Protein AF-A0AAD6B9J9-F1 (afdb_monomer_lite)

Radius of gyration: 33.28 Å; chains: 1; bounding box: 74×73×114 Å

InterPro domains:
  IPR002716 PIN domain [SM00670] (52-148)
  IPR028131 Tubulinyl-Tyr carboxypeptidase [PF14822] (164-403)
  IPR028131 Tubulinyl-Tyr carboxypeptidase [PTHR15750] (164-464)
  IPR029060 PIN-like domain superfamily [SSF88723] (50-164)
  IPR037503 rRNA-processing protein Fcf1, PIN domain [cd09864] (42-165)

pLDDT: mean 78.06, std 21.61, range [26.58, 98.81]

Structure (mmCIF, N/CA/C/O backbone):
data_AF-A0AAD6B9J9-F1
#
_entry.id   AF-A0AAD6B9J9-F1
#
loop_
_atom_site.group_PDB
_atom_site.id
_atom_site.type_symbol
_atom_site.label_atom_id
_atom_site.label_alt_id
_atom_site.label_comp_id
_atom_site.label_asym_id
_atom_site.label_entity_id
_atom_site.label_seq_id
_atom_site.pdbx_PDB_ins_code
_atom_site.Cartn_x
_atom_site.Cartn_y
_atom_site.Cartn_z
_atom_site.occupancy
_atom_site.B_iso_or_equiv
_atom_site.auth_seq_id
_atom_site.auth_comp_id
_atom_site.auth_asym_id
_atom_site.auth_atom_id
_atom_site.pdbx_PDB_model_num
ATOM 1 N N . MET A 1 1 ? 19.940 21.619 -61.064 1.00 49.41 1 MET A N 1
ATOM 2 C CA . MET A 1 1 ? 20.719 20.456 -61.545 1.00 49.41 1 MET A CA 1
ATOM 3 C C . MET A 1 1 ? 21.632 20.941 -62.655 1.00 49.41 1 MET A C 1
ATOM 5 O O . MET A 1 1 ? 21.138 21.582 -63.570 1.00 49.41 1 MET A O 1
ATOM 9 N N . ILE A 1 2 ? 22.941 20.726 -62.536 1.00 53.47 2 ILE A N 1
ATOM 10 C CA . ILE A 1 2 ? 23.920 21.154 -63.548 1.00 53.47 2 ILE A CA 1
ATOM 11 C C . ILE A 1 2 ? 23.851 20.187 -64.738 1.00 53.47 2 ILE A C 1
ATOM 13 O O . ILE A 1 2 ? 23.722 18.979 -64.549 1.00 53.47 2 ILE A O 1
ATOM 17 N N . ASN A 1 3 ? 23.887 20.726 -65.955 1.00 52.47 3 ASN A N 1
ATOM 18 C CA . ASN A 1 3 ? 23.774 19.969 -67.199 1.00 52.47 3 ASN A CA 1
ATOM 19 C C . ASN A 1 3 ? 25.051 19.137 -67.448 1.00 52.47 3 ASN A C 1
ATOM 21 O O . ASN A 1 3 ? 26.161 19.658 -67.376 1.00 52.47 3 ASN A O 1
ATOM 25 N N . LEU A 1 4 ? 24.900 17.851 -67.776 1.00 58.50 4 LEU A N 1
ATOM 26 C CA . LEU A 1 4 ? 25.988 16.863 -67.924 1.00 58.50 4 LEU A CA 1
ATOM 27 C C . LEU A 1 4 ? 26.930 17.112 -69.124 1.00 58.50 4 LEU A C 1
ATOM 29 O O . LEU A 1 4 ? 27.877 16.354 -69.329 1.00 58.50 4 LEU A O 1
ATOM 33 N N . LYS A 1 5 ? 26.687 18.166 -69.911 1.00 58.53 5 LYS A N 1
ATOM 34 C CA . LYS A 1 5 ? 27.516 18.590 -71.052 1.00 58.53 5 LYS A CA 1
ATOM 35 C C . LYS A 1 5 ? 28.401 19.814 -70.763 1.00 58.53 5 LYS A C 1
ATOM 37 O O . LYS A 1 5 ? 28.991 20.352 -71.692 1.00 58.53 5 LYS A O 1
ATOM 42 N N . ASP A 1 6 ? 28.506 20.269 -69.511 1.00 64.00 6 ASP A N 1
ATOM 43 C CA . ASP A 1 6 ? 29.404 21.381 -69.161 1.00 64.00 6 ASP A CA 1
ATOM 44 C C . ASP A 1 6 ? 30.882 20.964 -69.342 1.00 64.00 6 ASP A C 1
ATOM 46 O O . ASP A 1 6 ? 31.316 19.896 -68.889 1.00 64.00 6 ASP A O 1
ATOM 50 N N . ASN A 1 7 ? 31.655 21.808 -70.029 1.00 63.00 7 ASN A N 1
ATOM 51 C CA . ASN A 1 7 ? 33.072 21.597 -70.346 1.00 63.00 7 ASN A CA 1
ATOM 52 C C . ASN A 1 7 ? 34.003 21.764 -69.132 1.00 63.00 7 ASN A C 1
ATOM 54 O O . ASN A 1 7 ? 35.200 21.513 -69.241 1.00 63.00 7 ASN A O 1
ATOM 58 N N . ARG A 1 8 ? 33.472 22.156 -67.967 1.00 63.34 8 ARG A N 1
ATOM 59 C CA . ARG A 1 8 ? 34.221 22.278 -66.702 1.00 63.34 8 ARG A CA 1
ATOM 60 C C . ARG A 1 8 ? 34.296 20.982 -65.883 1.00 63.34 8 ARG A C 1
ATOM 62 O O . ARG A 1 8 ? 34.975 20.951 -64.859 1.00 63.34 8 ARG A O 1
ATOM 69 N N . ILE A 1 9 ? 33.613 19.917 -66.306 1.00 60.09 9 ILE A N 1
ATOM 70 C CA . ILE A 1 9 ? 33.575 18.623 -65.606 1.00 60.09 9 ILE A CA 1
ATOM 71 C C . ILE A 1 9 ? 34.687 17.711 -66.146 1.00 60.09 9 ILE A C 1
ATOM 73 O O . ILE A 1 9 ? 34.797 17.516 -67.355 1.00 60.09 9 ILE A O 1
ATOM 77 N N . LYS A 1 10 ? 35.506 17.138 -65.253 1.00 61.34 10 LYS A N 1
ATOM 78 C CA . LYS A 1 10 ? 36.595 16.210 -65.608 1.00 61.34 10 LYS A CA 1
ATOM 79 C C . LYS A 1 10 ? 36.011 14.884 -66.116 1.00 61.34 10 LYS A C 1
ATOM 81 O O . LYS A 1 10 ? 35.045 14.384 -65.550 1.00 61.34 10 LYS A O 1
ATOM 86 N N . ASP A 1 11 ? 36.630 14.256 -67.121 1.00 58.62 11 ASP A N 1
ATOM 87 C CA . ASP A 1 11 ? 36.100 13.034 -67.766 1.00 58.62 11 ASP A CA 1
ATOM 88 C C . ASP A 1 11 ? 35.858 11.847 -66.816 1.00 58.62 11 ASP A C 1
ATOM 90 O O . ASP A 1 11 ? 35.029 10.982 -67.094 1.00 58.62 11 ASP A O 1
ATOM 94 N N . LYS A 1 12 ? 36.517 11.823 -65.651 1.00 58.41 12 LYS A N 1
ATOM 95 C CA . LYS A 1 12 ? 36.297 10.806 -64.609 1.00 58.41 12 LYS A CA 1
ATOM 96 C C . LYS A 1 12 ? 34.903 10.880 -63.968 1.00 58.41 12 LYS A C 1
ATOM 98 O O . LYS A 1 12 ? 34.412 9.856 -63.503 1.00 58.41 12 LYS A O 1
ATOM 103 N N . ASP A 1 13 ? 34.250 12.041 -64.016 1.00 56.31 13 ASP A N 1
ATOM 104 C CA . ASP A 1 13 ? 32.926 12.280 -63.427 1.00 56.31 13 ASP A CA 1
ATOM 105 C C . ASP A 1 13 ? 31.778 12.102 -64.447 1.00 56.31 13 ASP A C 1
ATOM 107 O O . ASP A 1 13 ? 30.604 12.210 -64.095 1.00 56.31 13 ASP A O 1
ATOM 111 N N . ARG A 1 14 ? 32.098 11.797 -65.717 1.00 54.25 14 ARG A N 1
ATOM 112 C CA . ARG A 1 14 ? 31.127 11.529 -66.802 1.00 54.25 14 ARG A CA 1
ATOM 113 C C . ARG A 1 14 ? 30.773 10.044 -66.967 1.00 54.25 14 ARG A C 1
ATOM 115 O O . ARG A 1 14 ? 29.895 9.703 -67.760 1.00 54.25 14 ARG A O 1
ATOM 122 N N . ALA A 1 15 ? 31.433 9.143 -66.239 1.00 55.47 15 ALA A N 1
ATOM 123 C CA . ALA A 1 15 ? 31.199 7.706 -66.352 1.00 55.47 15 ALA A CA 1
ATOM 124 C C . ALA A 1 15 ? 29.939 7.268 -65.578 1.00 55.47 15 ALA A C 1
ATOM 126 O O . ALA A 1 15 ? 29.819 7.500 -64.375 1.00 55.47 15 ALA A O 1
ATOM 127 N N . LYS A 1 16 ? 29.005 6.586 -66.259 1.00 52.94 16 LYS A N 1
ATOM 128 C CA . LYS A 1 16 ? 27.840 5.951 -65.615 1.00 52.94 16 LYS A CA 1
ATOM 129 C C . LYS A 1 16 ? 28.297 4.936 -64.547 1.00 52.94 16 LYS A C 1
ATOM 131 O O . LYS A 1 16 ? 29.271 4.216 -64.788 1.00 52.94 16 LYS A O 1
ATOM 136 N N . PRO A 1 17 ? 27.590 4.809 -63.406 1.00 45.25 17 PRO A N 1
ATOM 137 C CA . PRO A 1 17 ? 27.887 3.778 -62.416 1.00 45.25 17 PRO A CA 1
ATOM 138 C C . PRO A 1 17 ? 27.800 2.390 -63.065 1.00 45.25 17 PRO A C 1
ATOM 140 O O . PRO A 1 17 ? 26.786 2.060 -63.676 1.00 45.25 17 PRO A O 1
ATOM 143 N N . LYS A 1 18 ? 28.855 1.572 -62.946 1.00 44.50 18 LYS A N 1
ATOM 144 C CA . LYS A 1 18 ? 28.837 0.177 -63.412 1.00 44.50 18 LYS A CA 1
ATOM 145 C C . LYS A 1 18 ? 27.734 -0.593 -62.678 1.00 44.50 18 LYS A C 1
ATOM 147 O O . LYS A 1 18 ? 27.773 -0.702 -61.451 1.00 44.50 18 LYS A O 1
ATOM 152 N N . GLU A 1 19 ? 26.786 -1.155 -63.426 1.00 42.56 19 GLU A N 1
ATOM 153 C CA . GLU A 1 19 ? 25.809 -2.108 -62.900 1.00 42.56 19 GLU A CA 1
ATOM 154 C C . GLU A 1 19 ? 26.537 -3.289 -62.244 1.00 42.56 19 GLU A C 1
ATOM 156 O O . GLU A 1 19 ? 27.384 -3.955 -62.845 1.00 42.56 19 GLU A O 1
ATOM 161 N N . LYS A 1 20 ? 26.224 -3.545 -60.971 1.00 41.53 20 LYS A N 1
ATOM 162 C CA . LYS A 1 20 ? 26.726 -4.716 -60.251 1.00 41.53 20 LYS A CA 1
ATOM 163 C C . LYS A 1 20 ? 26.044 -5.961 -60.826 1.00 41.53 20 LYS A C 1
ATOM 165 O O . LYS A 1 20 ? 24.839 -6.127 -60.656 1.00 41.53 20 LYS A O 1
ATOM 170 N N . LYS A 1 21 ? 26.819 -6.847 -61.465 1.00 41.38 21 LYS A N 1
ATOM 171 C CA . LYS A 1 21 ? 26.374 -8.195 -61.866 1.00 41.38 21 LYS A CA 1
ATOM 172 C C . LYS A 1 21 ? 25.689 -8.902 -60.683 1.00 41.38 21 LYS A C 1
ATOM 174 O O . LYS A 1 21 ? 26.248 -8.944 -59.583 1.00 41.38 21 LYS A O 1
ATOM 179 N N . LYS A 1 22 ? 24.489 -9.453 -60.913 1.00 43.28 22 LYS A N 1
ATOM 180 C CA . LYS A 1 22 ? 23.787 -10.339 -59.967 1.00 43.28 22 LYS A CA 1
ATOM 181 C C . LYS A 1 22 ? 24.686 -11.550 -59.676 1.00 43.28 22 LYS A C 1
ATOM 183 O O . LYS A 1 22 ? 25.171 -12.179 -60.608 1.00 43.28 22 LYS A O 1
ATOM 188 N N . LYS A 1 23 ? 24.950 -11.824 -58.394 1.00 46.47 23 LYS A N 1
ATOM 189 C CA . LYS A 1 23 ? 25.735 -12.987 -57.946 1.00 46.47 23 LYS A CA 1
ATOM 190 C C . LYS A 1 23 ? 24.861 -14.245 -57.981 1.00 46.47 23 LYS A C 1
ATOM 192 O O . LYS A 1 23 ? 23.713 -14.174 -57.546 1.00 46.47 23 LYS A O 1
ATOM 197 N N . ASP A 1 24 ? 25.421 -15.352 -58.468 1.00 45.62 24 ASP A N 1
ATOM 198 C CA . ASP A 1 24 ? 24.772 -16.664 -58.560 1.00 45.62 24 ASP A CA 1
ATOM 199 C C . ASP A 1 24 ? 24.186 -17.147 -57.216 1.00 45.62 24 ASP A C 1
ATOM 201 O O . ASP A 1 24 ? 24.834 -16.993 -56.174 1.00 45.62 24 ASP A O 1
ATOM 205 N N . PRO A 1 25 ? 22.988 -17.763 -57.214 1.00 52.38 25 PRO A N 1
ATOM 206 C CA . PRO A 1 25 ? 22.322 -18.243 -56.001 1.00 52.38 25 PRO A CA 1
ATOM 207 C C . PRO A 1 25 ? 22.925 -19.524 -55.388 1.00 52.38 25 PRO A C 1
ATOM 209 O O . PRO A 1 25 ? 22.542 -19.875 -54.276 1.00 52.38 25 PRO A O 1
ATOM 212 N N . SER A 1 26 ? 23.886 -20.183 -56.047 1.00 53.06 26 SER A N 1
ATOM 213 C CA . SER A 1 26 ? 24.477 -21.458 -55.585 1.00 53.06 26 SER A CA 1
ATOM 214 C C . SER A 1 26 ? 25.878 -21.335 -54.968 1.00 53.06 26 SER A C 1
ATOM 216 O O . SER A 1 26 ? 26.485 -22.342 -54.611 1.00 53.06 26 SER A O 1
ATOM 218 N N . ALA A 1 27 ? 26.418 -20.122 -54.816 1.00 44.88 27 ALA A N 1
ATOM 219 C CA . ALA A 1 27 ? 27.701 -19.921 -54.146 1.00 44.88 27 ALA A CA 1
ATOM 220 C C . ALA A 1 27 ? 27.504 -19.862 -52.621 1.00 44.88 27 ALA A C 1
ATOM 222 O O . ALA A 1 27 ? 26.888 -18.924 -52.103 1.00 44.88 27 ALA A O 1
ATOM 223 N N . LEU A 1 28 ? 28.047 -20.851 -51.899 1.00 49.97 28 LEU A N 1
ATOM 224 C CA . LEU A 1 28 ? 28.194 -20.824 -50.441 1.00 49.97 28 LEU A CA 1
ATOM 225 C C . LEU A 1 28 ? 28.842 -19.493 -50.032 1.00 49.97 28 LEU A C 1
ATOM 227 O O . LEU A 1 28 ? 30.012 -19.238 -50.304 1.00 49.97 28 LEU A O 1
ATOM 231 N N . LYS A 1 29 ? 28.065 -18.610 -49.394 1.00 47.12 29 LYS A N 1
ATOM 232 C CA . LYS A 1 29 ? 28.611 -17.413 -48.752 1.00 47.12 29 LYS A CA 1
ATOM 233 C C . LYS A 1 29 ? 29.423 -17.881 -47.555 1.00 47.12 29 LYS A C 1
ATOM 235 O O . LYS A 1 29 ? 28.842 -18.159 -46.506 1.00 47.12 29 LYS A O 1
ATOM 240 N N . GLU A 1 30 ? 30.742 -17.926 -47.693 1.00 40.81 30 GLU A N 1
ATOM 241 C CA . GLU A 1 30 ? 31.634 -17.929 -46.540 1.00 40.81 30 GLU A CA 1
ATOM 242 C C . GLU A 1 30 ? 31.329 -16.670 -45.720 1.00 40.81 30 GLU A C 1
ATOM 244 O O . GLU A 1 30 ? 31.703 -15.546 -46.061 1.00 40.81 30 GLU A O 1
ATOM 249 N N . ARG A 1 31 ? 30.536 -16.838 -44.658 1.00 43.38 31 ARG A N 1
ATOM 250 C CA . ARG A 1 31 ? 30.457 -15.849 -43.592 1.00 43.38 31 ARG A CA 1
ATOM 251 C C . ARG A 1 31 ? 31.787 -15.946 -42.872 1.00 43.38 31 ARG A C 1
ATOM 253 O O . ARG A 1 31 ? 31.987 -16.874 -42.094 1.00 43.38 31 ARG A O 1
ATOM 260 N N . GLU A 1 32 ? 32.665 -14.980 -43.109 1.00 42.88 32 GLU A N 1
ATOM 261 C CA . GLU A 1 32 ? 33.724 -14.663 -42.159 1.00 42.88 32 GLU A CA 1
ATOM 262 C C . GLU A 1 32 ? 33.043 -14.278 -40.842 1.00 42.88 32 GLU A C 1
ATOM 264 O O . GLU A 1 32 ? 32.625 -13.143 -40.609 1.00 42.88 32 GLU A O 1
ATOM 269 N N . VAL A 1 33 ? 32.817 -15.283 -40.001 1.00 43.06 33 VAL A N 1
ATOM 270 C CA . VAL A 1 33 ? 32.478 -15.072 -38.606 1.00 43.06 33 VAL A CA 1
ATOM 271 C C . VAL A 1 33 ? 33.752 -14.538 -37.981 1.00 43.06 33 VAL A C 1
ATOM 273 O O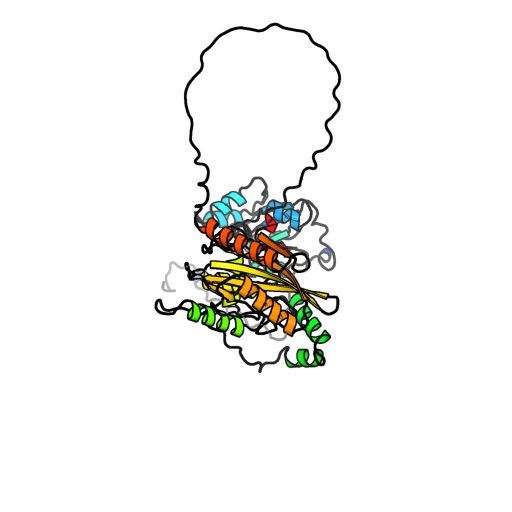 . VAL A 1 33 ? 34.798 -15.184 -38.066 1.00 43.06 33 VAL A O 1
ATOM 276 N N . THR A 1 34 ? 33.677 -13.353 -37.380 1.00 45.44 34 THR A N 1
ATOM 277 C CA . THR A 1 34 ? 34.760 -12.786 -36.581 1.00 45.44 34 THR A CA 1
ATOM 278 C C . THR A 1 34 ? 35.237 -13.869 -35.617 1.00 45.44 34 THR A C 1
ATOM 280 O O . THR A 1 34 ? 34.492 -14.271 -34.723 1.00 45.44 34 THR A O 1
ATOM 283 N N . LYS A 1 35 ? 36.441 -14.410 -35.838 1.00 41.06 35 LYS A N 1
ATOM 284 C CA . LYS A 1 35 ? 36.996 -15.455 -34.975 1.00 41.06 35 LYS A CA 1
ATOM 285 C C . LYS A 1 35 ? 37.244 -14.836 -33.603 1.00 41.06 35 LYS A C 1
ATOM 287 O O . LYS A 1 35 ? 38.175 -14.051 -33.429 1.00 41.06 35 LYS A O 1
ATOM 292 N N . TYR A 1 36 ? 36.382 -15.148 -32.641 1.00 51.94 36 TYR A N 1
ATOM 293 C CA . TYR A 1 36 ? 36.609 -14.791 -31.248 1.00 51.94 36 TYR A CA 1
ATOM 294 C C . TYR A 1 36 ? 37.737 -15.674 -30.694 1.00 51.94 36 TYR A C 1
ATOM 296 O O . TYR A 1 36 ? 37.773 -16.867 -31.007 1.00 51.94 36 TYR A O 1
ATOM 304 N N . PRO A 1 37 ? 38.665 -15.124 -29.892 1.00 53.50 37 PRO A N 1
ATOM 305 C CA . PRO A 1 37 ? 39.660 -15.924 -29.192 1.00 53.50 37 PRO A CA 1
ATOM 306 C C . PRO A 1 37 ? 38.972 -17.021 -28.374 1.00 53.50 37 PRO A C 1
ATOM 308 O O . PRO A 1 37 ? 38.050 -16.739 -27.607 1.00 53.50 37 PRO A O 1
ATOM 311 N N . SER A 1 38 ? 39.426 -18.264 -28.516 1.00 46.59 38 SER A N 1
ATOM 312 C CA . SER A 1 38 ? 38.861 -19.430 -27.823 1.00 46.59 38 SER A CA 1
ATOM 313 C C . SER A 1 38 ? 38.916 -19.323 -26.293 1.00 46.59 38 SER A C 1
ATOM 315 O O . SER A 1 38 ? 38.132 -19.981 -25.623 1.00 46.59 38 SER A O 1
ATOM 317 N N . CYS A 1 39 ? 39.759 -18.445 -25.734 1.00 47.16 39 CYS A N 1
ATOM 318 C CA . CYS A 1 39 ? 39.812 -18.163 -24.295 1.00 47.16 39 CYS A CA 1
ATOM 319 C C . CYS A 1 39 ? 38.553 -17.473 -23.731 1.00 47.16 39 CYS A C 1
ATOM 321 O O . CYS A 1 39 ? 38.365 -17.468 -22.520 1.00 47.16 39 CYS A O 1
ATOM 323 N N . LEU A 1 40 ? 37.685 -16.902 -24.579 1.00 50.53 40 LEU A N 1
ATOM 324 C CA . LEU A 1 40 ? 36.420 -16.266 -24.172 1.00 50.53 40 LEU A CA 1
ATOM 325 C C . LEU A 1 40 ? 35.214 -17.216 -24.268 1.00 50.53 40 LEU A C 1
ATOM 327 O O . LEU A 1 40 ? 34.093 -16.831 -23.933 1.00 50.53 40 LEU A O 1
ATOM 331 N N . PHE A 1 41 ? 35.420 -18.444 -24.752 1.00 43.72 41 PHE A N 1
ATOM 332 C CA . PHE A 1 41 ? 34.382 -19.458 -24.910 1.00 43.72 41 PHE A CA 1
ATOM 333 C C . PHE A 1 41 ? 34.561 -20.496 -23.790 1.00 43.72 41 PHE A C 1
ATOM 335 O O . PHE A 1 41 ? 35.544 -21.225 -23.770 1.00 43.72 41 PHE A O 1
ATOM 342 N N . PHE A 1 42 ? 33.625 -20.522 -22.835 1.00 37.31 42 PHE A N 1
ATOM 343 C CA . PHE A 1 42 ? 33.581 -21.406 -21.650 1.00 37.31 42 PHE A CA 1
ATOM 344 C C . PHE A 1 42 ? 34.519 -21.114 -20.463 1.00 37.31 42 PHE A C 1
ATOM 346 O O . PHE A 1 42 ? 34.485 -21.867 -19.491 1.00 37.31 42 PHE A O 1
ATOM 353 N N . GLN A 1 43 ? 35.289 -20.022 -20.459 1.00 44.88 43 GLN A N 1
ATOM 354 C CA . GLN A 1 43 ? 36.140 -19.659 -19.315 1.00 44.88 43 GLN A CA 1
ATOM 355 C C . GLN A 1 43 ? 35.879 -18.229 -18.823 1.00 44.88 43 GLN A C 1
ATOM 357 O O . GLN A 1 43 ? 35.616 -17.317 -19.605 1.00 44.88 43 GLN A O 1
ATOM 362 N N . TYR A 1 44 ? 35.923 -18.055 -17.497 1.00 49.34 44 TYR A N 1
ATOM 363 C CA . TYR A 1 44 ? 35.899 -16.756 -16.819 1.00 49.34 44 TYR A CA 1
ATOM 364 C C . TYR A 1 44 ? 37.000 -15.863 -17.411 1.00 49.34 44 TYR A C 1
ATOM 366 O O . TYR A 1 44 ? 38.136 -16.314 -17.552 1.00 49.34 44 TYR A O 1
ATOM 374 N N . ASN A 1 45 ? 36.682 -14.616 -17.776 1.00 57.62 45 ASN A N 1
ATOM 375 C CA . ASN A 1 45 ? 37.678 -13.685 -18.308 1.00 57.62 45 ASN A CA 1
ATOM 376 C C . ASN A 1 45 ? 38.705 -13.371 -17.206 1.00 57.62 45 ASN A C 1
ATOM 378 O O . ASN A 1 45 ? 38.455 -12.549 -16.328 1.00 57.62 45 ASN A O 1
ATOM 382 N N . THR A 1 46 ? 39.862 -14.034 -17.247 1.00 53.28 46 THR A N 1
ATOM 383 C CA . THR A 1 46 ? 40.935 -13.913 -16.246 1.00 53.28 46 THR A CA 1
ATOM 384 C C . THR A 1 46 ? 41.590 -12.530 -16.216 1.00 53.28 46 THR A C 1
ATOM 386 O O . THR A 1 46 ? 42.342 -12.238 -15.291 1.00 53.28 46 THR A O 1
ATOM 389 N N . GLN A 1 47 ? 41.290 -11.663 -17.192 1.00 57.94 47 GLN A N 1
ATOM 390 C CA . GLN A 1 47 ? 41.744 -10.269 -17.226 1.00 57.94 47 GLN A CA 1
ATOM 391 C C . GLN A 1 47 ? 40.862 -9.338 -16.379 1.00 57.94 47 GLN A C 1
ATOM 393 O O . GLN A 1 47 ? 41.230 -8.186 -16.158 1.00 57.94 47 GLN A O 1
ATOM 398 N N . LEU A 1 48 ? 39.703 -9.812 -15.907 1.00 65.81 48 LEU A N 1
ATOM 399 C CA . LEU A 1 48 ? 38.825 -9.073 -15.005 1.00 65.81 48 LEU A CA 1
ATOM 400 C C . LEU A 1 48 ? 39.128 -9.484 -13.561 1.00 65.81 48 LEU A C 1
ATOM 402 O O . LEU A 1 48 ? 38.656 -10.512 -13.076 1.00 65.81 48 LEU A O 1
ATOM 406 N N . GLY A 1 49 ? 39.916 -8.659 -12.875 1.00 64.12 49 GLY A N 1
ATOM 407 C CA . GLY A 1 49 ? 40.239 -8.816 -11.460 1.00 64.12 49 GLY A CA 1
ATOM 408 C C . GLY A 1 49 ? 40.170 -7.481 -10.714 1.00 64.12 49 GLY A C 1
ATOM 409 O O . GLY A 1 49 ? 40.238 -6.427 -11.348 1.00 64.12 49 GLY A O 1
ATOM 410 N N . PRO A 1 50 ? 40.027 -7.489 -9.378 1.00 74.88 50 PRO A N 1
ATOM 411 C CA . PRO A 1 50 ? 40.070 -6.267 -8.585 1.00 74.88 50 PRO A CA 1
ATOM 412 C C . PRO A 1 50 ? 41.429 -5.542 -8.714 1.00 74.88 50 PRO A C 1
ATOM 414 O O . PRO A 1 50 ? 42.466 -6.196 -8.596 1.00 74.88 50 PRO A O 1
ATOM 417 N N . PRO A 1 51 ? 41.459 -4.204 -8.872 1.00 82.31 51 PRO A N 1
ATOM 418 C CA . PRO A 1 51 ? 40.303 -3.314 -8.933 1.00 82.31 51 PRO A CA 1
ATOM 419 C C . PRO A 1 51 ? 39.546 -3.419 -10.267 1.00 82.31 51 PRO A C 1
ATOM 421 O O . PRO A 1 51 ? 40.129 -3.282 -11.337 1.00 82.31 51 PRO A O 1
ATOM 424 N N . TYR A 1 52 ? 38.226 -3.612 -10.204 1.00 85.25 52 TYR A N 1
ATOM 425 C CA . TYR A 1 52 ? 37.398 -3.702 -11.404 1.00 85.25 52 TYR A CA 1
ATOM 426 C C . TYR A 1 52 ? 37.266 -2.330 -12.061 1.00 85.25 52 TYR A C 1
ATOM 428 O O . TYR A 1 52 ? 36.759 -1.393 -11.443 1.00 85.25 52 TYR A O 1
ATOM 436 N N . HIS A 1 53 ? 37.665 -2.220 -13.325 1.00 88.56 53 HIS A N 1
ATOM 437 C CA . HIS A 1 53 ? 37.462 -1.009 -14.111 1.00 88.56 53 HIS A CA 1
ATOM 438 C C . HIS A 1 53 ? 36.089 -1.050 -14.794 1.00 88.56 53 HIS A C 1
ATOM 440 O O . HIS A 1 53 ? 35.797 -1.954 -15.584 1.00 88.56 53 HIS A O 1
ATOM 446 N N . VAL A 1 54 ? 35.233 -0.075 -14.484 1.00 89.88 54 VAL A N 1
ATOM 447 C CA . VAL A 1 54 ? 33.838 -0.037 -14.944 1.00 89.88 54 VAL A CA 1
ATOM 448 C C . VAL A 1 54 ? 33.620 1.173 -15.842 1.00 89.88 54 VAL A C 1
ATOM 450 O O . VAL A 1 54 ? 33.588 2.297 -15.353 1.00 89.88 54 VAL A O 1
ATOM 453 N N . ILE A 1 55 ? 33.436 0.977 -17.147 1.00 91.31 55 ILE A N 1
ATOM 454 C CA . ILE A 1 55 ? 33.157 2.090 -18.062 1.00 91.31 55 ILE A CA 1
ATOM 455 C C . ILE A 1 55 ? 31.699 2.523 -17.915 1.00 91.31 55 ILE A C 1
ATOM 457 O O . ILE A 1 55 ? 30.797 1.705 -18.073 1.00 91.31 55 ILE A O 1
ATOM 461 N N . VAL A 1 56 ? 31.470 3.809 -17.662 1.00 90.56 56 VAL A N 1
ATOM 462 C CA . VAL A 1 56 ? 30.140 4.381 -17.426 1.00 90.56 56 VAL A CA 1
ATOM 463 C C . VAL A 1 56 ? 29.687 5.215 -18.620 1.00 90.56 56 VAL A C 1
ATOM 465 O O . VAL A 1 56 ? 30.441 6.060 -19.107 1.00 90.56 56 VAL A O 1
ATOM 468 N N . ASP A 1 57 ? 28.452 5.001 -19.079 1.00 89.12 57 ASP A N 1
ATOM 469 C CA . ASP A 1 57 ? 27.822 5.823 -20.115 1.00 89.12 57 ASP A CA 1
ATOM 470 C C . ASP A 1 57 ? 27.018 7.008 -19.538 1.00 89.12 57 ASP A C 1
ATOM 472 O O . ASP A 1 57 ? 26.705 7.090 -18.344 1.00 89.12 57 ASP A O 1
ATOM 476 N N . THR A 1 58 ? 26.654 7.949 -20.412 1.00 86.25 58 THR A N 1
ATOM 477 C CA . THR A 1 58 ? 25.844 9.124 -20.056 1.00 86.25 58 THR A CA 1
ATOM 478 C C . THR A 1 58 ? 24.518 8.715 -19.408 1.00 86.25 58 THR A C 1
ATOM 480 O O . THR A 1 58 ? 24.056 9.333 -18.445 1.00 86.25 58 THR A O 1
ATOM 483 N N . ASN A 1 59 ? 23.891 7.653 -19.917 1.00 85.69 59 ASN A N 1
ATOM 484 C CA . ASN A 1 59 ? 22.583 7.196 -19.467 1.00 85.69 59 ASN A CA 1
ATOM 485 C C . ASN A 1 59 ? 22.623 6.664 -18.025 1.00 85.69 59 ASN A C 1
ATOM 487 O O . ASN A 1 59 ? 21.776 7.017 -17.204 1.00 85.69 59 ASN A O 1
ATOM 491 N N . PHE A 1 60 ? 23.641 5.884 -17.679 1.00 88.19 60 PHE A N 1
ATOM 492 C CA . PHE A 1 60 ? 23.852 5.321 -16.353 1.00 88.19 60 PHE A CA 1
ATOM 493 C C . PHE A 1 60 ? 24.086 6.410 -15.304 1.00 88.19 60 PHE A C 1
ATOM 495 O O . PHE A 1 60 ? 23.474 6.352 -14.237 1.00 88.19 60 PHE A O 1
ATOM 502 N N . ILE A 1 61 ? 24.876 7.445 -15.621 1.00 89.06 61 ILE A N 1
ATOM 503 C CA . ILE A 1 61 ? 25.059 8.615 -14.739 1.00 89.06 61 ILE A CA 1
ATOM 504 C C . ILE A 1 61 ? 23.722 9.337 -14.521 1.00 89.06 61 ILE A C 1
ATOM 506 O O . ILE A 1 61 ? 23.386 9.746 -13.412 1.00 89.06 61 ILE A O 1
ATOM 510 N N . ASN A 1 62 ? 22.908 9.475 -15.565 1.00 86.44 62 ASN A N 1
ATOM 511 C CA . ASN A 1 62 ? 21.611 10.135 -15.440 1.00 86.44 62 ASN A CA 1
ATOM 512 C C . ASN A 1 62 ? 20.618 9.329 -14.600 1.00 86.44 62 ASN A C 1
ATOM 514 O O . ASN A 1 62 ? 19.877 9.899 -13.794 1.00 86.44 62 ASN A O 1
ATOM 518 N N . PHE A 1 63 ? 20.595 8.009 -14.773 1.00 83.62 63 PHE A N 1
ATOM 519 C CA . PHE A 1 63 ? 19.746 7.128 -13.980 1.00 83.62 63 PHE A CA 1
ATOM 520 C C . PHE A 1 63 ? 20.207 7.027 -12.526 1.00 83.62 63 PHE A C 1
ATOM 522 O O . PHE A 1 63 ? 19.350 7.011 -11.645 1.00 83.62 63 PHE A O 1
ATOM 529 N N . SER A 1 64 ? 21.512 7.037 -12.244 1.00 84.88 64 SER A N 1
ATOM 530 C CA . SER A 1 64 ? 22.016 7.026 -10.865 1.00 84.88 64 SER A CA 1
ATOM 531 C C . SER A 1 64 ? 21.647 8.304 -10.113 1.00 84.88 64 SER A C 1
ATOM 533 O O . SER A 1 64 ? 21.228 8.222 -8.960 1.00 84.88 64 SER A O 1
ATOM 535 N N . ILE A 1 65 ? 21.673 9.470 -10.774 1.00 84.50 65 ILE A N 1
ATOM 536 C CA . ILE A 1 65 ? 21.196 10.738 -10.195 1.00 84.50 65 ILE A CA 1
ATOM 537 C C . ILE A 1 65 ? 19.703 10.657 -9.867 1.00 84.50 65 ILE A C 1
ATOM 539 O O . ILE A 1 65 ? 19.300 11.018 -8.761 1.00 84.50 65 ILE A O 1
ATOM 543 N N . LYS A 1 66 ? 18.879 10.160 -10.801 1.00 78.69 66 LYS A N 1
ATOM 544 C CA . LYS A 1 66 ? 17.430 9.981 -10.580 1.00 78.69 66 LYS A CA 1
ATOM 545 C C . LYS A 1 66 ? 17.148 9.021 -9.424 1.00 78.69 66 LYS A C 1
ATOM 547 O O . LYS A 1 66 ? 16.278 9.294 -8.602 1.00 78.69 66 LYS A O 1
ATOM 552 N N . ALA A 1 67 ? 17.908 7.933 -9.345 1.00 75.31 67 ALA A N 1
ATOM 553 C CA . ALA A 1 67 ? 17.817 6.927 -8.293 1.00 75.31 67 ALA A CA 1
ATOM 554 C C . ALA A 1 67 ? 18.498 7.350 -6.974 1.00 75.31 67 ALA A C 1
ATOM 556 O O . ALA A 1 67 ? 18.406 6.628 -5.982 1.00 75.31 67 ALA A O 1
ATOM 557 N N . LYS A 1 68 ? 19.163 8.516 -6.948 1.00 79.94 68 LYS A N 1
ATOM 558 C CA . LYS A 1 68 ? 20.001 9.031 -5.851 1.00 79.94 68 LYS A CA 1
ATOM 559 C C . LYS A 1 68 ? 21.027 8.006 -5.338 1.00 79.94 68 LYS A C 1
ATOM 561 O O . LYS A 1 68 ? 21.233 7.883 -4.134 1.00 79.94 68 LYS A O 1
ATOM 566 N N . LEU A 1 69 ? 21.652 7.270 -6.254 1.00 80.44 69 LEU A N 1
ATOM 567 C CA . LEU A 1 69 ? 22.703 6.299 -5.949 1.00 80.44 69 LEU A CA 1
ATOM 568 C C . LEU A 1 69 ? 24.078 6.976 -5.990 1.00 80.44 69 LEU A C 1
ATOM 570 O O . LEU A 1 69 ? 24.401 7.649 -6.970 1.00 80.44 69 LEU A O 1
ATOM 574 N N . ASP A 1 70 ? 24.910 6.763 -4.963 1.00 86.94 70 ASP A N 1
ATOM 575 C CA . ASP A 1 70 ? 26.348 7.037 -5.084 1.00 86.94 70 ASP A CA 1
ATOM 576 C C . ASP A 1 70 ? 26.962 5.941 -5.956 1.00 86.94 70 ASP A C 1
ATOM 578 O O . ASP A 1 70 ? 26.999 4.777 -5.555 1.00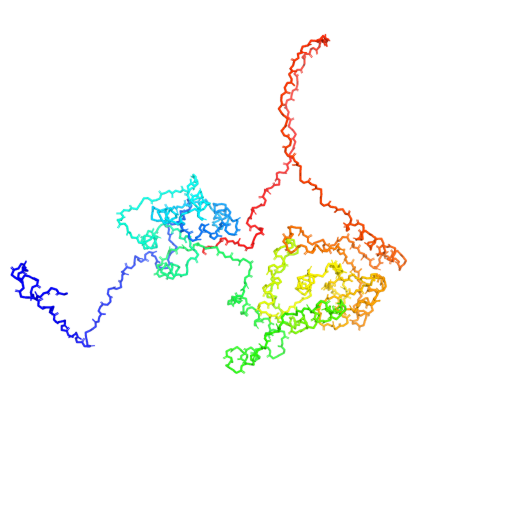 86.94 70 ASP A O 1
ATOM 582 N N . ILE A 1 71 ? 27.406 6.315 -7.157 1.00 88.00 71 ILE A N 1
ATOM 583 C CA . ILE A 1 71 ? 27.899 5.388 -8.177 1.00 88.00 71 ILE A CA 1
ATOM 584 C C . ILE A 1 71 ? 29.050 4.538 -7.634 1.00 88.00 71 ILE A C 1
ATOM 586 O O . ILE A 1 71 ? 29.018 3.322 -7.786 1.00 88.00 71 ILE A O 1
ATOM 590 N N . VAL A 1 72 ? 30.035 5.149 -6.967 1.00 87.75 72 VAL A N 1
ATOM 591 C CA . VAL A 1 72 ? 31.253 4.443 -6.535 1.00 87.75 72 VAL A CA 1
ATOM 592 C C . VAL A 1 72 ? 30.926 3.439 -5.436 1.00 87.75 72 VAL A C 1
ATOM 594 O O . VAL A 1 72 ? 31.282 2.268 -5.542 1.00 87.75 72 VAL A O 1
ATOM 597 N N . GLN A 1 73 ? 30.197 3.883 -4.408 1.00 82.88 73 GLN A N 1
ATOM 598 C CA . GLN A 1 73 ? 29.788 3.011 -3.306 1.00 82.88 73 GLN A CA 1
ATOM 599 C C . GLN A 1 73 ? 28.884 1.881 -3.804 1.00 82.88 73 GLN A C 1
ATOM 601 O O . GLN A 1 73 ? 29.129 0.721 -3.500 1.00 82.88 73 GLN A O 1
ATOM 606 N N . SER A 1 74 ? 27.893 2.202 -4.639 1.00 82.06 74 SER A N 1
ATOM 607 C CA . SER A 1 74 ? 26.940 1.212 -5.153 1.00 82.06 74 SER A CA 1
ATOM 608 C C . SER A 1 74 ? 27.607 0.178 -6.074 1.00 82.06 74 SER A C 1
ATOM 610 O O . SER A 1 74 ? 27.161 -0.965 -6.136 1.00 82.06 74 SER A O 1
ATOM 612 N N . MET A 1 75 ? 28.670 0.553 -6.798 1.00 84.81 75 MET A N 1
ATOM 613 C CA . MET A 1 75 ? 29.478 -0.382 -7.593 1.00 84.81 75 MET A CA 1
ATOM 614 C C . MET A 1 75 ? 30.267 -1.345 -6.705 1.00 84.81 75 MET A C 1
ATOM 616 O O . MET A 1 75 ? 30.270 -2.547 -6.967 1.00 84.81 75 MET A O 1
ATOM 620 N N . MET A 1 76 ? 30.902 -0.825 -5.650 1.00 84.50 76 MET A N 1
ATOM 621 C CA . MET A 1 76 ? 31.651 -1.639 -4.686 1.00 84.50 76 MET A CA 1
ATOM 622 C C . MET A 1 76 ? 30.733 -2.589 -3.912 1.00 84.50 76 MET A C 1
ATOM 624 O O . MET A 1 76 ? 31.085 -3.754 -3.745 1.00 84.50 76 MET A O 1
ATOM 628 N N . ASP A 1 77 ? 29.539 -2.129 -3.526 1.00 77.31 77 ASP A N 1
ATOM 629 C CA . ASP A 1 77 ? 28.510 -2.954 -2.881 1.00 77.31 77 ASP A CA 1
ATOM 630 C C . ASP A 1 77 ? 28.024 -4.083 -3.818 1.00 77.31 77 ASP A C 1
ATOM 632 O O . ASP A 1 77 ? 27.730 -5.184 -3.361 1.00 77.31 77 ASP A O 1
ATOM 636 N N . CYS A 1 78 ? 27.963 -3.837 -5.135 1.00 78.00 78 CYS A N 1
ATOM 637 C CA . CYS A 1 78 ? 27.522 -4.824 -6.128 1.00 78.00 78 CYS A CA 1
ATOM 638 C C . CYS A 1 78 ? 28.588 -5.882 -6.456 1.00 78.00 78 CYS A C 1
ATOM 640 O O . CYS A 1 78 ? 28.254 -7.050 -6.650 1.00 78.00 78 CYS A O 1
ATOM 642 N N . LEU A 1 79 ? 29.854 -5.479 -6.593 1.00 78.81 79 LEU A N 1
ATOM 643 C CA . LEU A 1 79 ? 30.955 -6.363 -6.999 1.00 78.81 79 LEU A CA 1
ATOM 644 C C . LEU A 1 79 ? 31.730 -6.953 -5.811 1.00 78.81 79 LEU A C 1
ATOM 646 O O . LEU A 1 79 ? 32.626 -7.769 -6.024 1.00 78.81 79 LEU A O 1
ATOM 650 N N . TYR A 1 80 ? 31.409 -6.531 -4.582 1.00 76.31 80 TYR A N 1
ATOM 651 C CA . TYR A 1 80 ? 32.099 -6.903 -3.339 1.00 76.31 80 TYR A CA 1
ATOM 652 C C . TYR A 1 80 ? 33.627 -6.718 -3.405 1.00 76.31 80 TYR A C 1
ATOM 654 O O . TYR A 1 80 ? 34.392 -7.438 -2.766 1.00 76.31 80 TYR A O 1
ATOM 662 N N . ALA A 1 81 ? 34.086 -5.749 -4.200 1.00 81.38 81 ALA A N 1
ATOM 663 C CA . ALA A 1 81 ? 35.496 -5.494 -4.470 1.00 81.38 81 ALA A CA 1
ATOM 664 C C . ALA A 1 81 ? 35.736 -4.024 -4.841 1.00 81.38 81 ALA A C 1
ATOM 666 O O . ALA A 1 81 ? 34.808 -3.286 -5.183 1.00 81.38 81 ALA A O 1
ATOM 667 N N . LYS A 1 82 ? 37.004 -3.593 -4.819 1.00 82.62 82 LYS A N 1
ATOM 668 C CA . LYS A 1 82 ? 37.392 -2.238 -5.237 1.00 82.62 82 LYS A CA 1
ATOM 669 C C . LYS A 1 82 ? 37.021 -2.020 -6.707 1.00 82.62 82 LYS A C 1
ATOM 671 O O . LYS A 1 82 ? 37.427 -2.801 -7.563 1.00 82.62 82 LYS A O 1
ATOM 676 N N . CYS A 1 83 ? 36.286 -0.948 -6.986 1.00 88.19 83 CYS A N 1
ATOM 677 C CA . CYS A 1 83 ? 35.842 -0.581 -8.330 1.00 88.19 83 CYS A CA 1
ATOM 678 C C . CYS A 1 83 ? 36.360 0.810 -8.696 1.00 88.19 83 CYS A C 1
ATOM 680 O O . CYS A 1 83 ? 36.322 1.720 -7.867 1.00 88.19 83 CYS A O 1
ATOM 682 N N . ILE A 1 84 ? 36.824 0.973 -9.933 1.00 89.25 84 ILE A N 1
ATOM 683 C CA . ILE A 1 84 ? 37.262 2.248 -10.500 1.00 89.25 84 ILE A CA 1
ATOM 684 C C . ILE A 1 84 ? 36.303 2.583 -11.646 1.00 89.25 84 ILE A C 1
ATOM 686 O O . ILE A 1 84 ? 36.342 1.918 -12.685 1.00 89.25 84 ILE A O 1
ATOM 690 N N . PRO A 1 85 ? 35.401 3.565 -11.478 1.00 91.69 85 PRO A N 1
ATOM 691 C CA . PRO A 1 85 ? 34.571 4.018 -12.580 1.00 91.69 85 PRO A CA 1
ATOM 692 C C . PRO A 1 85 ? 35.433 4.758 -13.605 1.00 91.69 85 PRO A C 1
ATOM 694 O O . PRO A 1 85 ? 36.222 5.635 -13.263 1.00 91.69 85 PRO A O 1
ATOM 697 N N . CYS A 1 86 ? 35.262 4.419 -14.874 1.00 90.88 86 CYS A N 1
ATOM 698 C CA . CYS A 1 86 ? 35.992 4.986 -15.992 1.00 90.88 86 CYS A CA 1
ATOM 699 C C . CYS A 1 86 ? 35.031 5.721 -16.931 1.00 90.88 86 CYS A C 1
ATOM 701 O O . CYS A 1 86 ? 33.944 5.225 -17.234 1.00 90.88 86 CYS A O 1
ATOM 703 N N . ILE A 1 87 ? 35.436 6.877 -17.451 1.00 90.81 87 ILE A N 1
ATOM 704 C CA . ILE A 1 87 ? 34.663 7.636 -18.441 1.00 90.81 87 ILE A CA 1
ATOM 705 C C . ILE A 1 87 ? 35.507 7.902 -19.683 1.00 90.81 87 ILE A C 1
ATOM 707 O O . ILE A 1 87 ? 36.669 8.290 -19.591 1.00 90.81 87 ILE A O 1
ATOM 711 N N . THR A 1 88 ? 34.940 7.673 -20.865 1.00 90.06 88 THR A N 1
ATOM 712 C CA . THR A 1 88 ? 35.643 7.912 -22.133 1.00 90.06 88 THR A CA 1
ATOM 713 C C . THR A 1 88 ? 35.510 9.367 -22.571 1.00 90.06 88 THR A C 1
ATOM 715 O O . THR A 1 88 ? 34.527 10.034 -22.241 1.00 90.06 88 THR A O 1
ATOM 718 N N . ASP A 1 89 ? 36.454 9.859 -23.377 1.00 87.19 89 ASP A N 1
ATOM 719 C CA . ASP A 1 89 ? 36.357 11.208 -23.960 1.00 87.19 89 ASP A CA 1
ATOM 720 C C . ASP A 1 89 ? 35.070 11.421 -24.763 1.00 87.19 89 ASP A C 1
ATOM 722 O O . ASP A 1 89 ? 34.529 12.525 -24.784 1.00 87.19 89 ASP A O 1
ATOM 726 N N . CYS A 1 90 ? 34.552 10.375 -25.409 1.00 87.06 90 CYS A N 1
ATOM 727 C CA . CYS A 1 90 ? 33.329 10.475 -26.201 1.00 87.06 90 CYS A CA 1
ATOM 728 C C . CYS A 1 90 ? 32.075 10.610 -25.342 1.00 87.06 90 CYS A C 1
ATOM 730 O O . CYS A 1 90 ? 31.226 11.437 -25.666 1.00 87.06 90 CYS A O 1
ATOM 732 N N . VAL A 1 91 ? 31.983 9.861 -24.239 1.00 86.19 91 VAL A N 1
ATOM 733 C CA . VAL A 1 91 ? 30.903 10.030 -23.252 1.00 86.19 91 VAL A CA 1
ATOM 734 C C . VAL A 1 91 ? 31.020 11.402 -22.586 1.00 86.19 91 VAL A C 1
ATOM 736 O O . VAL A 1 91 ? 30.029 12.107 -22.422 1.00 86.19 91 VAL A O 1
ATOM 739 N N . MET A 1 92 ? 32.242 11.842 -22.279 1.00 87.25 92 MET A N 1
ATOM 740 C CA . MET A 1 92 ? 32.480 13.166 -21.708 1.00 87.25 92 MET A CA 1
ATOM 741 C C . MET A 1 92 ? 32.011 14.291 -22.644 1.00 87.25 92 MET A C 1
ATOM 743 O O . MET A 1 92 ? 31.281 15.190 -22.225 1.00 87.25 92 MET A O 1
ATOM 747 N N . ALA A 1 93 ? 32.359 14.200 -23.930 1.00 85.88 93 ALA A N 1
ATOM 748 C CA . ALA A 1 93 ? 31.920 15.144 -24.952 1.00 85.88 93 ALA A CA 1
ATOM 749 C C . ALA A 1 93 ? 30.400 15.092 -25.193 1.00 85.88 93 ALA A C 1
ATOM 751 O O . ALA A 1 93 ? 29.795 16.112 -25.523 1.00 85.88 93 ALA A O 1
ATOM 752 N N . GLU A 1 94 ? 29.766 13.926 -25.041 1.00 86.19 94 GLU A N 1
ATOM 753 C CA . GLU A 1 94 ? 28.309 13.784 -25.113 1.00 86.19 94 GLU A CA 1
ATOM 754 C C . GLU A 1 94 ? 27.621 14.533 -23.963 1.00 86.19 94 GLU A C 1
ATOM 756 O O . GLU A 1 94 ? 26.730 15.346 -24.212 1.00 86.19 94 GLU A O 1
ATOM 761 N N . ILE A 1 95 ? 28.080 14.348 -22.722 1.00 85.44 95 ILE A N 1
ATOM 762 C CA . ILE A 1 95 ? 27.530 15.035 -21.541 1.00 85.44 95 ILE A CA 1
ATOM 763 C C . ILE A 1 95 ? 27.697 16.556 -21.655 1.00 85.44 95 ILE A C 1
ATOM 765 O O . ILE A 1 95 ? 26.778 17.303 -21.314 1.00 85.44 95 ILE A O 1
ATOM 769 N N . GLU A 1 96 ? 28.839 17.028 -22.162 1.00 86.25 96 GLU A N 1
ATOM 770 C CA . GLU A 1 96 ? 29.101 18.460 -22.360 1.00 86.25 96 GLU A CA 1
ATOM 771 C C . GLU A 1 96 ? 28.166 19.092 -23.406 1.00 86.25 96 GLU A C 1
ATOM 773 O O . GLU A 1 96 ? 27.708 20.221 -23.216 1.00 86.25 96 GLU A O 1
ATOM 778 N N . LYS A 1 97 ? 27.797 18.352 -24.462 1.00 84.69 97 LYS A N 1
ATOM 779 C CA . LYS A 1 97 ? 26.847 18.816 -25.494 1.00 84.69 97 LYS A CA 1
ATOM 780 C C . LYS A 1 97 ? 25.407 18.930 -24.996 1.00 84.69 97 LYS A C 1
ATOM 782 O O . LYS A 1 97 ? 24.650 19.741 -25.523 1.00 84.69 97 LYS A O 1
ATOM 787 N N . LEU A 1 98 ? 25.013 18.142 -23.995 1.00 78.94 98 LEU A N 1
ATOM 788 C CA . LEU A 1 98 ? 23.634 18.106 -23.494 1.00 78.94 98 LEU A CA 1
ATOM 789 C C . LEU A 1 98 ? 23.249 19.334 -22.631 1.00 78.94 98 LEU A C 1
ATOM 791 O O . LEU A 1 98 ? 22.079 19.507 -22.275 1.00 78.94 98 LEU A O 1
ATOM 795 N N . GLY A 1 99 ? 24.200 20.227 -22.334 1.00 77.12 99 GLY A N 1
ATOM 796 C CA . GLY A 1 99 ? 23.945 21.565 -21.788 1.00 77.12 99 GLY A CA 1
ATOM 797 C C . GLY A 1 99 ? 23.533 21.612 -20.308 1.00 77.12 99 GLY A C 1
ATOM 798 O O . GLY A 1 99 ? 23.779 20.695 -19.523 1.00 77.12 99 GLY A O 1
ATOM 799 N N . MET A 1 100 ? 22.895 22.718 -19.895 1.00 76.44 100 MET A N 1
ATOM 800 C CA . MET A 1 100 ? 22.654 23.049 -18.474 1.00 76.44 100 MET A CA 1
ATOM 801 C C . MET A 1 100 ? 21.832 22.004 -17.702 1.00 76.44 100 MET A C 1
ATOM 803 O O . MET A 1 100 ? 22.014 21.863 -16.491 1.00 76.44 100 MET A O 1
ATOM 807 N N . LYS A 1 101 ? 20.967 21.242 -18.386 1.00 72.94 101 LYS A N 1
ATOM 808 C CA . LYS A 1 101 ? 20.139 20.187 -17.774 1.00 72.94 101 LYS A CA 1
ATOM 809 C C . LYS A 1 101 ? 20.974 19.053 -17.161 1.00 72.94 101 LYS A C 1
ATOM 811 O O . LYS A 1 101 ? 20.514 18.406 -16.227 1.00 72.94 101 LYS A O 1
ATOM 816 N N . TYR A 1 102 ? 22.209 18.860 -17.626 1.00 81.88 102 TYR A N 1
ATOM 817 C CA . TYR A 1 102 ? 23.098 17.770 -17.212 1.00 81.88 102 TYR A CA 1
ATOM 818 C C . TYR A 1 102 ? 24.279 18.247 -16.359 1.00 81.88 102 TYR A C 1
ATOM 820 O O . TYR A 1 102 ? 25.244 17.516 -16.154 1.00 81.88 102 TYR A O 1
ATOM 828 N N . ARG A 1 103 ? 24.195 19.453 -15.777 1.00 83.25 103 ARG A N 1
ATOM 829 C CA . ARG A 1 103 ? 25.257 20.030 -14.929 1.00 83.25 103 ARG A CA 1
ATOM 830 C C . ARG A 1 103 ? 25.641 19.136 -13.743 1.00 83.25 103 ARG A C 1
ATOM 832 O O . ARG A 1 103 ? 26.809 19.083 -13.368 1.00 83.25 103 ARG A O 1
ATOM 839 N N . VAL A 1 104 ? 24.671 18.429 -13.156 1.00 84.94 104 VAL A N 1
ATOM 840 C CA . VAL A 1 104 ? 24.921 17.478 -12.058 1.00 84.94 104 VAL A CA 1
ATOM 841 C C . VAL A 1 104 ? 25.667 16.241 -12.565 1.00 84.94 104 VAL A C 1
ATOM 843 O O . VAL A 1 104 ? 26.638 15.834 -11.934 1.00 84.94 104 VAL A O 1
ATOM 846 N N . ALA A 1 105 ? 25.273 15.703 -13.723 1.00 85.94 105 ALA A N 1
ATOM 847 C CA . ALA A 1 105 ? 25.958 14.586 -14.374 1.00 85.94 105 ALA A CA 1
ATOM 848 C C . ALA A 1 105 ? 27.395 14.947 -14.760 1.00 85.94 105 ALA A C 1
ATOM 850 O O . ALA A 1 105 ? 28.308 14.182 -14.474 1.00 85.94 105 ALA A O 1
ATOM 851 N N . LEU A 1 106 ? 27.618 16.153 -15.291 1.00 88.00 106 LEU A N 1
ATOM 852 C CA . LEU A 1 106 ? 28.954 16.657 -15.612 1.00 88.00 106 LEU A CA 1
ATOM 853 C C . LEU A 1 106 ? 29.846 16.781 -14.368 1.00 88.00 106 LEU A C 1
ATOM 855 O O . LEU A 1 106 ? 31.035 16.490 -14.431 1.00 88.00 106 LEU A O 1
ATOM 859 N N . ARG A 1 107 ? 29.286 17.198 -13.225 1.00 86.81 107 ARG A N 1
ATOM 860 C CA . ARG A 1 107 ? 30.034 17.274 -11.961 1.00 86.81 107 ARG A CA 1
ATOM 861 C C . ARG A 1 107 ? 30.425 15.888 -11.446 1.00 86.81 107 ARG A C 1
ATOM 863 O O . ARG A 1 107 ? 31.529 15.743 -10.943 1.00 86.81 107 ARG A O 1
ATOM 870 N N . ILE A 1 108 ? 29.541 14.899 -11.582 1.00 87.50 108 ILE A N 1
ATOM 871 C CA . ILE A 1 108 ? 29.810 13.504 -11.197 1.00 87.50 108 ILE A CA 1
ATOM 872 C C . ILE A 1 108 ? 30.844 12.874 -12.136 1.00 87.50 108 ILE A C 1
ATOM 874 O O . ILE A 1 108 ? 31.770 12.224 -11.676 1.00 87.50 108 ILE A O 1
ATOM 878 N N . ALA A 1 109 ? 30.742 13.129 -13.440 1.00 86.81 109 ALA A N 1
ATOM 879 C CA . ALA A 1 109 ? 31.715 12.679 -14.433 1.00 86.81 109 ALA A CA 1
ATOM 880 C C . ALA A 1 109 ? 33.129 13.262 -14.217 1.00 86.81 109 ALA A C 1
ATOM 882 O O . ALA A 1 109 ? 34.109 12.644 -14.620 1.00 86.81 109 ALA A O 1
ATOM 883 N N . LYS A 1 110 ? 33.238 14.446 -13.591 1.00 87.56 110 LYS A N 1
ATOM 884 C CA . LYS A 1 110 ? 34.507 15.106 -13.215 1.00 87.56 110 LYS A CA 1
ATOM 885 C C . LYS A 1 110 ? 34.953 14.797 -11.778 1.00 87.56 110 LYS A C 1
ATOM 887 O O . LYS A 1 110 ? 35.881 15.440 -11.290 1.00 87.56 110 LYS A O 1
ATOM 892 N N . ASP A 1 111 ? 34.279 13.886 -11.080 1.00 87.88 111 ASP A N 1
ATOM 893 C CA . ASP A 1 111 ? 34.665 13.481 -9.727 1.00 87.88 111 ASP A CA 1
ATOM 894 C C . ASP A 1 111 ? 36.079 12.857 -9.763 1.00 87.88 111 ASP A C 1
ATOM 896 O O . ASP A 1 111 ? 36.337 12.021 -10.629 1.00 87.88 111 ASP A O 1
ATOM 900 N N . PRO A 1 112 ? 37.003 13.217 -8.849 1.00 88.44 112 PRO A N 1
ATOM 901 C CA . PRO A 1 112 ? 38.352 12.640 -8.800 1.00 88.44 112 PRO A CA 1
ATOM 902 C C . PRO A 1 112 ? 38.393 11.111 -8.667 1.00 88.44 112 PRO A C 1
ATOM 904 O O . PRO A 1 112 ? 39.424 10.499 -8.933 1.00 88.44 112 PRO A O 1
ATOM 907 N N . ARG A 1 113 ? 37.289 10.487 -8.236 1.00 88.25 113 ARG A N 1
ATOM 908 C CA . ARG A 1 113 ? 37.140 9.026 -8.165 1.00 88.25 113 ARG A CA 1
ATOM 909 C C . ARG A 1 113 ? 36.960 8.368 -9.541 1.00 88.25 113 ARG A C 1
ATOM 911 O O . ARG A 1 113 ? 37.033 7.145 -9.613 1.00 88.25 113 ARG A O 1
ATOM 918 N N . PHE A 1 114 ? 36.702 9.143 -10.598 1.00 90.75 114 PHE A N 1
ATOM 919 C CA . PHE A 1 114 ? 36.528 8.658 -11.967 1.00 90.75 114 PHE A CA 1
ATOM 920 C C . PHE A 1 114 ? 37.833 8.759 -12.757 1.00 90.75 114 PHE A C 1
ATOM 922 O O . PHE A 1 114 ? 38.479 9.804 -12.800 1.00 90.75 114 PHE A O 1
ATOM 929 N N . GLU A 1 115 ? 38.192 7.679 -13.445 1.00 90.75 115 GLU A N 1
ATOM 930 C CA . GLU A 1 115 ? 39.345 7.642 -14.338 1.00 90.75 115 GLU A CA 1
ATOM 931 C C . GLU A 1 115 ? 38.931 8.017 -15.765 1.00 90.75 115 GLU A C 1
ATOM 933 O O . GLU A 1 115 ? 38.003 7.445 -16.343 1.00 90.75 115 GLU A O 1
ATOM 938 N N . ARG A 1 116 ? 39.622 8.987 -16.364 1.00 89.56 116 ARG A N 1
ATOM 939 C CA . ARG A 1 116 ? 39.340 9.416 -17.734 1.00 89.56 116 ARG A CA 1
ATOM 940 C C . ARG A 1 116 ? 40.144 8.588 -18.732 1.00 89.56 116 ARG A C 1
ATOM 942 O O . ARG A 1 116 ? 41.369 8.590 -18.696 1.00 89.56 116 ARG A O 1
ATOM 949 N N . LEU A 1 117 ? 39.454 7.935 -19.663 1.00 87.94 117 LEU A N 1
ATOM 950 C CA . LEU A 1 117 ? 40.060 7.100 -20.698 1.00 87.94 117 LEU A CA 1
ATOM 951 C C . LEU A 1 117 ? 40.137 7.856 -22.036 1.00 87.94 117 LEU A C 1
ATOM 953 O O . LEU A 1 117 ? 39.089 8.101 -22.649 1.00 87.94 117 LEU A O 1
ATOM 957 N N . PRO A 1 118 ? 41.347 8.167 -22.542 1.00 85.31 118 PRO A N 1
ATOM 958 C CA . PRO A 1 118 ? 41.500 8.930 -23.771 1.00 85.31 118 PRO A CA 1
ATOM 959 C C . PRO A 1 118 ? 41.072 8.120 -24.997 1.00 85.31 118 PRO A C 1
ATOM 961 O O . PRO A 1 118 ? 41.386 6.928 -25.091 1.00 85.31 118 PRO A O 1
ATOM 964 N N . CYS A 1 119 ? 40.361 8.740 -25.941 1.00 82.44 119 CYS A N 1
ATOM 965 C CA . CYS A 1 119 ? 39.914 8.103 -27.188 1.00 82.44 119 CYS A CA 1
ATOM 966 C C . CYS A 1 119 ? 40.926 8.308 -28.329 1.00 82.44 119 CYS A C 1
ATOM 968 O O . CYS A 1 119 ? 41.397 9.414 -28.559 1.00 82.44 119 CYS A O 1
ATOM 970 N N . THR A 1 120 ? 41.237 7.253 -29.088 1.00 75.38 120 THR A N 1
ATOM 971 C CA . THR A 1 120 ? 42.197 7.301 -30.214 1.00 75.38 120 THR A CA 1
ATOM 972 C C . THR A 1 120 ? 41.539 7.543 -31.576 1.00 75.38 120 THR A C 1
ATOM 974 O O . THR A 1 120 ? 42.215 7.556 -32.601 1.00 75.38 120 THR A O 1
ATOM 977 N N . HIS A 1 121 ? 40.220 7.733 -31.615 1.00 73.44 121 HIS A N 1
ATOM 978 C CA . HIS A 1 121 ? 39.441 7.881 -32.844 1.00 73.44 121 HIS A CA 1
ATOM 979 C C . HIS A 1 121 ? 38.879 9.303 -32.990 1.00 73.44 121 HIS A C 1
ATOM 981 O O . HIS A 1 121 ? 38.486 9.947 -32.017 1.00 73.44 121 HIS A O 1
ATOM 987 N N . LYS A 1 122 ? 38.790 9.797 -34.231 1.00 58.66 122 LYS A N 1
ATOM 988 C CA . LYS A 1 122 ? 38.171 11.094 -34.537 1.00 58.66 122 LYS A CA 1
ATOM 989 C C . LYS A 1 122 ? 36.652 10.941 -34.674 1.00 58.66 122 LYS A C 1
ATOM 991 O O . LYS A 1 122 ? 36.169 10.561 -35.732 1.00 58.66 122 LYS A O 1
ATOM 996 N N . GLY A 1 123 ? 35.914 11.259 -33.609 1.00 62.28 123 GLY A N 1
ATOM 997 C CA . GLY A 1 123 ? 34.482 11.594 -33.680 1.00 62.28 123 GLY A CA 1
ATOM 998 C C . GLY A 1 123 ? 33.524 10.463 -34.073 1.00 62.28 123 GLY A C 1
ATOM 999 O O . GLY A 1 123 ? 32.714 10.647 -34.975 1.00 62.28 123 GLY A O 1
ATOM 1000 N N . THR A 1 124 ? 33.573 9.320 -33.386 1.00 65.38 124 THR A N 1
ATOM 1001 C CA . THR A 1 124 ? 32.540 8.274 -33.507 1.00 65.38 124 THR A CA 1
ATOM 1002 C C . THR A 1 124 ? 31.471 8.435 -32.425 1.00 65.38 124 THR A C 1
ATOM 1004 O O . THR A 1 124 ? 31.665 9.162 -31.446 1.00 65.38 124 THR A O 1
ATOM 1007 N N . TYR A 1 125 ? 30.325 7.776 -32.610 1.00 68.06 125 TYR A N 1
ATOM 1008 C CA . TYR A 1 125 ? 29.269 7.733 -31.603 1.00 68.06 125 TYR A CA 1
ATOM 1009 C C . TYR A 1 125 ? 29.792 7.030 -30.337 1.00 68.06 125 TYR A C 1
ATOM 1011 O O . TYR A 1 125 ? 30.525 6.042 -30.441 1.00 68.06 125 TYR A O 1
ATOM 1019 N N . ALA A 1 126 ? 29.474 7.561 -29.149 1.00 74.81 126 ALA A N 1
ATOM 1020 C CA . ALA A 1 126 ? 30.077 7.121 -27.885 1.00 74.81 126 ALA A CA 1
ATOM 1021 C C . ALA A 1 126 ? 29.879 5.615 -27.657 1.00 74.81 126 ALA A C 1
ATOM 1023 O O . ALA A 1 126 ? 30.823 4.896 -27.347 1.00 74.81 126 ALA A O 1
ATOM 1024 N N . ASP A 1 127 ? 28.687 5.122 -27.949 1.00 76.88 127 ASP A N 1
ATOM 1025 C CA . ASP A 1 127 ? 28.336 3.710 -28.001 1.00 76.88 127 ASP A CA 1
ATOM 1026 C C . ASP A 1 127 ? 29.293 2.816 -28.803 1.00 76.88 127 ASP A C 1
ATOM 1028 O O . ASP A 1 127 ? 29.653 1.731 -28.348 1.00 76.88 127 ASP A O 1
ATOM 1032 N N . ASP A 1 128 ? 29.709 3.242 -29.998 1.00 77.06 128 ASP A N 1
ATOM 1033 C CA . ASP A 1 128 ? 30.583 2.435 -30.856 1.00 77.06 128 ASP A CA 1
ATOM 1034 C C . ASP A 1 128 ? 32.000 2.364 -30.273 1.00 77.06 128 ASP A C 1
ATOM 1036 O O . ASP A 1 128 ? 32.675 1.339 -30.378 1.00 77.06 128 ASP A O 1
ATOM 1040 N N . CYS A 1 129 ? 32.425 3.426 -29.581 1.00 78.44 129 CYS A N 1
ATOM 1041 C CA . CYS A 1 129 ? 33.654 3.435 -28.790 1.00 78.44 129 CYS A CA 1
ATOM 1042 C C . CYS A 1 129 ? 33.572 2.460 -27.603 1.00 78.44 129 CYS A C 1
ATOM 1044 O O . CYS A 1 129 ? 34.496 1.670 -27.384 1.00 78.44 129 CYS A O 1
ATOM 1046 N N . LEU A 1 130 ? 32.449 2.458 -26.874 1.00 78.75 130 LEU A N 1
ATOM 1047 C CA . LEU A 1 130 ? 32.209 1.555 -25.742 1.00 78.75 130 LEU A CA 1
ATOM 1048 C C . LEU A 1 130 ? 32.234 0.084 -26.181 1.00 78.75 130 LEU A C 1
ATOM 1050 O O . LEU A 1 130 ? 32.882 -0.752 -25.549 1.00 78.75 130 LEU A O 1
ATOM 1054 N N . VAL A 1 131 ? 31.606 -0.218 -27.319 1.00 73.75 131 VAL A N 1
ATOM 1055 C CA . VAL A 1 131 ? 31.568 -1.561 -27.915 1.00 73.75 131 VAL A CA 1
ATOM 1056 C C . VAL A 1 131 ? 32.938 -2.026 -28.412 1.00 73.75 131 VAL A C 1
ATOM 1058 O O . VAL A 1 131 ? 33.123 -3.223 -28.560 1.00 73.75 131 VAL A O 1
ATOM 1061 N N . GLN A 1 132 ? 33.928 -1.162 -28.641 1.00 69.44 132 GLN A N 1
ATOM 1062 C CA . GLN A 1 132 ? 35.272 -1.585 -29.074 1.00 69.44 132 GLN A CA 1
ATOM 1063 C C . GLN A 1 132 ? 36.262 -1.782 -27.913 1.00 69.44 132 GLN A C 1
ATOM 1065 O O . GLN A 1 132 ? 37.218 -2.545 -28.050 1.00 69.44 132 GLN A O 1
ATOM 1070 N N . ARG A 1 133 ? 36.030 -1.141 -26.758 1.00 68.62 133 ARG A N 1
ATOM 1071 C CA . ARG A 1 133 ? 36.944 -1.130 -25.594 1.00 68.62 133 ARG A CA 1
ATOM 1072 C C . ARG A 1 133 ? 36.683 -2.221 -24.547 1.00 68.62 133 ARG A C 1
ATOM 1074 O O . ARG A 1 133 ? 37.388 -2.293 -23.555 1.00 68.62 133 ARG A O 1
ATOM 1081 N N . HIS A 1 134 ? 35.715 -3.098 -24.782 1.00 64.38 134 HIS A N 1
ATOM 1082 C CA . HIS A 1 134 ? 35.118 -4.032 -23.816 1.00 64.38 134 HIS A CA 1
ATOM 1083 C C . HIS A 1 134 ? 36.004 -5.173 -23.271 1.00 64.38 134 HIS A C 1
ATOM 1085 O O . HIS A 1 134 ? 35.544 -5.934 -22.428 1.00 64.38 134 HIS A O 1
ATOM 1091 N N . LYS A 1 135 ? 37.234 -5.370 -23.763 1.00 65.56 135 LYS A N 1
ATOM 1092 C CA . LYS A 1 135 ? 37.985 -6.621 -23.511 1.00 65.56 135 LYS A CA 1
ATOM 1093 C C . LYS A 1 135 ? 38.428 -6.810 -22.050 1.00 65.56 135 LYS A C 1
ATOM 1095 O O . LYS A 1 135 ? 38.556 -7.945 -21.603 1.00 65.56 135 LYS A O 1
ATOM 1100 N N . CYS A 1 136 ? 38.617 -5.715 -21.318 1.00 70.19 136 CYS A N 1
ATOM 1101 C CA . CYS A 1 136 ? 39.129 -5.695 -19.943 1.00 70.19 136 CYS A CA 1
ATOM 1102 C C . CYS A 1 136 ? 38.317 -4.783 -19.001 1.00 70.19 136 CYS A C 1
ATOM 1104 O O . CYS A 1 136 ? 38.795 -4.415 -17.932 1.00 70.19 136 CYS A O 1
ATOM 1106 N N . TYR A 1 137 ? 37.086 -4.427 -19.381 1.00 82.00 137 TYR A N 1
ATOM 1107 C CA . TYR A 1 137 ? 36.228 -3.529 -18.607 1.00 82.00 137 TYR A CA 1
ATOM 1108 C C . TYR A 1 137 ? 34.826 -4.109 -18.425 1.00 82.00 137 TYR A C 1
ATOM 1110 O O . TYR A 1 137 ? 34.299 -4.781 -19.312 1.00 82.00 137 TYR A O 1
ATOM 1118 N N . ILE A 1 138 ? 34.194 -3.778 -17.301 1.00 85.69 138 ILE A N 1
ATOM 1119 C CA . ILE A 1 138 ? 32.753 -3.964 -17.097 1.00 85.69 138 ILE A CA 1
ATOM 1120 C C . ILE A 1 138 ? 32.040 -2.760 -17.710 1.00 85.69 138 ILE A C 1
ATOM 1122 O O . ILE A 1 138 ? 32.448 -1.623 -17.476 1.00 85.69 138 ILE A O 1
ATOM 1126 N N . LEU A 1 139 ? 30.975 -2.973 -18.481 1.00 87.69 139 LEU A N 1
ATOM 1127 C CA . LEU A 1 139 ? 30.234 -1.862 -19.083 1.00 87.69 139 LEU A CA 1
ATOM 1128 C C . LEU A 1 139 ? 28.987 -1.522 -18.265 1.00 87.69 139 LEU A C 1
ATOM 1130 O O . LEU A 1 139 ? 28.052 -2.316 -18.212 1.00 87.69 139 LEU A O 1
ATOM 1134 N N . ALA A 1 140 ? 28.946 -0.327 -17.678 1.00 89.06 140 ALA A N 1
ATOM 1135 C CA . ALA A 1 140 ? 27.801 0.210 -16.955 1.00 89.06 140 ALA A CA 1
ATOM 1136 C C . ALA A 1 140 ? 26.877 1.015 -17.880 1.00 89.06 140 ALA A C 1
ATOM 1138 O O . ALA A 1 140 ? 27.191 2.143 -18.258 1.00 89.06 140 ALA A O 1
ATOM 1139 N N . THR A 1 141 ? 25.721 0.442 -18.231 1.00 86.81 141 THR A N 1
ATOM 1140 C CA . THR A 1 141 ? 24.709 1.091 -19.081 1.00 86.81 141 THR A CA 1
ATOM 1141 C C . THR A 1 141 ? 23.281 0.684 -18.708 1.00 86.81 141 THR A C 1
ATOM 1143 O O . THR A 1 141 ? 23.001 -0.445 -18.293 1.00 86.81 141 THR A O 1
ATOM 1146 N N . VAL A 1 142 ? 22.329 1.605 -18.876 1.00 81.94 142 VAL A N 1
ATOM 1147 C CA . VAL A 1 142 ? 20.880 1.330 -18.779 1.00 81.94 142 VAL A CA 1
ATOM 1148 C C . VAL A 1 142 ? 20.227 1.251 -20.170 1.00 81.94 142 VAL A C 1
ATOM 1150 O O . VAL A 1 142 ? 19.082 0.810 -20.284 1.00 81.94 142 VAL A O 1
ATOM 1153 N N . ASP A 1 143 ? 20.963 1.574 -21.238 1.00 83.00 143 ASP A N 1
ATOM 1154 C CA . ASP A 1 143 ? 20.457 1.596 -22.610 1.00 83.00 143 ASP A CA 1
ATOM 1155 C C . ASP A 1 143 ? 20.173 0.186 -23.159 1.00 83.00 143 ASP A C 1
ATOM 1157 O O . ASP A 1 143 ? 20.976 -0.741 -23.030 1.00 83.00 143 ASP A O 1
ATOM 1161 N N . ARG A 1 144 ? 18.996 -0.008 -23.766 1.00 79.31 144 ARG A N 1
ATOM 1162 C CA . ARG A 1 144 ? 18.555 -1.331 -24.241 1.00 79.31 144 ARG A CA 1
ATOM 1163 C C . ARG A 1 144 ? 19.296 -1.780 -25.500 1.00 79.31 144 ARG A C 1
ATOM 1165 O O . ARG A 1 144 ? 19.577 -2.976 -25.633 1.00 79.31 144 ARG A O 1
ATOM 1172 N N . ASP A 1 145 ? 19.608 -0.862 -26.405 1.00 78.81 145 ASP A N 1
ATOM 1173 C CA . ASP A 1 145 ? 20.246 -1.171 -27.682 1.00 78.81 145 ASP A CA 1
ATOM 1174 C C . ASP A 1 145 ? 21.754 -1.380 -27.511 1.00 78.81 145 ASP A C 1
ATOM 1176 O O . ASP A 1 145 ? 22.312 -2.324 -28.085 1.00 78.81 145 ASP A O 1
ATOM 1180 N N . LEU A 1 146 ? 22.404 -0.607 -26.636 1.00 81.06 146 LEU A N 1
ATOM 1181 C CA . LEU A 1 146 ? 23.792 -0.837 -26.237 1.00 81.06 146 LEU A CA 1
ATOM 1182 C C . LEU A 1 146 ? 23.945 -2.188 -25.526 1.00 81.06 146 LEU A C 1
ATOM 1184 O O . LEU A 1 146 ? 24.800 -2.986 -25.916 1.00 81.06 146 LEU A O 1
ATOM 1188 N N . LYS A 1 147 ? 23.043 -2.530 -24.591 1.00 81.19 147 LYS A N 1
ATOM 1189 C CA . LYS A 1 147 ? 22.999 -3.873 -23.976 1.00 81.19 147 LYS A CA 1
ATOM 1190 C C . LYS A 1 147 ? 22.869 -4.983 -25.013 1.00 81.19 147 LYS A C 1
ATOM 1192 O O . LYS A 1 147 ? 23.569 -5.988 -24.923 1.00 81.19 147 LYS A O 1
ATOM 1197 N N . ARG A 1 148 ? 21.983 -4.830 -26.007 1.00 81.44 148 ARG A N 1
ATOM 1198 C CA . ARG A 1 148 ? 21.793 -5.839 -27.066 1.00 81.44 148 ARG A CA 1
ATOM 1199 C C . ARG A 1 148 ? 23.064 -6.032 -27.897 1.00 81.44 148 ARG A C 1
ATOM 1201 O O . ARG A 1 148 ? 23.350 -7.161 -28.289 1.00 81.44 148 ARG A O 1
ATOM 1208 N N . ARG A 1 149 ? 23.816 -4.963 -28.172 1.00 81.00 149 ARG A N 1
ATOM 1209 C CA . ARG A 1 149 ? 25.090 -5.045 -28.904 1.00 81.00 149 ARG A CA 1
ATOM 1210 C C . ARG A 1 149 ? 26.189 -5.697 -28.071 1.00 81.00 149 ARG A C 1
ATOM 1212 O O . ARG A 1 149 ? 26.878 -6.569 -28.586 1.00 81.00 149 ARG A O 1
ATOM 1219 N N . VAL A 1 150 ? 26.298 -5.343 -26.794 1.00 81.56 150 VAL A N 1
ATOM 1220 C CA . VAL A 1 150 ? 27.348 -5.847 -25.892 1.00 81.56 150 VAL A CA 1
ATOM 1221 C C . VAL A 1 150 ? 27.124 -7.316 -25.533 1.00 81.56 150 VAL A C 1
ATOM 1223 O O . VAL A 1 150 ? 28.080 -8.076 -25.506 1.00 81.56 150 VAL A O 1
ATOM 1226 N N . ARG A 1 151 ? 25.869 -7.774 -25.399 1.00 80.00 151 ARG A N 1
ATOM 1227 C CA . ARG A 1 151 ? 25.546 -9.204 -25.195 1.00 80.00 151 ARG A CA 1
ATOM 1228 C C . ARG A 1 151 ? 26.008 -10.130 -26.323 1.00 80.00 151 ARG A C 1
ATOM 1230 O O . ARG A 1 151 ? 26.115 -11.329 -26.104 1.00 80.00 151 ARG A O 1
ATOM 1237 N N . LYS A 1 152 ? 26.257 -9.605 -27.528 1.00 79.12 152 LYS A N 1
ATOM 1238 C CA . LYS A 1 152 ? 26.824 -10.395 -28.637 1.00 79.12 152 LYS A CA 1
ATOM 1239 C C . LYS A 1 152 ? 28.314 -10.680 -28.445 1.00 79.12 152 LYS A C 1
ATOM 1241 O O . LYS A 1 152 ? 28.888 -11.431 -29.227 1.00 79.12 152 LYS A O 1
ATOM 1246 N N . ILE A 1 153 ? 28.937 -10.054 -27.450 1.00 74.50 153 ILE A N 1
ATOM 1247 C CA . ILE A 1 153 ? 30.355 -10.163 -27.162 1.00 74.50 153 ILE A CA 1
ATOM 1248 C C . ILE A 1 153 ? 30.527 -11.078 -25.944 1.00 74.50 153 ILE A C 1
ATOM 1250 O O . ILE A 1 153 ? 30.102 -10.718 -24.845 1.00 74.50 153 ILE A O 1
ATOM 1254 N N . PRO A 1 154 ? 31.126 -12.265 -26.112 1.00 68.19 154 PRO A N 1
ATOM 1255 C CA . PRO A 1 154 ? 31.337 -13.186 -25.003 1.00 68.19 154 PRO A CA 1
ATOM 1256 C C . PRO A 1 154 ? 32.369 -12.627 -24.011 1.00 68.19 154 PRO A C 1
ATOM 1258 O O . PRO A 1 154 ? 33.369 -12.034 -24.412 1.00 68.19 154 PRO A O 1
ATOM 1261 N N . GLY A 1 155 ? 32.132 -12.830 -22.711 1.00 69.25 155 GLY A N 1
ATOM 1262 C CA . GLY A 1 155 ? 33.088 -12.501 -21.644 1.00 69.25 155 GLY A CA 1
ATOM 1263 C C . GLY A 1 155 ? 33.096 -11.046 -21.154 1.00 69.25 155 GLY A C 1
ATOM 1264 O O . GLY A 1 155 ? 33.976 -10.694 -20.370 1.00 69.25 155 GLY A O 1
ATOM 1265 N N . VAL A 1 156 ? 32.137 -10.214 -21.581 1.00 79.38 156 VAL A N 1
ATOM 1266 C CA . VAL A 1 156 ? 31.988 -8.812 -21.139 1.00 79.38 156 VAL A CA 1
ATOM 1267 C C . VAL A 1 156 ? 30.822 -8.686 -20.149 1.00 79.38 156 VAL A C 1
ATOM 1269 O O . VAL A 1 156 ? 29.668 -8.820 -20.567 1.00 79.38 156 VAL A O 1
ATOM 1272 N N . PRO A 1 157 ? 31.072 -8.405 -18.857 1.00 80.88 157 PRO A N 1
ATOM 1273 C CA . PRO A 1 157 ? 30.004 -8.177 -17.887 1.00 80.88 157 PRO A CA 1
ATOM 1274 C C . PRO A 1 157 ? 29.304 -6.832 -18.117 1.00 80.88 157 PRO A C 1
ATOM 1276 O O . PRO A 1 157 ? 29.945 -5.836 -18.475 1.00 80.88 157 PRO A O 1
ATOM 1279 N N . ILE A 1 158 ? 27.987 -6.791 -17.889 1.00 85.81 158 ILE A N 1
ATOM 1280 C CA . ILE A 1 158 ? 27.165 -5.598 -18.114 1.00 85.81 158 ILE A CA 1
ATOM 1281 C C . ILE A 1 158 ? 26.563 -5.145 -16.796 1.00 85.81 158 ILE A C 1
ATOM 1283 O O . ILE A 1 158 ? 25.582 -5.702 -16.317 1.00 85.81 158 ILE A O 1
ATOM 1287 N N . MET A 1 159 ? 27.064 -4.036 -16.281 1.00 85.38 159 MET A N 1
ATOM 1288 C CA . MET A 1 159 ? 26.508 -3.405 -15.104 1.00 85.38 159 MET A CA 1
ATOM 1289 C C . MET A 1 159 ? 25.293 -2.526 -15.451 1.00 85.38 159 MET A C 1
ATOM 1291 O O . MET A 1 159 ? 25.301 -1.764 -16.415 1.00 85.38 159 MET A O 1
ATOM 1295 N N . TYR A 1 160 ? 24.213 -2.604 -14.679 1.00 86.06 160 TYR A N 1
ATOM 1296 C CA . TYR A 1 160 ? 23.010 -1.799 -14.888 1.00 86.06 160 TYR A CA 1
ATOM 1297 C C . TYR A 1 160 ? 22.270 -1.502 -13.587 1.00 86.06 160 TYR A C 1
ATOM 1299 O O . TYR A 1 160 ? 22.331 -2.258 -12.624 1.00 86.06 160 TYR A O 1
ATOM 1307 N N . ILE A 1 161 ? 21.524 -0.399 -13.574 1.00 80.19 161 ILE A N 1
ATOM 1308 C CA . ILE A 1 161 ? 20.648 -0.038 -12.457 1.00 80.19 161 ILE A CA 1
ATOM 1309 C C . ILE A 1 161 ? 19.306 -0.766 -12.629 1.00 80.19 161 ILE A C 1
ATOM 1311 O O . ILE A 1 161 ? 18.700 -0.717 -13.701 1.00 80.19 161 ILE A O 1
ATOM 1315 N N . SER A 1 162 ? 18.857 -1.451 -11.579 1.00 64.12 162 SER A N 1
ATOM 1316 C CA . SER A 1 162 ? 17.635 -2.259 -11.522 1.00 64.12 162 SER A CA 1
ATOM 1317 C C . SER A 1 162 ? 1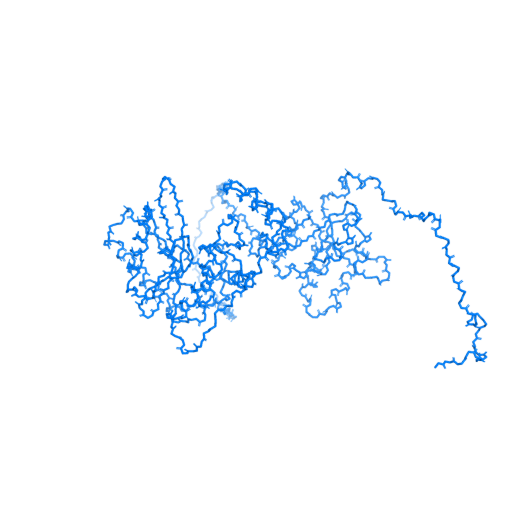6.859 -1.981 -10.236 1.00 64.12 162 SER A C 1
ATOM 1319 O O . SER A 1 162 ? 17.461 -1.766 -9.190 1.00 64.12 162 SER A O 1
ATOM 1321 N N . ASN A 1 163 ? 15.529 -2.006 -10.284 1.00 62.22 163 ASN A N 1
ATOM 1322 C CA . ASN A 1 163 ? 14.681 -1.866 -9.099 1.00 62.22 163 ASN A CA 1
ATOM 1323 C C . ASN A 1 163 ? 14.491 -3.246 -8.424 1.00 62.22 163 ASN A C 1
ATOM 1325 O O . ASN A 1 163 ? 14.092 -4.213 -9.072 1.00 62.22 163 ASN A O 1
ATOM 1329 N N . HIS A 1 164 ? 14.799 -3.375 -7.133 1.00 49.53 164 HIS A N 1
ATOM 1330 C CA . HIS A 1 164 ? 14.476 -4.542 -6.297 1.00 49.53 164 HIS A CA 1
ATOM 1331 C C . HIS A 1 164 ? 12.993 -4.447 -5.872 1.00 49.53 164 HIS A C 1
ATOM 1333 O O . HIS A 1 164 ? 12.641 -3.464 -5.229 1.00 49.53 164 HIS A O 1
ATOM 1339 N N . ARG A 1 165 ? 12.068 -5.386 -6.118 1.00 44.72 165 ARG A N 1
ATOM 1340 C CA . ARG A 1 165 ? 12.039 -6.703 -6.780 1.00 44.72 165 ARG A CA 1
ATOM 1341 C C . ARG A 1 165 ? 10.854 -6.733 -7.759 1.00 44.72 165 ARG A C 1
ATOM 1343 O O . ARG A 1 165 ? 9.778 -6.285 -7.388 1.00 44.72 165 ARG A O 1
ATOM 1350 N N . GLY A 1 166 ? 11.056 -7.316 -8.943 1.00 52.97 166 GLY A N 1
ATOM 1351 C CA . GLY A 1 166 ? 9.997 -7.899 -9.780 1.00 52.97 166 GLY A CA 1
ATOM 1352 C C . GLY A 1 166 ? 8.794 -7.009 -10.086 1.00 52.97 166 GLY A C 1
ATOM 1353 O O . GLY A 1 166 ? 7.674 -7.511 -10.085 1.00 52.97 166 GLY A O 1
ATOM 1354 N N . GLY A 1 167 ? 9.014 -5.706 -10.309 1.00 61.31 167 GLY A N 1
ATOM 1355 C CA . GLY A 1 167 ? 7.967 -4.816 -10.817 1.00 61.31 167 GLY A CA 1
ATOM 1356 C C . GLY A 1 167 ? 7.378 -5.340 -12.129 1.00 61.31 167 GLY A C 1
ATOM 1357 O O . GLY A 1 167 ? 7.871 -6.307 -12.705 1.00 61.31 167 GLY A O 1
ATOM 1358 N N . LEU A 1 168 ? 6.319 -4.710 -12.617 1.00 69.75 168 LEU A N 1
ATOM 1359 C CA . LEU A 1 168 ? 5.591 -5.243 -13.764 1.00 69.75 168 LEU A CA 1
ATOM 1360 C C . LEU A 1 168 ? 6.279 -4.876 -15.096 1.00 69.75 168 LEU A C 1
ATOM 1362 O O . LEU A 1 168 ? 6.787 -3.758 -15.237 1.00 69.75 168 LEU A O 1
ATOM 1366 N N . PRO A 1 169 ? 6.326 -5.789 -16.089 1.00 81.50 169 PRO A N 1
ATOM 1367 C CA . PRO A 1 169 ? 5.805 -7.162 -16.076 1.00 81.50 169 PRO A CA 1
ATOM 1368 C C . PRO A 1 169 ? 6.626 -8.113 -15.189 1.00 81.50 169 PRO A C 1
ATOM 1370 O O . PRO A 1 169 ? 7.849 -8.005 -15.124 1.00 81.50 169 PRO A O 1
ATOM 1373 N N . VAL A 1 170 ? 5.934 -9.064 -14.547 1.00 79.06 170 VAL A N 1
ATOM 1374 C CA . VAL A 1 170 ? 6.531 -10.054 -13.633 1.00 79.06 170 VAL A CA 1
ATOM 1375 C C . VAL A 1 170 ? 7.663 -10.813 -14.332 1.00 79.06 170 VAL A C 1
ATOM 1377 O O . VAL A 1 170 ? 7.479 -11.324 -15.437 1.00 79.06 170 VAL A O 1
ATOM 1380 N N . ASP A 1 171 ? 8.828 -10.899 -13.685 1.00 81.12 171 ASP A N 1
ATOM 1381 C CA . ASP A 1 171 ? 9.960 -11.666 -14.205 1.00 81.12 171 ASP A CA 1
ATOM 1382 C C . ASP A 1 171 ? 9.663 -13.174 -14.266 1.00 81.12 171 ASP A C 1
ATOM 1384 O O . ASP A 1 171 ? 8.844 -13.700 -13.512 1.00 81.12 171 ASP A O 1
ATOM 1388 N N . GLU A 1 172 ? 10.347 -13.875 -15.172 1.00 85.25 172 GLU A N 1
ATOM 1389 C CA . GLU A 1 172 ? 10.116 -15.298 -15.445 1.00 85.25 172 GLU A CA 1
ATOM 1390 C C . GLU A 1 172 ? 10.275 -16.171 -14.191 1.00 85.25 172 GLU A C 1
ATOM 1392 O O . GLU A 1 172 ? 9.456 -17.050 -13.935 1.00 85.25 172 GLU A O 1
ATOM 1397 N N . GLU A 1 173 ? 11.266 -15.885 -13.344 1.00 82.75 173 GLU A N 1
ATOM 1398 C CA . GLU A 1 173 ? 11.494 -16.641 -12.109 1.00 82.75 173 GLU A CA 1
ATOM 1399 C C . GLU A 1 173 ? 10.304 -16.514 -11.144 1.00 82.75 173 GLU A C 1
ATOM 1401 O O . GLU A 1 173 ? 9.805 -17.512 -10.603 1.00 82.75 173 GLU A O 1
ATOM 1406 N N . THR A 1 174 ? 9.823 -15.287 -10.942 1.00 80.94 174 THR A N 1
ATOM 1407 C CA . THR A 1 174 ? 8.667 -14.991 -10.092 1.00 80.94 174 THR A CA 1
ATOM 1408 C C . THR A 1 174 ? 7.384 -15.574 -10.680 1.00 80.94 174 THR A C 1
ATOM 1410 O O . THR A 1 174 ? 6.581 -16.138 -9.927 1.00 80.94 174 THR A O 1
ATOM 1413 N N . TRP A 1 175 ? 7.215 -15.511 -12.002 1.00 87.00 175 TRP A N 1
ATOM 1414 C CA . TRP A 1 175 ? 6.089 -16.106 -12.723 1.00 87.00 175 TRP A CA 1
ATOM 1415 C C . TRP A 1 175 ? 6.044 -17.630 -12.557 1.00 87.00 175 TRP A C 1
ATOM 1417 O O . TRP A 1 175 ? 5.019 -18.182 -12.150 1.00 87.00 175 TRP A O 1
ATOM 1427 N N . GLU A 1 176 ? 7.170 -18.318 -12.765 1.00 89.88 176 GLU A N 1
ATOM 1428 C CA . GLU A 1 176 ? 7.259 -19.767 -12.566 1.00 89.88 176 GLU A CA 1
ATOM 1429 C C . GLU A 1 176 ? 7.044 -20.161 -11.108 1.00 89.88 176 GLU A C 1
ATOM 1431 O O . GLU A 1 176 ? 6.430 -21.190 -10.813 1.00 89.88 176 GLU A O 1
ATOM 1436 N N . ARG A 1 177 ? 7.548 -19.362 -10.163 1.00 85.38 177 ARG A N 1
ATOM 1437 C CA . ARG A 1 177 ? 7.330 -19.612 -8.734 1.00 85.38 177 ARG A CA 1
ATOM 1438 C C . ARG A 1 177 ? 5.853 -19.495 -8.364 1.00 85.38 177 ARG A C 1
ATOM 1440 O O . ARG A 1 177 ? 5.373 -20.315 -7.580 1.00 85.38 177 ARG A O 1
ATOM 1447 N N . MET A 1 178 ? 5.143 -18.514 -8.924 1.00 86.75 178 MET A N 1
ATOM 1448 C CA . MET A 1 178 ? 3.701 -18.357 -8.729 1.00 86.75 178 MET A CA 1
ATOM 1449 C C . MET A 1 178 ? 2.953 -19.604 -9.209 1.00 86.75 178 MET A C 1
ATOM 1451 O O . MET A 1 178 ? 2.204 -20.201 -8.438 1.00 86.75 178 MET A O 1
ATOM 1455 N N . TRP A 1 179 ? 3.209 -20.057 -10.438 1.00 90.06 179 TRP A N 1
ATOM 1456 C CA . TRP A 1 179 ? 2.528 -21.230 -10.992 1.00 90.06 179 TRP A CA 1
ATOM 1457 C C . TRP A 1 179 ? 2.868 -22.532 -10.266 1.00 90.06 179 TRP A C 1
ATOM 1459 O O . TRP A 1 179 ? 1.967 -23.327 -10.007 1.00 90.06 179 TRP A O 1
ATOM 1469 N N . ARG A 1 180 ? 4.121 -22.725 -9.832 1.00 89.94 180 ARG A N 1
ATOM 1470 C CA . ARG A 1 180 ? 4.494 -23.859 -8.964 1.00 89.94 180 ARG A CA 1
ATOM 1471 C C . ARG A 1 180 ? 3.731 -23.854 -7.640 1.00 89.94 180 ARG A C 1
ATOM 1473 O O . ARG A 1 180 ? 3.353 -24.908 -7.134 1.00 89.94 180 ARG A O 1
ATOM 1480 N N . HIS A 1 181 ? 3.496 -22.677 -7.064 1.00 85.81 181 HIS A N 1
ATOM 1481 C CA . HIS A 1 181 ? 2.715 -22.559 -5.836 1.00 85.81 181 HIS A CA 1
ATOM 1482 C C . HIS A 1 181 ? 1.240 -22.914 -6.055 1.00 85.81 181 HIS A C 1
ATOM 1484 O O . HIS A 1 181 ? 0.683 -23.666 -5.256 1.00 85.81 181 HIS A O 1
ATOM 1490 N N . VAL A 1 182 ? 0.634 -22.419 -7.140 1.00 87.31 182 VAL A N 1
ATOM 1491 C CA . VAL A 1 182 ? -0.750 -22.747 -7.525 1.00 87.31 182 VAL A CA 1
ATOM 1492 C C . VAL A 1 182 ? -0.901 -24.247 -7.777 1.00 87.31 182 VAL A C 1
ATOM 1494 O O . VAL A 1 182 ? -1.810 -24.855 -7.216 1.00 87.31 182 VAL A O 1
ATOM 1497 N N . ALA A 1 183 ? 0.030 -24.853 -8.522 1.00 91.19 183 ALA A N 1
ATOM 1498 C CA . ALA A 1 183 ? 0.052 -26.289 -8.805 1.00 91.19 183 ALA A CA 1
ATOM 1499 C C . ALA A 1 183 ? 0.033 -27.147 -7.531 1.00 91.19 183 ALA A C 1
ATOM 1501 O O . ALA A 1 183 ? -0.647 -28.163 -7.476 1.00 91.19 183 ALA A O 1
ATOM 1502 N N . ARG A 1 184 ? 0.744 -26.702 -6.488 1.00 91.94 184 ARG A N 1
ATOM 1503 C CA . ARG A 1 184 ? 0.844 -27.404 -5.202 1.00 91.94 184 ARG A CA 1
ATOM 1504 C C . ARG A 1 184 ? -0.393 -27.246 -4.311 1.00 91.94 184 ARG A C 1
ATOM 1506 O O . ARG A 1 184 ? -0.668 -28.134 -3.513 1.00 91.94 184 ARG A O 1
ATOM 1513 N N . ILE A 1 185 ? -1.065 -26.093 -4.346 1.00 88.50 185 ILE A N 1
ATOM 1514 C CA . ILE A 1 185 ? -2.183 -25.792 -3.430 1.00 88.50 185 ILE A CA 1
ATOM 1515 C C . ILE A 1 185 ? -3.530 -26.205 -4.015 1.00 88.50 185 ILE A C 1
ATOM 1517 O O . ILE A 1 185 ? -4.404 -26.652 -3.275 1.00 88.50 185 ILE A O 1
ATOM 1521 N N . HIS A 1 186 ? -3.726 -26.008 -5.316 1.00 87.19 186 HIS A N 1
ATOM 1522 C CA . HIS A 1 186 ? -4.999 -26.301 -5.953 1.00 87.19 186 HIS A CA 1
ATOM 1523 C C . HIS A 1 186 ? -5.094 -27.803 -6.272 1.00 87.19 186 HIS A C 1
ATOM 1525 O O . HIS A 1 186 ? -4.160 -28.325 -6.879 1.00 87.19 186 HIS A O 1
ATOM 1531 N N . PRO A 1 187 ? -6.209 -28.494 -5.950 1.00 90.56 187 PRO A N 1
ATOM 1532 C CA . PRO A 1 187 ? -6.358 -29.931 -6.212 1.00 90.56 187 PRO A CA 1
ATOM 1533 C C . PRO A 1 187 ? -6.069 -30.333 -7.667 1.00 90.56 187 PRO A C 1
ATOM 1535 O O . PRO A 1 187 ? -5.443 -31.355 -7.912 1.00 90.56 187 PRO A O 1
ATOM 1538 N N . ASN A 1 188 ? -6.442 -29.472 -8.622 1.00 90.94 188 ASN A N 1
ATOM 1539 C CA . ASN A 1 188 ? -6.195 -29.650 -10.061 1.00 90.94 188 ASN A CA 1
ATOM 1540 C C . ASN A 1 188 ? -5.177 -28.633 -10.611 1.00 90.94 188 ASN A C 1
ATOM 1542 O O . ASN A 1 188 ? -5.315 -28.139 -11.729 1.00 90.94 188 ASN A O 1
ATOM 1546 N N . GLY A 1 189 ? -4.212 -28.207 -9.794 1.00 86.81 189 GLY A N 1
ATOM 1547 C CA . GLY A 1 189 ? -3.379 -27.043 -10.099 1.00 86.81 189 GLY A CA 1
ATOM 1548 C C . GLY A 1 189 ? -2.475 -27.196 -11.329 1.00 86.81 189 GLY A C 1
ATOM 1549 O O . GLY A 1 189 ? -2.259 -26.216 -12.039 1.00 86.81 189 GLY A O 1
ATOM 1550 N N . GLU A 1 190 ? -1.987 -28.404 -11.629 1.00 87.81 190 GLU A N 1
ATOM 1551 C CA . GLU A 1 190 ? -1.204 -28.650 -12.852 1.00 87.81 190 GLU A CA 1
ATOM 1552 C C . GLU A 1 190 ? -2.046 -28.529 -14.129 1.00 87.81 190 GLU A C 1
ATOM 1554 O O . GLU A 1 190 ? -1.601 -27.908 -15.095 1.00 87.81 190 GLU A O 1
ATOM 1559 N N . ALA A 1 191 ? -3.260 -29.093 -14.131 1.00 89.12 191 ALA A N 1
ATOM 1560 C CA . ALA A 1 191 ? -4.190 -28.990 -15.255 1.00 89.12 191 ALA A CA 1
ATOM 1561 C C . ALA A 1 191 ? -4.593 -27.529 -15.494 1.00 89.12 191 ALA A C 1
ATOM 1563 O O . ALA A 1 191 ? -4.433 -27.023 -16.601 1.00 89.12 191 ALA A O 1
ATOM 1564 N N . LEU A 1 192 ? -4.961 -26.816 -14.422 1.00 88.50 192 LEU A N 1
ATOM 1565 C CA . LEU A 1 192 ? -5.276 -25.386 -14.462 1.00 88.50 192 LEU A CA 1
ATOM 1566 C C . LEU A 1 192 ? -4.117 -24.555 -15.036 1.00 88.50 192 LEU A C 1
ATOM 1568 O O . LEU A 1 192 ? -4.327 -23.644 -15.838 1.00 88.50 192 LEU A O 1
ATOM 1572 N N . GLY A 1 193 ? -2.884 -24.878 -14.635 1.00 87.12 193 GLY A N 1
ATOM 1573 C CA . GLY A 1 193 ? -1.680 -24.255 -15.172 1.00 87.12 193 GLY A CA 1
ATOM 1574 C C . GLY A 1 193 ? -1.531 -24.470 -16.674 1.00 87.12 193 GLY A C 1
ATOM 1575 O O . GLY A 1 193 ? -1.244 -23.512 -17.383 1.00 87.12 193 GLY A O 1
ATOM 1576 N N . LYS A 1 194 ? -1.755 -25.688 -17.175 1.00 86.44 194 LYS A N 1
ATOM 1577 C CA . LYS A 1 194 ? -1.676 -25.999 -18.614 1.00 86.44 194 LYS A CA 1
ATOM 1578 C C . LYS A 1 194 ? -2.776 -25.316 -19.426 1.00 86.44 194 LYS A C 1
ATOM 1580 O O . LYS A 1 194 ? -2.486 -24.814 -20.502 1.00 86.44 194 LYS A O 1
ATOM 1585 N N . GLU A 1 195 ? -4.000 -25.277 -18.905 1.00 87.81 195 GLU A N 1
ATOM 1586 C CA . GLU A 1 195 ? -5.147 -24.641 -19.567 1.00 87.81 195 GLU A CA 1
ATOM 1587 C C . GLU A 1 195 ? -5.000 -23.122 -19.628 1.00 87.81 195 GLU A C 1
ATOM 1589 O O . GLU A 1 195 ? -5.284 -22.514 -20.649 1.00 87.81 195 GLU A O 1
ATOM 1594 N N . THR A 1 196 ? -4.522 -22.493 -18.552 1.00 89.12 196 THR A N 1
ATOM 1595 C CA . THR A 1 196 ? -4.436 -21.026 -18.492 1.00 89.12 196 THR A CA 1
ATOM 1596 C C . THR A 1 196 ? -3.173 -20.499 -19.177 1.00 89.12 196 THR A C 1
ATOM 1598 O O . THR A 1 196 ? -3.182 -19.434 -19.798 1.00 89.12 196 THR A O 1
ATOM 1601 N N . ARG A 1 197 ? -2.039 -21.199 -19.048 1.00 88.62 197 ARG A N 1
ATOM 1602 C CA . ARG A 1 197 ? -0.755 -20.713 -19.568 1.00 88.62 197 ARG A CA 1
ATOM 1603 C C . ARG A 1 197 ? -0.690 -20.896 -21.081 1.00 88.62 197 ARG A C 1
ATOM 1605 O O . ARG A 1 197 ? -0.550 -22.005 -21.574 1.00 88.62 197 ARG A O 1
ATOM 1612 N N . GLY A 1 198 ? -0.695 -19.781 -21.807 1.00 79.88 198 GLY A N 1
ATOM 1613 C CA . GLY A 1 198 ? -0.610 -19.784 -23.270 1.00 79.88 198 GLY A CA 1
ATOM 1614 C C . GLY A 1 198 ? -1.962 -19.904 -23.974 1.00 79.88 198 GLY A C 1
ATOM 1615 O O . GLY A 1 198 ? -1.983 -19.901 -25.203 1.00 79.88 198 GLY A O 1
ATOM 1616 N N . ALA A 1 199 ? -3.071 -19.945 -23.225 1.00 88.69 199 ALA A N 1
ATOM 1617 C CA . ALA A 1 199 ? -4.406 -19.811 -23.791 1.00 88.69 199 ALA A CA 1
ATOM 1618 C C . ALA A 1 199 ? -4.563 -18.467 -24.514 1.00 88.69 199 ALA A C 1
ATOM 1620 O O . ALA A 1 199 ? -4.184 -17.407 -24.006 1.00 88.69 199 ALA A O 1
ATOM 1621 N N . THR A 1 200 ? -5.125 -18.521 -25.717 1.00 89.00 200 THR A N 1
ATOM 1622 C CA . THR A 1 200 ? -5.347 -17.351 -26.579 1.00 89.00 200 THR A CA 1
ATOM 1623 C C . THR A 1 200 ? -6.738 -16.741 -26.413 1.00 89.00 200 THR A C 1
ATOM 1625 O O . THR A 1 200 ? -6.990 -15.647 -26.910 1.00 89.00 200 THR A O 1
ATOM 1628 N N . ASP A 1 201 ? -7.633 -17.443 -25.725 1.00 90.69 201 ASP A N 1
ATOM 1629 C CA . ASP A 1 201 ? -9.057 -17.149 -25.549 1.00 90.69 201 ASP A CA 1
ATOM 1630 C C . ASP A 1 201 ? -9.412 -16.674 -24.129 1.00 90.69 201 ASP A C 1
ATOM 1632 O O . ASP A 1 201 ? -10.586 -16.583 -23.773 1.00 90.69 201 ASP A O 1
ATOM 1636 N N . LEU A 1 202 ? -8.410 -16.313 -23.318 1.00 88.88 202 LEU A N 1
ATOM 1637 C CA . LEU A 1 202 ? -8.647 -15.775 -21.980 1.00 88.88 202 LEU A CA 1
ATOM 1638 C C . LEU A 1 202 ? -9.473 -14.476 -22.037 1.00 88.88 202 LEU A C 1
ATOM 1640 O O . LEU A 1 202 ? -9.182 -13.586 -22.850 1.00 88.88 202 LEU A O 1
ATOM 1644 N N . PRO A 1 203 ? -10.468 -14.312 -21.144 1.00 90.12 203 PRO A N 1
ATOM 1645 C CA . PRO A 1 203 ? -11.278 -13.107 -21.106 1.00 90.12 203 PRO A CA 1
ATOM 1646 C C . PRO A 1 203 ? -10.403 -11.900 -20.764 1.00 90.12 203 PRO A C 1
ATOM 1648 O O . PRO A 1 203 ? -9.643 -11.905 -19.794 1.00 90.12 203 PRO A O 1
ATOM 1651 N N . LYS A 1 204 ? -10.537 -10.826 -21.546 1.00 87.81 204 LYS A N 1
ATOM 1652 C CA . LYS A 1 204 ? -9.913 -9.546 -21.203 1.00 87.81 204 LYS A CA 1
ATOM 1653 C C . LYS A 1 204 ? -10.617 -8.972 -19.980 1.00 87.81 204 LYS A C 1
ATOM 1655 O O . LYS A 1 204 ? -11.798 -8.639 -20.045 1.00 87.81 204 LYS A O 1
ATOM 1660 N N . ILE A 1 205 ? -9.881 -8.842 -18.882 1.00 87.62 205 ILE A N 1
ATOM 1661 C CA . ILE A 1 205 ? -10.397 -8.235 -17.657 1.00 87.62 205 ILE A CA 1
ATOM 1662 C C . ILE A 1 205 ? -10.516 -6.718 -17.875 1.00 87.62 205 ILE A C 1
ATOM 1664 O O . ILE A 1 205 ? -9.529 -6.089 -18.269 1.00 87.62 205 ILE A O 1
ATOM 1668 N N . PRO A 1 206 ? -11.701 -6.114 -17.667 1.00 88.44 206 PRO A N 1
ATOM 1669 C CA . PRO A 1 206 ? -11.859 -4.672 -17.773 1.00 88.44 206 PRO A CA 1
ATOM 1670 C C . PRO A 1 206 ? -11.082 -3.978 -16.652 1.00 88.44 206 PRO A C 1
ATOM 1672 O O . PRO A 1 206 ? -11.144 -4.389 -15.496 1.00 88.44 206 PRO A O 1
ATOM 1675 N N . ILE A 1 207 ? -10.365 -2.908 -16.994 1.00 90.69 207 ILE A N 1
ATOM 1676 C CA . ILE A 1 207 ? -9.631 -2.106 -16.013 1.00 90.69 207 ILE A CA 1
ATOM 1677 C C . ILE A 1 207 ? -10.652 -1.240 -15.258 1.00 90.69 207 ILE A C 1
ATOM 1679 O O . ILE A 1 207 ? -11.321 -0.425 -15.902 1.00 90.69 207 ILE A O 1
ATOM 1683 N N . PRO A 1 208 ? -10.802 -1.394 -13.929 1.00 92.12 208 PRO A N 1
ATOM 1684 C CA . PRO A 1 208 ? -11.720 -0.573 -13.156 1.00 92.12 208 PRO A CA 1
ATOM 1685 C C . PRO A 1 208 ? -11.267 0.888 -13.172 1.00 92.12 208 PRO A C 1
ATOM 1687 O O . PRO A 1 208 ? -10.084 1.204 -13.032 1.00 92.12 208 PRO A O 1
ATOM 1690 N N . SER A 1 209 ? -12.221 1.800 -13.333 1.00 92.88 209 SER A N 1
ATOM 1691 C CA . SER A 1 209 ? -11.941 3.234 -13.329 1.00 92.88 209 SER A CA 1
ATOM 1692 C C . SER A 1 209 ? -11.720 3.730 -11.905 1.00 92.88 209 SER A C 1
ATOM 1694 O O . SER A 1 209 ? -12.557 3.518 -11.028 1.00 92.88 209 SER A O 1
ATOM 1696 N N . VAL A 1 210 ? -10.621 4.455 -11.685 1.00 94.75 210 VAL A N 1
ATOM 1697 C CA . VAL A 1 210 ? -10.357 5.116 -10.400 1.00 94.75 210 VAL A CA 1
ATOM 1698 C C . VAL A 1 210 ? -11.510 6.081 -10.086 1.00 94.75 210 VAL A C 1
ATOM 1700 O O . VAL A 1 210 ? -11.844 6.914 -10.935 1.00 94.75 210 VAL A O 1
ATOM 1703 N N . PRO A 1 211 ? -12.129 5.998 -8.894 1.00 94.50 211 PRO A N 1
ATOM 1704 C CA . PRO A 1 211 ? -13.305 6.794 -8.581 1.00 94.50 211 PRO A CA 1
ATOM 1705 C C . PRO A 1 211 ? -12.961 8.285 -8.517 1.00 94.50 211 PRO A C 1
ATOM 1707 O O . PRO A 1 211 ? -11.993 8.697 -7.875 1.00 94.50 211 PRO A O 1
ATOM 1710 N N . THR A 1 212 ? -13.789 9.099 -9.167 1.00 92.50 212 THR A N 1
ATOM 1711 C CA . THR A 1 212 ? -13.752 10.561 -9.097 1.00 92.50 212 THR A CA 1
ATOM 1712 C C . THR A 1 212 ? -15.042 11.061 -8.458 1.00 92.50 212 THR A C 1
ATOM 1714 O O . THR A 1 212 ? -16.103 10.454 -8.604 1.00 92.50 212 THR A O 1
ATOM 1717 N N . PHE A 1 213 ? -14.955 12.150 -7.696 1.00 92.56 213 PHE A N 1
ATOM 1718 C CA . PHE A 1 213 ? -16.069 12.617 -6.874 1.00 92.56 213 PHE A CA 1
ATOM 1719 C C . PHE A 1 213 ? -16.490 14.016 -7.278 1.00 92.56 213 PHE A C 1
ATOM 1721 O O . PHE A 1 213 ? -15.655 14.914 -7.395 1.00 92.56 213 PHE A O 1
ATOM 1728 N N . GLN A 1 214 ? -17.797 14.213 -7.424 1.00 91.19 214 GLN A N 1
ATOM 1729 C CA . GLN A 1 214 ? -18.350 15.553 -7.530 1.00 91.19 214 GLN A CA 1
ATOM 1730 C C . GLN A 1 214 ? -18.298 16.233 -6.152 1.00 91.19 214 GLN A C 1
ATOM 1732 O O . GLN A 1 214 ? -18.388 15.553 -5.122 1.00 91.19 214 GLN A O 1
ATOM 1737 N N . PRO A 1 215 ? -18.200 17.573 -6.091 1.00 88.44 215 PRO A N 1
ATOM 1738 C CA . PRO A 1 215 ? -18.220 18.300 -4.823 1.00 88.44 215 PRO A CA 1
ATOM 1739 C C . PRO A 1 215 ? -19.448 17.983 -3.955 1.00 88.44 215 PRO A C 1
ATOM 1741 O O . PRO A 1 215 ? -19.327 17.931 -2.736 1.00 88.44 215 PRO A O 1
ATOM 1744 N N . THR A 1 216 ? -20.592 17.693 -4.581 1.00 92.62 216 THR A N 1
ATOM 1745 C CA . THR A 1 216 ? -21.873 17.344 -3.942 1.00 92.62 216 THR A CA 1
ATOM 1746 C C . THR A 1 216 ? -21.917 15.936 -3.343 1.00 92.62 216 THR A C 1
ATOM 1748 O O . THR A 1 216 ? -22.756 15.670 -2.486 1.00 92.62 216 THR A O 1
ATOM 1751 N N . THR A 1 217 ? -21.035 15.020 -3.761 1.00 94.75 217 THR A N 1
ATOM 1752 C CA . THR A 1 217 ? -21.021 13.641 -3.254 1.00 94.75 217 THR A CA 1
ATOM 1753 C C . THR A 1 217 ? -20.623 13.624 -1.779 1.00 94.75 217 THR A C 1
ATOM 1755 O O . THR A 1 217 ? -19.561 14.145 -1.422 1.00 94.75 217 THR A O 1
ATOM 1758 N N . THR A 1 218 ? -21.436 12.991 -0.930 1.00 95.69 218 THR A N 1
ATOM 1759 C CA . THR A 1 218 ? -21.194 12.928 0.522 1.00 95.69 218 THR A CA 1
ATOM 1760 C C . THR A 1 218 ? -19.984 12.052 0.860 1.00 95.69 218 THR A C 1
ATOM 1762 O O . THR A 1 218 ? -19.641 11.135 0.116 1.00 95.69 218 THR A O 1
ATOM 1765 N N . ILE A 1 219 ? -19.326 12.300 1.999 1.00 96.19 219 ILE A N 1
ATOM 1766 C CA . ILE A 1 219 ? -18.160 11.504 2.425 1.00 96.19 219 ILE A CA 1
ATOM 1767 C C . ILE A 1 219 ? -18.467 9.995 2.504 1.00 96.19 219 ILE A C 1
ATOM 1769 O O . ILE A 1 219 ? -17.673 9.235 1.949 1.00 96.19 219 ILE A O 1
ATOM 1773 N N . PRO A 1 220 ? -19.590 9.531 3.095 1.00 97.00 220 PRO A N 1
ATOM 1774 C CA . PRO A 1 220 ? -19.930 8.105 3.104 1.00 97.00 220 PRO A CA 1
ATOM 1775 C C . PRO A 1 220 ? -20.022 7.500 1.697 1.00 97.00 220 PRO A C 1
ATOM 1777 O O . PRO A 1 220 ? -19.383 6.486 1.434 1.00 97.00 220 PRO A O 1
ATOM 1780 N N . GLN A 1 221 ? -20.696 8.178 0.760 1.00 96.81 221 GLN A N 1
ATOM 1781 C CA . GLN A 1 221 ? -20.802 7.726 -0.636 1.00 96.81 221 GLN A CA 1
ATOM 1782 C C . GLN A 1 221 ? -19.434 7.644 -1.326 1.00 96.81 221 GLN A C 1
ATOM 1784 O O . GLN A 1 221 ? -19.168 6.718 -2.091 1.00 96.81 221 GLN A O 1
ATOM 1789 N N . ARG A 1 222 ? -18.534 8.596 -1.046 1.00 97.69 222 ARG A N 1
ATOM 1790 C CA . ARG A 1 222 ? -17.157 8.555 -1.561 1.00 97.69 222 ARG A CA 1
ATOM 1791 C C . ARG A 1 222 ? -16.393 7.354 -0.998 1.00 97.69 222 ARG A C 1
ATOM 1793 O O . ARG A 1 222 ? -15.736 6.653 -1.759 1.00 97.69 222 ARG A O 1
ATOM 1800 N N . LEU A 1 223 ? -16.501 7.085 0.306 1.00 97.88 223 LEU A N 1
ATOM 1801 C CA . LEU A 1 223 ? -15.862 5.927 0.947 1.00 97.88 223 LEU A CA 1
ATOM 1802 C C . LEU A 1 223 ? -16.405 4.598 0.400 1.00 97.88 223 LEU A C 1
ATOM 1804 O O . LEU A 1 223 ? -15.621 3.688 0.139 1.00 97.88 223 LEU A O 1
ATOM 1808 N N . GLU A 1 224 ? -17.713 4.495 0.163 1.00 97.88 224 GLU A N 1
ATOM 1809 C CA . GLU A 1 224 ? -18.334 3.327 -0.476 1.00 97.88 224 GLU A CA 1
ATOM 1810 C C . GLU A 1 224 ? -17.828 3.114 -1.905 1.00 97.88 224 GLU A C 1
ATOM 1812 O O . GLU A 1 224 ? -17.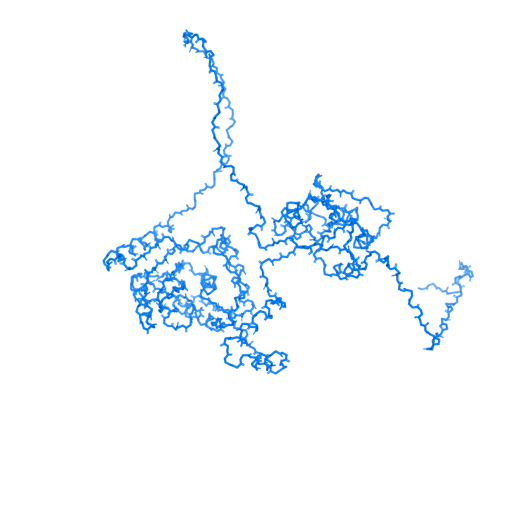484 1.992 -2.276 1.00 97.88 224 GLU A O 1
ATOM 1817 N N . ALA A 1 225 ? -17.709 4.182 -2.697 1.00 98.00 225 ALA A N 1
ATOM 1818 C CA . ALA A 1 225 ? -17.151 4.112 -4.046 1.00 98.00 225 ALA A CA 1
ATOM 1819 C C . ALA A 1 225 ? -15.667 3.697 -4.044 1.00 98.00 225 ALA A C 1
ATOM 1821 O O . ALA A 1 225 ? -15.259 2.871 -4.861 1.00 98.00 225 ALA A O 1
ATOM 1822 N N . ILE A 1 226 ? -14.866 4.199 -3.095 1.00 98.44 226 ILE A N 1
ATOM 1823 C CA . ILE A 1 226 ? -13.472 3.759 -2.892 1.00 98.44 226 ILE A CA 1
ATOM 1824 C C . ILE A 1 226 ? -13.428 2.277 -2.531 1.00 98.44 226 ILE A C 1
ATOM 1826 O O . ILE A 1 226 ? -12.645 1.518 -3.099 1.00 98.44 226 ILE A O 1
ATOM 1830 N N . GLN A 1 227 ? -14.282 1.843 -1.606 1.00 98.44 227 GLN A N 1
ATOM 1831 C CA . GLN A 1 227 ? -14.348 0.445 -1.213 1.00 98.44 227 GLN A CA 1
ATOM 1832 C C . GLN A 1 227 ? -14.787 -0.456 -2.372 1.00 98.44 227 GLN A C 1
ATOM 1834 O O . GLN A 1 227 ? -14.257 -1.561 -2.509 1.00 98.44 227 GLN A O 1
ATOM 1839 N N . LYS A 1 228 ? -15.732 -0.004 -3.203 1.00 98.00 228 LYS A N 1
ATOM 1840 C CA . LYS A 1 228 ? -16.160 -0.710 -4.413 1.00 98.00 228 LYS A CA 1
ATOM 1841 C C . LYS A 1 228 ? -14.988 -0.890 -5.376 1.00 98.00 228 LYS A C 1
ATOM 1843 O O . LYS A 1 228 ? -14.722 -2.019 -5.769 1.00 98.00 228 LYS A O 1
ATOM 1848 N N . TYR A 1 229 ? -14.229 0.170 -5.647 1.00 98.25 229 TYR A N 1
ATOM 1849 C CA . TYR A 1 229 ? -13.017 0.096 -6.467 1.00 98.25 229 TYR A CA 1
ATOM 1850 C C . TYR A 1 229 ? -11.982 -0.896 -5.896 1.00 98.25 229 TYR A C 1
ATOM 1852 O O . TYR A 1 229 ? -11.456 -1.740 -6.615 1.00 98.25 229 TYR A O 1
ATOM 1860 N N . ILE A 1 230 ? -11.741 -0.873 -4.577 1.00 98.00 230 ILE A N 1
ATOM 1861 C CA . ILE A 1 230 ? -10.856 -1.844 -3.903 1.00 98.00 230 ILE A CA 1
ATOM 1862 C C . ILE A 1 230 ? -11.356 -3.290 -4.085 1.00 98.00 230 ILE A C 1
ATOM 1864 O O . ILE A 1 230 ? -10.540 -4.200 -4.226 1.00 98.00 230 ILE A O 1
ATOM 1868 N N . ARG A 1 231 ? -12.677 -3.521 -4.079 1.00 96.44 231 ARG A N 1
ATOM 1869 C CA . ARG A 1 231 ? -13.268 -4.852 -4.322 1.00 96.44 231 ARG A CA 1
ATOM 1870 C C . ARG A 1 231 ? -13.141 -5.285 -5.780 1.00 96.44 231 ARG A C 1
ATOM 1872 O O . ARG A 1 231 ? -12.893 -6.462 -6.015 1.00 96.44 231 ARG A O 1
ATOM 1879 N N . GLU A 1 232 ? -13.278 -4.364 -6.731 1.00 96.12 232 GLU A N 1
ATOM 1880 C CA . GLU A 1 232 ? -13.133 -4.641 -8.169 1.00 96.12 232 GLU A CA 1
ATOM 1881 C C . GLU A 1 232 ? -11.719 -5.115 -8.532 1.00 96.12 232 GLU A C 1
ATOM 1883 O O . GLU A 1 232 ? -11.576 -5.948 -9.422 1.00 96.12 232 GLU A O 1
ATOM 1888 N N . LEU A 1 233 ? -10.691 -4.680 -7.791 1.00 95.12 233 LEU A N 1
ATOM 1889 C CA . LEU A 1 233 ? -9.329 -5.221 -7.918 1.00 95.12 233 LEU A CA 1
ATOM 1890 C C . LEU A 1 233 ? -9.210 -6.681 -7.455 1.00 95.12 233 LEU A C 1
ATOM 1892 O O . LEU A 1 233 ? -8.285 -7.368 -7.869 1.00 95.12 233 LEU A O 1
ATOM 1896 N N . GLN A 1 234 ? -10.156 -7.171 -6.650 1.00 94.75 234 GLN A N 1
ATOM 1897 C CA . GLN A 1 234 ? -10.199 -8.511 -6.057 1.00 94.75 234 GLN A CA 1
ATOM 1898 C C . GLN A 1 234 ? -9.123 -8.782 -4.992 1.00 94.75 234 GLN A C 1
ATOM 1900 O O . GLN A 1 234 ? -8.026 -8.214 -4.974 1.00 94.75 234 GLN A O 1
ATOM 1905 N N . TYR A 1 235 ? -9.445 -9.696 -4.069 1.00 93.12 235 TYR A N 1
ATOM 1906 C CA . TYR A 1 235 ? -8.471 -10.189 -3.098 1.00 93.12 235 TYR A CA 1
ATOM 1907 C C . TYR A 1 235 ? -7.475 -11.127 -3.785 1.00 93.12 235 TYR A C 1
ATOM 1909 O O . TYR A 1 235 ? -7.851 -12.050 -4.506 1.00 93.12 235 TYR A O 1
ATOM 1917 N N . ASN A 1 236 ? -6.184 -10.940 -3.531 1.00 91.50 236 ASN A N 1
ATOM 1918 C CA . ASN A 1 236 ? -5.149 -11.758 -4.148 1.00 91.50 236 ASN A CA 1
ATOM 1919 C C . ASN A 1 236 ? -5.041 -13.160 -3.511 1.00 91.50 236 ASN A C 1
ATOM 1921 O O . ASN A 1 236 ? -4.446 -13.341 -2.438 1.00 91.50 236 ASN A O 1
ATOM 1925 N N . HIS A 1 237 ? -5.552 -14.161 -4.234 1.00 86.81 237 HIS A N 1
ATOM 1926 C CA . HIS A 1 237 ? -5.483 -15.586 -3.892 1.00 86.81 237 HIS A CA 1
ATOM 1927 C C . HIS A 1 237 ? -4.328 -16.352 -4.564 1.00 86.81 237 HIS A C 1
ATOM 1929 O O . HIS A 1 237 ? -4.152 -17.534 -4.283 1.00 86.81 237 HIS A O 1
ATOM 1935 N N . THR A 1 238 ? -3.501 -15.710 -5.397 1.00 83.19 238 THR A N 1
ATOM 1936 C CA . THR A 1 238 ? -2.457 -16.396 -6.194 1.00 83.19 238 THR A CA 1
ATOM 1937 C C . THR A 1 238 ? -1.268 -16.882 -5.356 1.00 83.19 238 THR A C 1
ATOM 1939 O O . THR A 1 238 ? -0.410 -17.622 -5.832 1.00 83.19 238 THR A O 1
ATOM 1942 N N . GLY A 1 239 ? -1.168 -16.419 -4.106 1.00 77.19 239 GLY A N 1
ATOM 1943 C CA . GLY A 1 239 ? -0.022 -16.670 -3.229 1.00 77.19 239 GLY A CA 1
ATOM 1944 C C . GLY A 1 239 ? 1.189 -15.775 -3.515 1.00 77.19 239 GLY A C 1
ATOM 1945 O O . GLY A 1 239 ? 2.078 -15.692 -2.669 1.00 77.19 239 GLY A O 1
ATOM 1946 N N . THR A 1 240 ? 1.190 -15.029 -4.624 1.00 81.44 240 THR A N 1
ATOM 1947 C CA . THR A 1 240 ? 2.269 -14.105 -5.003 1.00 81.44 240 THR A CA 1
ATOM 1948 C C . THR A 1 240 ? 1.798 -12.666 -4.864 1.00 81.44 240 THR A C 1
ATOM 1950 O O . THR A 1 240 ? 0.807 -12.265 -5.463 1.00 81.44 240 THR A O 1
ATOM 1953 N N . GLN A 1 241 ? 2.490 -11.885 -4.036 1.00 79.88 241 GLN A N 1
ATOM 1954 C CA . GLN A 1 241 ? 2.214 -10.459 -3.877 1.00 79.88 241 GLN A CA 1
ATOM 1955 C C . GLN A 1 241 ? 2.840 -9.682 -5.041 1.00 79.88 241 GLN A C 1
ATOM 1957 O O . GLN A 1 241 ? 4.031 -9.852 -5.298 1.00 79.88 241 GLN A O 1
ATOM 1962 N N . PHE A 1 242 ? 2.046 -8.848 -5.718 1.00 85.06 242 PHE A N 1
ATOM 1963 C CA . PHE A 1 242 ? 2.487 -8.104 -6.903 1.00 85.06 242 PHE A CA 1
ATOM 1964 C C . PHE A 1 242 ? 3.130 -6.759 -6.554 1.00 85.06 242 PHE A C 1
ATOM 1966 O O . PHE A 1 242 ? 4.069 -6.351 -7.228 1.00 85.06 242 PHE A O 1
ATOM 1973 N N . PHE A 1 243 ? 2.689 -6.097 -5.477 1.00 88.38 243 PHE A N 1
ATOM 1974 C CA . PHE A 1 243 ? 3.223 -4.796 -5.074 1.00 88.38 243 PHE A CA 1
ATOM 1975 C C . PHE A 1 243 ? 3.958 -4.907 -3.736 1.00 88.38 243 PHE A C 1
ATOM 1977 O O . PHE A 1 243 ? 3.357 -5.128 -2.682 1.00 88.38 243 PHE A O 1
ATOM 1984 N N . GLU A 1 244 ? 5.284 -4.758 -3.744 1.00 85.25 244 GLU A N 1
ATOM 1985 C CA . GLU A 1 244 ? 6.082 -4.861 -2.518 1.00 85.25 244 GLU A CA 1
ATOM 1986 C C . GLU A 1 244 ? 5.906 -3.620 -1.628 1.00 85.25 244 GLU A C 1
ATOM 1988 O O . GLU A 1 244 ? 6.370 -2.525 -1.949 1.00 85.25 244 GLU A O 1
ATOM 1993 N N . ILE A 1 245 ? 5.311 -3.804 -0.445 1.00 88.44 245 ILE A N 1
ATOM 1994 C CA . ILE A 1 245 ? 5.137 -2.729 0.539 1.00 88.44 245 ILE A CA 1
ATOM 1995 C C . ILE A 1 245 ? 6.095 -2.914 1.706 1.00 88.44 245 ILE A C 1
ATOM 1997 O O . ILE A 1 245 ? 5.906 -3.764 2.580 1.00 88.44 245 ILE A O 1
ATOM 2001 N N . LYS A 1 246 ? 7.089 -2.030 1.774 1.00 89.00 246 LYS A N 1
ATOM 2002 C CA . LYS A 1 246 ? 7.964 -1.885 2.938 1.00 89.00 246 LYS A CA 1
ATOM 2003 C C . LYS A 1 246 ? 7.388 -0.824 3.873 1.00 89.00 246 LYS A C 1
ATOM 2005 O O . LYS A 1 246 ? 7.402 0.357 3.552 1.00 89.00 246 LYS A O 1
ATOM 2010 N N . LYS A 1 247 ? 6.919 -1.244 5.052 1.00 89.56 247 LYS A N 1
ATOM 2011 C CA . LYS A 1 247 ? 6.274 -0.371 6.056 1.00 89.56 247 LYS A CA 1
ATOM 2012 C C . LYS A 1 247 ? 7.149 0.791 6.553 1.00 89.56 247 LYS A C 1
ATOM 2014 O O . LYS A 1 247 ? 6.611 1.776 7.037 1.00 89.56 247 LYS A O 1
ATOM 2019 N N . SER A 1 248 ? 8.472 0.680 6.441 1.00 88.44 248 SER A N 1
ATOM 2020 C CA . SER A 1 248 ? 9.431 1.731 6.806 1.00 88.44 248 SER A CA 1
ATOM 2021 C C . SER A 1 248 ? 9.655 2.780 5.713 1.00 88.44 248 SER A C 1
ATOM 2023 O O . SER A 1 248 ? 10.415 3.721 5.925 1.00 88.44 248 SER A O 1
ATOM 2025 N N . ARG A 1 249 ? 9.054 2.626 4.525 1.00 86.81 249 ARG A N 1
ATOM 2026 C CA . ARG A 1 249 ? 9.183 3.626 3.461 1.00 86.81 249 ARG A CA 1
ATOM 2027 C C . ARG A 1 249 ? 8.466 4.927 3.843 1.00 86.81 249 ARG A C 1
ATOM 2029 O O . ARG A 1 249 ? 7.443 4.872 4.529 1.00 86.81 249 ARG A O 1
ATOM 2036 N N . PRO A 1 250 ? 8.985 6.079 3.386 1.00 89.56 250 PRO A N 1
ATOM 2037 C CA . PRO A 1 250 ? 8.292 7.351 3.545 1.00 89.56 250 PRO A CA 1
ATOM 2038 C C . PRO A 1 250 ? 6.959 7.340 2.785 1.00 89.56 250 PRO A C 1
ATOM 2040 O O . PRO A 1 250 ? 6.820 6.623 1.786 1.00 89.56 250 PRO A O 1
ATOM 2043 N N . LEU A 1 251 ? 5.999 8.153 3.232 1.00 88.81 251 LEU A N 1
ATOM 2044 C CA . LEU A 1 251 ? 4.647 8.207 2.672 1.00 88.81 251 LEU A CA 1
ATOM 2045 C C . LEU A 1 251 ? 4.664 8.465 1.161 1.00 88.81 251 LEU A C 1
ATOM 2047 O O . LEU A 1 251 ? 4.008 7.735 0.425 1.00 88.81 251 LEU A O 1
ATOM 2051 N N . THR A 1 252 ? 5.492 9.400 0.691 1.00 89.06 252 THR A N 1
ATOM 2052 C CA . THR A 1 252 ? 5.674 9.701 -0.741 1.00 89.06 252 THR A CA 1
ATOM 2053 C C . THR A 1 252 ? 5.986 8.465 -1.593 1.00 89.06 252 THR A C 1
ATOM 2055 O O . THR A 1 252 ? 5.331 8.217 -2.602 1.00 89.06 252 THR A O 1
ATOM 2058 N N . ALA A 1 253 ? 6.879 7.587 -1.124 1.00 82.75 253 ALA A N 1
ATOM 2059 C CA . ALA A 1 253 ? 7.216 6.359 -1.841 1.00 82.75 253 ALA A CA 1
ATOM 2060 C C . ALA A 1 253 ? 6.077 5.328 -1.803 1.00 82.75 253 ALA A C 1
ATOM 2062 O O . ALA A 1 253 ? 5.943 4.522 -2.718 1.00 82.75 253 ALA A O 1
ATOM 2063 N N . LEU A 1 254 ? 5.254 5.327 -0.750 1.00 91.62 254 LEU A N 1
ATOM 2064 C CA . LEU A 1 254 ? 4.063 4.477 -0.673 1.00 91.62 254 LEU A CA 1
ATOM 2065 C C . LEU A 1 254 ? 2.952 4.977 -1.611 1.00 91.62 254 LEU A C 1
ATOM 2067 O O . LEU A 1 254 ? 2.235 4.159 -2.185 1.00 91.62 254 LEU A O 1
ATOM 2071 N N . MET A 1 255 ? 2.836 6.293 -1.811 1.00 93.69 255 MET A N 1
ATOM 2072 C CA . MET A 1 255 ? 1.900 6.892 -2.771 1.00 93.69 255 MET A CA 1
ATOM 2073 C C . MET A 1 255 ? 2.277 6.573 -4.221 1.00 93.69 255 MET A C 1
ATOM 2075 O O . MET A 1 255 ? 1.386 6.309 -5.028 1.00 93.69 255 MET A O 1
ATOM 2079 N N . ASP A 1 256 ? 3.571 6.510 -4.544 1.00 87.75 256 ASP A N 1
ATOM 2080 C CA . ASP A 1 256 ? 4.031 6.054 -5.863 1.00 87.75 256 ASP A CA 1
ATOM 2081 C C . ASP A 1 256 ? 3.603 4.604 -6.146 1.00 87.75 256 ASP A C 1
ATOM 2083 O O . ASP A 1 256 ? 3.117 4.311 -7.239 1.00 87.75 256 ASP A O 1
ATOM 2087 N N . ILE A 1 257 ? 3.693 3.713 -5.149 1.00 91.69 257 ILE A N 1
ATOM 2088 C CA . ILE A 1 257 ? 3.217 2.324 -5.280 1.00 91.69 257 ILE A CA 1
ATOM 2089 C C . ILE A 1 257 ? 1.692 2.300 -5.444 1.00 91.69 257 ILE A C 1
ATOM 2091 O O . ILE A 1 257 ? 1.182 1.578 -6.292 1.00 91.69 257 ILE A O 1
ATOM 2095 N N . ALA A 1 258 ? 0.942 3.100 -4.680 1.00 95.62 258 ALA A N 1
ATOM 2096 C CA . ALA A 1 258 ? -0.514 3.177 -4.833 1.00 95.62 258 ALA A CA 1
ATOM 2097 C C . ALA A 1 258 ? -0.926 3.624 -6.247 1.00 95.62 258 ALA A C 1
ATOM 2099 O O . ALA A 1 258 ? -1.874 3.093 -6.820 1.00 95.62 258 ALA A O 1
ATOM 2100 N N . LYS A 1 259 ? -0.183 4.571 -6.830 1.00 92.56 259 LYS A N 1
ATOM 2101 C CA . LYS A 1 259 ? -0.373 5.020 -8.214 1.00 92.56 259 LYS A CA 1
ATOM 2102 C C . LYS A 1 259 ? -0.026 3.934 -9.238 1.00 92.56 259 LYS A C 1
ATOM 2104 O O . LYS A 1 259 ? -0.621 3.892 -10.311 1.00 92.56 259 LYS A O 1
ATOM 2109 N N . GLU A 1 260 ? 0.933 3.065 -8.935 1.00 89.88 260 GLU A N 1
ATOM 2110 C CA . GLU A 1 260 ? 1.211 1.876 -9.745 1.00 89.88 260 GLU A CA 1
ATOM 2111 C C . GLU A 1 260 ? 0.048 0.875 -9.662 1.00 89.88 260 GLU A C 1
ATOM 2113 O O . GLU A 1 260 ? -0.431 0.423 -10.698 1.00 89.88 260 GLU A O 1
ATOM 2118 N N . MET A 1 261 ? -0.502 0.626 -8.466 1.00 94.44 261 MET A N 1
ATOM 2119 C CA . MET A 1 261 ? -1.670 -0.253 -8.289 1.00 94.44 261 MET A CA 1
ATOM 2120 C C . MET A 1 261 ? -2.871 0.188 -9.131 1.00 94.44 261 MET A C 1
ATOM 2122 O O . MET A 1 261 ? -3.557 -0.658 -9.699 1.00 94.44 261 MET A O 1
ATOM 2126 N N . THR A 1 262 ? -3.134 1.496 -9.232 1.00 93.44 262 THR A N 1
ATOM 2127 C CA . THR A 1 262 ? -4.255 2.006 -10.039 1.00 93.44 262 THR A CA 1
ATOM 2128 C C . THR A 1 262 ? -4.020 1.917 -11.542 1.00 93.44 262 THR A C 1
ATOM 2130 O O . THR A 1 262 ? -4.982 1.825 -12.298 1.00 93.44 262 THR A O 1
ATOM 2133 N N . ARG A 1 263 ? -2.762 1.939 -11.992 1.00 91.25 263 ARG A N 1
ATOM 2134 C CA . ARG A 1 263 ? -2.419 1.778 -13.412 1.00 91.25 263 ARG A CA 1
ATOM 2135 C C . ARG A 1 263 ? -2.450 0.325 -13.859 1.00 91.25 263 ARG A C 1
ATOM 2137 O O . ARG A 1 263 ? -2.875 0.053 -14.975 1.00 91.25 263 ARG A O 1
ATOM 2144 N N . GLU A 1 264 ? -1.966 -0.567 -13.006 1.00 90.88 264 GLU A N 1
ATOM 2145 C CA . GLU A 1 264 ? -1.752 -1.977 -13.340 1.00 90.88 264 GLU A CA 1
ATOM 2146 C C . GLU A 1 264 ? -2.964 -2.849 -12.979 1.00 90.88 264 GLU A C 1
ATOM 2148 O O . GLU A 1 264 ? -3.134 -3.924 -13.543 1.00 90.88 264 GLU A O 1
ATOM 2153 N N . ALA A 1 265 ? -3.821 -2.373 -12.066 1.00 93.25 265 ALA A N 1
ATOM 2154 C CA . ALA A 1 265 ? -5.114 -2.962 -11.716 1.00 93.25 265 ALA A CA 1
ATOM 2155 C C . ALA A 1 265 ? -5.074 -4.475 -11.415 1.00 93.25 265 ALA A C 1
ATOM 2157 O O . ALA A 1 265 ? -5.939 -5.237 -11.845 1.00 93.25 265 ALA A O 1
ATOM 2158 N N . LEU A 1 266 ? -4.061 -4.913 -10.660 1.00 93.12 266 LEU A N 1
ATOM 2159 C CA . LEU A 1 266 ? -3.903 -6.307 -10.240 1.00 93.12 266 LEU A CA 1
ATOM 2160 C C . LEU A 1 266 ? -4.523 -6.578 -8.857 1.00 93.12 266 LEU A C 1
ATOM 2162 O O . LEU A 1 266 ? -4.639 -5.653 -8.049 1.00 93.12 266 LEU A O 1
ATOM 2166 N N . PRO A 1 267 ? -4.825 -7.852 -8.533 1.00 94.44 267 PRO A N 1
ATOM 2167 C CA . PRO A 1 267 ? -5.308 -8.241 -7.214 1.00 94.44 267 PRO A CA 1
ATOM 2168 C C . PRO A 1 267 ? -4.385 -7.864 -6.061 1.00 94.44 267 PRO A C 1
ATOM 2170 O O . PRO A 1 267 ? -3.168 -8.061 -6.111 1.00 94.44 267 PRO A O 1
ATOM 2173 N N . ILE A 1 268 ? -4.996 -7.422 -4.961 1.00 96.25 268 ILE A N 1
ATOM 2174 C CA . ILE A 1 268 ? -4.308 -6.886 -3.781 1.00 96.25 268 ILE A CA 1
ATOM 2175 C C . ILE A 1 268 ? -4.681 -7.627 -2.490 1.00 96.25 268 ILE A C 1
ATOM 2177 O O . ILE A 1 268 ? -5.696 -8.317 -2.393 1.00 96.25 268 ILE A O 1
ATOM 2181 N N . LYS A 1 269 ? -3.847 -7.490 -1.460 1.00 95.31 269 LYS A N 1
ATOM 2182 C CA . LYS A 1 269 ? -4.068 -7.974 -0.089 1.00 95.31 269 LYS A CA 1
ATOM 2183 C C . LYS A 1 269 ? -4.317 -6.809 0.869 1.00 95.31 269 LYS A C 1
ATOM 2185 O O . LYS A 1 269 ? -4.291 -5.637 0.505 1.00 95.31 269 LYS A O 1
ATOM 2190 N N . CYS A 1 270 ? -4.538 -7.142 2.138 1.00 96.56 270 CYS A N 1
ATOM 2191 C CA . CYS A 1 270 ? -4.919 -6.192 3.182 1.00 96.56 270 CYS A CA 1
ATOM 2192 C C . CYS A 1 270 ? -3.962 -4.994 3.324 1.00 96.56 270 CYS A C 1
ATOM 2194 O O . CYS A 1 270 ? -4.423 -3.862 3.414 1.00 96.56 270 CYS A O 1
ATOM 2196 N N . LEU A 1 271 ? -2.640 -5.202 3.285 1.00 97.25 271 LEU A N 1
ATOM 2197 C CA . LEU A 1 271 ? -1.678 -4.098 3.397 1.00 97.25 271 LEU A CA 1
ATOM 2198 C C . LEU A 1 271 ? -1.676 -3.183 2.161 1.00 97.25 271 LEU A C 1
ATOM 2200 O O . LEU A 1 271 ? -1.550 -1.970 2.304 1.00 97.25 271 LEU A O 1
ATOM 2204 N N . GLU A 1 272 ? -1.837 -3.752 0.967 1.00 98.00 272 GLU A N 1
ATOM 2205 C CA . GLU A 1 272 ? -1.938 -3.000 -0.289 1.00 98.00 272 GLU A CA 1
ATOM 2206 C C . GLU A 1 272 ? -3.204 -2.145 -0.313 1.00 98.00 272 GLU A C 1
ATOM 2208 O O . GLU A 1 272 ? -3.127 -0.949 -0.590 1.00 98.00 272 GLU A O 1
ATOM 2213 N N . ALA A 1 273 ? -4.336 -2.701 0.125 1.00 98.38 273 ALA A N 1
ATOM 2214 C CA . ALA A 1 273 ? -5.584 -1.953 0.254 1.00 98.38 273 ALA A CA 1
ATOM 2215 C C . ALA A 1 273 ? -5.501 -0.791 1.257 1.00 98.38 273 ALA A C 1
ATOM 2217 O O . ALA A 1 273 ? -6.145 0.231 1.045 1.00 98.38 273 ALA A O 1
ATOM 2218 N N . VAL A 1 274 ? -4.701 -0.904 2.324 1.00 98.69 274 VAL A N 1
ATOM 2219 C CA . VAL A 1 274 ? -4.472 0.212 3.262 1.00 98.69 274 VAL A CA 1
ATOM 2220 C C . VAL A 1 274 ? -3.741 1.362 2.576 1.00 98.69 274 VAL A C 1
ATOM 2222 O O . VAL A 1 274 ? -4.166 2.510 2.690 1.00 98.69 274 VAL A O 1
ATOM 2225 N N . ILE A 1 275 ? -2.668 1.065 1.839 1.00 98.50 275 ILE A N 1
ATOM 2226 C CA . ILE A 1 275 ? -1.895 2.079 1.109 1.00 98.50 275 ILE A CA 1
ATOM 2227 C C . ILE A 1 275 ? -2.731 2.718 -0.004 1.00 98.50 275 ILE A C 1
ATOM 2229 O O . ILE A 1 275 ? -2.747 3.942 -0.139 1.00 98.50 275 ILE A O 1
ATOM 2233 N N . LEU A 1 276 ? -3.483 1.908 -0.748 1.00 98.50 276 LEU A N 1
ATOM 2234 C CA . LEU A 1 276 ? -4.403 2.387 -1.773 1.00 98.50 276 LEU A CA 1
ATOM 2235 C C . LEU A 1 276 ? -5.537 3.233 -1.175 1.00 98.50 276 LEU A C 1
ATOM 2237 O O . LEU A 1 276 ? -5.869 4.287 -1.708 1.00 98.50 276 LEU A O 1
ATOM 2241 N N . GLY A 1 277 ? -6.095 2.817 -0.036 1.00 98.50 277 GLY A N 1
ATOM 2242 C CA . GLY A 1 277 ? -7.114 3.572 0.688 1.00 98.50 277 GLY A CA 1
ATOM 2243 C C . GLY A 1 277 ? -6.612 4.953 1.106 1.00 98.50 277 GLY A C 1
ATOM 2244 O O . GLY A 1 277 ? -7.314 5.936 0.883 1.00 98.50 277 GLY A O 1
ATOM 2245 N N . ILE A 1 278 ? -5.381 5.049 1.628 1.00 98.50 278 ILE A N 1
ATOM 2246 C CA . ILE A 1 278 ? -4.723 6.326 1.959 1.00 98.50 278 ILE A CA 1
ATOM 2247 C C . ILE A 1 278 ? -4.626 7.199 0.703 1.00 98.50 278 ILE A C 1
ATOM 2249 O O . ILE A 1 278 ? -5.072 8.344 0.719 1.00 98.50 278 ILE A O 1
ATOM 2253 N N . TYR A 1 279 ? -4.118 6.649 -0.399 1.00 98.19 279 TYR A N 1
ATOM 2254 C CA . TYR A 1 279 ? -3.974 7.375 -1.661 1.00 98.19 279 TYR A CA 1
ATOM 2255 C C . TYR A 1 279 ? -5.307 7.933 -2.188 1.00 98.19 279 TYR A C 1
ATOM 2257 O O . TYR A 1 279 ? -5.394 9.112 -2.529 1.00 98.19 279 TYR A O 1
ATOM 2265 N N . LEU A 1 280 ? -6.369 7.123 -2.194 1.00 98.00 280 LEU A N 1
ATOM 2266 C CA . LEU A 1 280 ? -7.679 7.508 -2.739 1.00 98.00 280 LEU A CA 1
ATOM 2267 C C . LEU A 1 280 ? -8.443 8.513 -1.863 1.00 98.00 280 LEU A C 1
ATOM 2269 O O . LEU A 1 280 ? -9.329 9.211 -2.349 1.00 98.00 280 LEU A O 1
ATOM 2273 N N . THR A 1 281 ? -8.093 8.614 -0.582 1.00 97.75 281 THR A N 1
ATOM 2274 C CA . THR A 1 281 ? -8.724 9.533 0.383 1.00 97.75 281 THR A CA 1
ATOM 2275 C C . THR A 1 281 ? -7.870 10.768 0.686 1.00 97.75 281 THR A C 1
ATOM 2277 O O . THR A 1 281 ? -8.272 11.614 1.480 1.00 97.75 281 THR A O 1
ATOM 2280 N N . ASN A 1 282 ? -6.705 10.923 0.047 1.00 95.44 282 ASN A N 1
ATOM 2281 C CA . ASN A 1 282 ? -5.772 12.012 0.355 1.00 95.44 282 ASN A CA 1
ATOM 2282 C C . ASN A 1 282 ? -6.390 13.405 0.128 1.00 95.44 282 ASN A C 1
ATOM 2284 O O . ASN A 1 282 ? -6.193 14.305 0.938 1.00 95.44 282 ASN A O 1
ATOM 2288 N N . ASN A 1 283 ? -7.235 13.549 -0.898 1.00 92.12 283 ASN A N 1
ATOM 2289 C CA . ASN A 1 283 ? -7.943 14.794 -1.229 1.00 92.12 283 ASN A CA 1
ATOM 2290 C C . ASN A 1 283 ? -9.247 14.999 -0.428 1.00 92.12 283 ASN A C 1
ATOM 2292 O O . ASN A 1 283 ? -10.141 15.729 -0.859 1.00 92.12 283 ASN A O 1
ATOM 2296 N N . MET A 1 284 ? -9.395 14.330 0.717 1.00 94.81 284 MET A N 1
ATOM 2297 C CA . MET A 1 284 ? -10.569 14.419 1.587 1.00 94.81 284 MET A CA 1
ATOM 2298 C C . MET A 1 284 ? -10.139 14.921 2.977 1.00 94.81 284 MET A C 1
ATOM 2300 O O . MET A 1 284 ? -10.054 14.121 3.900 1.00 94.81 284 MET A O 1
ATOM 2304 N N . PRO A 1 285 ? -9.871 16.228 3.163 1.00 89.75 285 PRO A N 1
ATOM 2305 C CA . PRO A 1 285 ? -9.278 16.756 4.402 1.00 89.75 285 PRO A CA 1
ATOM 2306 C C . PRO A 1 285 ? -10.162 16.594 5.649 1.00 89.75 285 PRO A C 1
ATOM 2308 O O . PRO A 1 285 ? -9.673 16.691 6.762 1.00 89.75 285 PRO A O 1
ATOM 2311 N N . GLY A 1 286 ? -11.465 16.341 5.486 1.00 91.56 286 GLY A N 1
ATOM 2312 C CA . GLY A 1 286 ? -12.359 16.006 6.601 1.00 91.56 286 GLY A CA 1
ATOM 2313 C C . GLY A 1 286 ? -12.309 14.534 7.030 1.00 91.56 286 GLY A C 1
ATOM 2314 O O . GLY A 1 286 ? -13.103 14.134 7.880 1.00 91.56 286 GLY A O 1
ATOM 2315 N N . VAL A 1 287 ? -11.457 13.719 6.403 1.00 96.56 287 VAL A N 1
ATOM 2316 C CA . VAL A 1 287 ? -11.373 12.268 6.591 1.00 96.56 287 VAL A CA 1
ATOM 2317 C C . VAL A 1 287 ? -10.007 11.902 7.145 1.00 96.56 287 VAL A C 1
ATOM 2319 O O . VAL A 1 287 ? -9.049 11.702 6.401 1.00 96.56 287 VAL A O 1
ATOM 2322 N N . GLU A 1 288 ? -9.951 11.744 8.460 1.00 97.19 288 GLU A N 1
ATOM 2323 C CA . GLU A 1 288 ? -8.755 11.286 9.152 1.00 97.19 288 GLU A CA 1
ATOM 2324 C C . GLU A 1 288 ? -8.578 9.780 8.967 1.00 97.19 288 GLU A C 1
ATOM 2326 O O . GLU A 1 288 ? -9.542 9.009 9.015 1.00 97.19 288 GLU A O 1
ATOM 2331 N N . ARG A 1 289 ? -7.337 9.342 8.746 1.00 98.19 289 ARG A N 1
ATOM 2332 C CA . ARG A 1 289 ? -7.020 7.966 8.334 1.00 98.19 289 ARG A CA 1
ATOM 2333 C C . ARG A 1 289 ? -5.919 7.410 9.209 1.00 98.19 289 ARG A C 1
ATOM 2335 O O . ARG A 1 289 ? -4.892 8.059 9.359 1.00 98.19 289 ARG A O 1
ATOM 2342 N N . PHE A 1 290 ? -6.087 6.209 9.742 1.00 98.12 290 PHE A N 1
ATOM 2343 C CA . PHE A 1 290 ? -5.094 5.575 10.611 1.00 98.12 290 PHE A CA 1
ATOM 2344 C C . PHE A 1 290 ? -5.040 4.063 10.367 1.00 98.12 290 PHE A C 1
ATOM 2346 O O . PHE A 1 290 ? -6.073 3.431 10.137 1.00 98.12 290 PHE A O 1
ATOM 2353 N N . PRO A 1 291 ? -3.858 3.428 10.407 1.00 98.31 291 PRO A N 1
ATOM 2354 C CA . PRO A 1 291 ? -3.771 1.983 10.256 1.00 98.31 291 PRO A CA 1
ATOM 2355 C C . PRO A 1 291 ? -4.305 1.282 11.511 1.00 98.31 291 PRO A C 1
ATOM 2357 O O . PRO A 1 291 ? -3.885 1.578 12.632 1.00 98.31 291 PRO A O 1
ATOM 2360 N N . LEU A 1 292 ? -5.186 0.303 11.314 1.00 98.38 292 LEU A N 1
ATOM 2361 C CA . LEU A 1 292 ? -5.749 -0.534 12.370 1.00 98.38 292 LEU A CA 1
ATOM 2362 C C . LEU A 1 292 ? -5.378 -1.993 12.092 1.00 98.38 292 LEU A C 1
ATOM 2364 O O . LEU A 1 292 ? -5.861 -2.605 11.142 1.00 98.38 292 LEU A O 1
ATOM 2368 N N . SER A 1 293 ? -4.453 -2.538 12.883 1.00 98.44 293 SER A N 1
ATOM 2369 C CA . SER A 1 293 ? -3.924 -3.894 12.702 1.00 98.44 293 SER A CA 1
ATOM 2370 C C . SER A 1 293 ? -4.433 -4.851 13.770 1.00 98.44 293 SER A C 1
ATOM 2372 O O . SER A 1 293 ? -4.435 -4.535 14.958 1.00 98.44 293 SER A O 1
ATOM 2374 N N . PHE A 1 294 ? -4.722 -6.075 13.353 1.00 97.94 294 PHE A N 1
ATOM 2375 C CA . PHE A 1 294 ? -5.226 -7.149 14.193 1.00 97.94 294 PHE A CA 1
ATOM 2376 C C . PHE A 1 294 ? -4.252 -8.325 14.181 1.00 97.94 294 PHE A C 1
ATOM 2378 O O . PHE A 1 294 ? -3.736 -8.719 13.130 1.00 97.94 294 PHE A O 1
ATOM 2385 N N . GLN A 1 295 ? -3.992 -8.888 15.356 1.00 97.50 295 GLN A N 1
ATOM 2386 C CA . GLN A 1 295 ? -3.332 -10.179 15.508 1.00 97.50 295 GLN A CA 1
ATOM 2387 C C . GLN A 1 295 ? -4.318 -11.141 16.157 1.00 97.50 295 GLN A C 1
ATOM 2389 O O . GLN A 1 295 ? -4.707 -10.937 17.307 1.00 97.50 295 GLN A O 1
ATOM 2394 N N . SER A 1 296 ? -4.696 -12.187 15.431 1.00 95.75 296 SER A N 1
ATOM 2395 C CA . SER A 1 296 ? -5.607 -13.221 15.914 1.00 95.75 296 SER A CA 1
ATOM 2396 C C . SER A 1 296 ? -4.920 -14.580 16.003 1.00 95.75 296 SER A C 1
ATOM 2398 O O . SER A 1 296 ? -3.808 -14.777 15.504 1.00 95.75 296 SER A O 1
ATOM 2400 N N . HIS A 1 297 ? -5.571 -15.510 16.686 1.00 96.06 297 HIS A N 1
ATOM 2401 C CA . HIS A 1 297 ? -5.131 -16.882 16.869 1.00 96.06 297 HIS A CA 1
ATOM 2402 C C . HIS A 1 297 ? -6.248 -17.835 16.443 1.00 96.06 297 HIS A C 1
ATOM 2404 O O . HIS A 1 297 ? -7.396 -17.642 16.839 1.00 96.06 297 HIS A O 1
ATOM 2410 N N . PHE A 1 298 ? -5.911 -18.845 15.646 1.00 93.81 298 PHE A N 1
ATOM 2411 C CA . PHE A 1 298 ? -6.831 -19.898 15.215 1.00 93.81 298 PHE A CA 1
ATOM 2412 C C . PHE A 1 298 ? -6.042 -21.183 14.956 1.00 93.81 298 PHE A C 1
ATOM 2414 O O . PHE A 1 298 ? -5.003 -21.142 14.296 1.00 93.81 298 PHE A O 1
ATOM 2421 N N . SER A 1 299 ? -6.515 -22.312 15.489 1.00 92.75 299 SER A N 1
ATOM 2422 C CA . SER A 1 299 ? -5.914 -23.644 15.295 1.00 92.75 299 SER A CA 1
ATOM 2423 C C . SER A 1 299 ? -4.389 -23.678 15.483 1.00 92.75 299 SER A C 1
ATOM 2425 O O . SER A 1 299 ? -3.653 -24.128 14.607 1.00 92.75 299 SER A O 1
ATOM 2427 N N . GLY A 1 300 ? -3.906 -23.118 16.598 1.00 90.38 300 GLY A N 1
ATOM 2428 C CA . GLY A 1 300 ? -2.479 -23.067 16.956 1.00 90.38 300 GLY A CA 1
ATOM 2429 C C . GLY A 1 300 ? -1.639 -22.044 16.179 1.00 90.38 300 GLY A C 1
ATOM 2430 O O . GLY A 1 300 ? -0.456 -21.883 16.464 1.00 90.38 300 GLY A O 1
ATOM 2431 N N . ASN A 1 301 ? -2.225 -21.338 15.207 1.00 92.00 301 ASN A N 1
ATOM 2432 C CA . ASN A 1 301 ? -1.518 -20.404 14.336 1.00 92.00 301 ASN A CA 1
ATOM 2433 C C . ASN A 1 301 ? -1.901 -18.950 14.619 1.00 92.00 301 ASN A C 1
ATOM 2435 O O . ASN A 1 301 ? -3.056 -18.623 14.905 1.00 92.00 301 ASN A O 1
ATOM 2439 N N . HIS A 1 302 ? -0.925 -18.051 14.472 1.00 92.19 302 HIS A N 1
ATOM 2440 C CA . HIS A 1 302 ? -1.148 -16.610 14.536 1.00 92.19 302 HIS A CA 1
ATOM 2441 C C . HIS A 1 302 ? -1.373 -16.014 13.149 1.00 92.19 302 HIS A C 1
ATOM 2443 O O . HIS A 1 302 ? -0.575 -16.208 12.232 1.00 92.19 302 HIS A O 1
ATOM 2449 N N . PHE A 1 303 ? -2.414 -15.198 13.026 1.00 93.81 303 PHE A N 1
ATOM 2450 C CA . PHE A 1 303 ? -2.758 -14.495 11.797 1.00 93.81 303 PHE A CA 1
ATOM 2451 C C . PHE A 1 303 ? -2.651 -12.990 12.004 1.00 93.81 303 PHE A C 1
ATOM 2453 O O . PHE A 1 303 ? -2.956 -12.464 13.074 1.00 93.81 303 PHE A O 1
ATOM 2460 N N . HIS A 1 304 ? -2.214 -12.295 10.958 1.00 95.81 304 HIS A N 1
ATOM 2461 C CA . HIS A 1 304 ? -2.065 -10.848 10.950 1.00 95.81 304 HIS A CA 1
ATOM 2462 C C . HIS A 1 304 ? -2.949 -10.254 9.865 1.00 95.81 304 HIS A C 1
ATOM 2464 O O . HIS A 1 304 ? -2.942 -10.718 8.725 1.00 95.81 304 HIS A O 1
ATOM 2470 N N . HIS A 1 305 ? -3.679 -9.208 10.222 1.00 97.94 305 HIS A N 1
ATOM 2471 C CA . HIS A 1 305 ? -4.561 -8.483 9.320 1.00 97.94 305 HIS A CA 1
ATOM 2472 C C . HIS A 1 305 ? -4.471 -6.986 9.588 1.00 97.94 305 HIS A C 1
ATOM 2474 O O . HIS A 1 305 ? -4.060 -6.569 10.672 1.00 97.94 305 HIS A O 1
ATOM 2480 N N . ILE A 1 306 ? -4.823 -6.175 8.600 1.00 98.38 306 ILE A N 1
ATOM 2481 C CA . ILE A 1 306 ? -4.814 -4.721 8.714 1.00 98.38 306 ILE A CA 1
ATOM 2482 C C . ILE A 1 306 ? -5.920 -4.123 7.850 1.00 98.38 306 ILE A C 1
ATOM 2484 O O . ILE A 1 306 ? -6.166 -4.586 6.738 1.00 98.38 306 ILE A O 1
ATOM 2488 N N . VAL A 1 307 ? -6.561 -3.085 8.369 1.00 98.81 307 VAL A N 1
ATOM 2489 C CA . VAL A 1 307 ? -7.515 -2.231 7.656 1.00 98.81 307 VAL A CA 1
ATOM 2490 C C . VAL A 1 307 ? -7.121 -0.768 7.854 1.00 98.81 307 VAL A C 1
ATOM 2492 O O . VAL A 1 307 ? -6.311 -0.438 8.728 1.00 98.81 307 VAL A O 1
ATOM 2495 N N . LEU A 1 308 ? -7.668 0.114 7.025 1.00 98.81 308 LEU A N 1
ATOM 2496 C CA . LEU A 1 308 ? -7.526 1.553 7.185 1.00 98.81 308 LEU A CA 1
ATOM 2497 C C . LEU A 1 308 ? -8.720 2.055 7.991 1.00 98.81 308 LEU A C 1
ATOM 2499 O O . LEU A 1 308 ? -9.824 2.149 7.460 1.00 98.81 308 LEU A O 1
ATOM 2503 N N . GLY A 1 309 ? -8.501 2.352 9.268 1.00 98.50 309 GLY A N 1
ATOM 2504 C CA . GLY A 1 309 ? -9.484 3.041 10.090 1.00 98.50 309 GLY A CA 1
ATOM 2505 C C . GLY A 1 309 ? -9.695 4.460 9.573 1.00 98.50 309 GLY A C 1
ATOM 2506 O O . GLY A 1 309 ? -8.741 5.143 9.189 1.00 98.50 309 GLY A O 1
ATOM 2507 N N .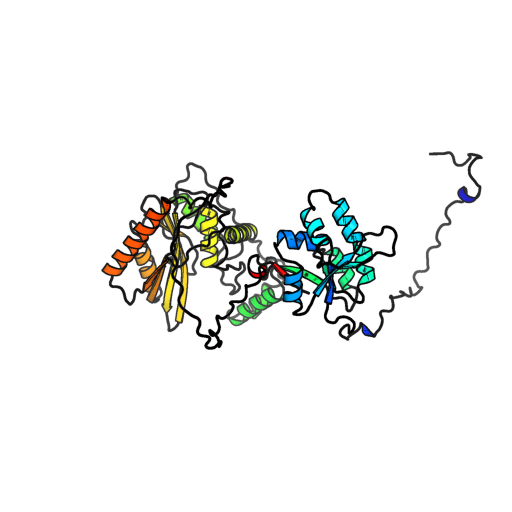 VAL A 1 310 ? -10.952 4.885 9.545 1.00 98.19 310 VAL A N 1
ATOM 2508 C CA . VAL A 1 310 ? -11.372 6.199 9.063 1.00 98.19 310 VAL A CA 1
ATOM 2509 C C . VAL A 1 310 ? -12.160 6.899 10.161 1.00 98.19 310 VAL A C 1
ATOM 2511 O O . VAL A 1 310 ? -13.011 6.276 10.794 1.00 98.19 310 VAL A O 1
ATOM 2514 N N . HIS A 1 311 ? -11.890 8.183 10.383 1.00 97.31 311 HIS A N 1
ATOM 2515 C CA . HIS A 1 311 ? -12.624 9.025 11.322 1.00 97.31 311 HIS A CA 1
ATOM 2516 C C . HIS A 1 311 ? -13.041 10.336 10.647 1.00 97.31 311 HIS A C 1
ATOM 2518 O O . HIS A 1 311 ? -12.210 11.085 10.139 1.00 97.31 311 HIS A O 1
ATOM 2524 N N . CYS A 1 312 ? -14.342 10.614 10.623 1.00 96.00 312 CYS A N 1
ATOM 2525 C CA . CYS A 1 312 ? -14.912 11.805 9.995 1.00 96.00 312 CYS A CA 1
ATOM 2526 C C . CYS A 1 312 ? -16.224 12.175 10.696 1.00 96.00 312 CYS A C 1
ATOM 2528 O O . CYS A 1 312 ? -17.030 11.301 11.015 1.00 96.00 312 CYS A O 1
ATOM 2530 N N . GLY A 1 313 ? -16.435 13.465 10.979 1.00 92.12 313 GLY A N 1
ATOM 2531 C CA . GLY A 1 313 ? -17.677 13.945 11.602 1.00 92.12 313 GLY A CA 1
ATOM 2532 C C . GLY A 1 313 ? -17.990 13.305 12.962 1.00 92.12 313 GLY A C 1
ATOM 2533 O O . GLY A 1 313 ? -19.155 13.103 13.293 1.00 92.12 313 GLY A O 1
ATOM 2534 N N . GLY A 1 314 ? -16.961 12.920 13.727 1.00 92.75 314 GLY A N 1
ATOM 2535 C CA . GLY A 1 314 ? -17.116 12.239 15.017 1.00 92.75 314 GLY A CA 1
ATOM 2536 C C . GLY A 1 314 ? -17.534 10.769 14.923 1.00 92.75 314 GLY A C 1
ATOM 2537 O O . GLY A 1 314 ? -17.804 10.160 15.955 1.00 92.75 314 GLY A O 1
ATOM 2538 N N . ARG A 1 315 ? -17.582 10.197 13.716 1.00 97.31 315 ARG A N 1
ATOM 2539 C CA . ARG A 1 315 ? -17.868 8.782 13.479 1.00 97.31 315 ARG A CA 1
ATOM 2540 C C . ARG A 1 315 ? -16.644 8.055 12.949 1.00 97.31 315 ARG A C 1
ATOM 2542 O O . ARG A 1 315 ? -15.775 8.653 12.313 1.00 97.31 315 ARG A O 1
ATOM 2549 N N . PHE A 1 316 ? -16.597 6.760 13.218 1.00 98.31 316 PHE A N 1
ATOM 2550 C CA . PHE A 1 316 ? -15.559 5.839 12.795 1.00 98.31 316 PHE A CA 1
ATOM 2551 C C . PHE A 1 316 ? -16.099 4.862 11.754 1.00 98.31 316 PHE A C 1
ATOM 2553 O O . PHE A 1 316 ? -17.282 4.530 11.747 1.00 98.31 316 PHE A O 1
ATOM 2560 N N . GLY A 1 317 ? -15.209 4.401 10.886 1.00 98.50 317 GLY A N 1
ATOM 2561 C CA . GLY A 1 317 ? -15.447 3.366 9.887 1.00 98.50 317 GLY A CA 1
ATOM 2562 C C . GLY A 1 317 ? -14.121 2.740 9.460 1.00 98.50 317 GLY A C 1
ATOM 2563 O O . GLY A 1 317 ? -13.073 3.018 10.052 1.00 98.50 317 GLY A O 1
ATOM 2564 N N . ALA A 1 318 ? -14.147 1.902 8.428 1.00 98.75 318 ALA A N 1
ATOM 2565 C CA . ALA A 1 318 ? -12.937 1.282 7.899 1.00 98.75 318 ALA A CA 1
ATOM 2566 C C . ALA A 1 318 ? -13.020 1.027 6.392 1.00 98.75 318 ALA A C 1
ATOM 2568 O O . ALA A 1 318 ? -14.077 0.681 5.867 1.00 98.75 318 ALA A O 1
ATOM 2569 N N . LEU A 1 319 ? -11.874 1.139 5.720 1.00 98.81 319 LEU A N 1
ATOM 2570 C CA . LEU A 1 319 ? -11.638 0.674 4.353 1.00 98.81 319 LEU A CA 1
ATOM 2571 C C . LEU A 1 319 ? -10.646 -0.493 4.377 1.00 98.81 319 LEU A C 1
ATOM 2573 O O . LEU A 1 319 ? -9.737 -0.538 5.211 1.00 98.81 319 LEU A O 1
ATOM 2577 N N . GLY A 1 320 ? -10.753 -1.416 3.428 1.00 97.94 320 GLY A N 1
ATOM 2578 C CA . GLY A 1 320 ? -9.739 -2.456 3.275 1.00 97.94 320 GLY A CA 1
ATOM 2579 C C . GLY A 1 320 ? -10.156 -3.586 2.352 1.00 97.94 320 GLY A C 1
ATOM 2580 O O . GLY A 1 320 ? -11.154 -3.508 1.642 1.00 97.94 320 GLY A O 1
ATOM 2581 N N . THR A 1 321 ? -9.383 -4.666 2.384 1.00 97.62 321 THR A N 1
ATOM 2582 C CA . THR A 1 321 ? -9.725 -5.921 1.711 1.00 97.62 321 THR A CA 1
ATOM 2583 C C . THR A 1 321 ? -9.368 -7.096 2.606 1.00 97.62 321 THR A C 1
ATOM 2585 O O . THR A 1 321 ? -8.379 -7.060 3.346 1.00 97.62 321 THR A O 1
ATOM 2588 N N . SER A 1 322 ? -10.176 -8.143 2.551 1.00 96.56 322 SER A N 1
ATOM 2589 C CA . SER A 1 322 ? -10.004 -9.370 3.316 1.00 96.56 322 SER A CA 1
ATOM 2590 C C . SER A 1 322 ? -10.606 -10.530 2.532 1.00 96.56 322 SER A C 1
ATOM 2592 O O . SER A 1 322 ? -11.408 -10.337 1.628 1.00 96.56 322 SER A O 1
ATOM 2594 N N . ARG A 1 323 ? -10.248 -11.753 2.924 1.00 93.00 323 ARG A N 1
ATOM 2595 C CA . ARG A 1 323 ? -10.900 -12.978 2.433 1.00 93.00 323 ARG A CA 1
ATOM 2596 C C . ARG A 1 323 ? -12.335 -13.125 2.958 1.00 93.00 323 ARG A C 1
ATOM 2598 O O . ARG A 1 323 ? -13.044 -14.022 2.524 1.00 93.00 323 ARG A O 1
ATOM 2605 N N . ARG A 1 324 ? -12.713 -12.317 3.954 1.00 95.69 324 ARG A N 1
ATOM 2606 C CA . ARG A 1 324 ? -14.013 -12.321 4.633 1.00 95.69 324 ARG A CA 1
ATOM 2607 C C . ARG A 1 324 ? -14.611 -10.921 4.574 1.00 95.69 324 ARG A C 1
ATOM 2609 O O . ARG A 1 324 ? -13.896 -9.956 4.855 1.00 95.69 324 ARG A O 1
ATOM 2616 N N . GLU A 1 325 ? -15.884 -10.809 4.213 1.00 94.31 325 GLU A N 1
ATOM 2617 C CA . GLU A 1 325 ? -16.503 -9.513 3.908 1.00 94.31 325 GLU A CA 1
ATOM 2618 C C . GLU A 1 325 ? -16.666 -8.602 5.132 1.00 94.31 325 GLU A C 1
ATOM 2620 O O . GLU A 1 325 ? -16.462 -7.391 5.067 1.00 94.31 325 GLU A O 1
ATOM 2625 N N . ASP A 1 326 ? -16.956 -9.197 6.276 1.00 96.62 326 ASP A N 1
ATOM 2626 C CA . ASP A 1 326 ? -17.115 -8.563 7.583 1.00 96.62 326 ASP A CA 1
ATOM 2627 C C . ASP A 1 326 ? -15.782 -8.203 8.267 1.00 96.62 326 ASP A C 1
ATOM 2629 O O . ASP A 1 326 ? -15.785 -7.537 9.303 1.00 96.62 326 ASP A O 1
ATOM 2633 N N . LEU A 1 327 ? -14.639 -8.568 7.672 1.00 97.94 327 LEU A N 1
ATOM 2634 C CA . LEU A 1 327 ? -13.289 -8.210 8.130 1.00 97.94 327 LEU A CA 1
ATOM 2635 C C . LEU A 1 327 ? -12.615 -7.146 7.241 1.00 97.94 327 LEU A C 1
ATOM 2637 O O . LEU A 1 327 ? -11.385 -7.064 7.205 1.00 97.94 327 LEU A O 1
ATOM 2641 N N . MET A 1 328 ? -13.380 -6.332 6.511 1.00 96.62 328 MET A N 1
ATOM 2642 C CA . MET A 1 328 ? -12.848 -5.249 5.669 1.00 96.62 328 MET A CA 1
ATOM 2643 C C . MET A 1 328 ? -13.572 -3.912 5.884 1.00 96.62 328 MET A C 1
ATOM 2645 O O . MET A 1 328 ? -13.216 -3.169 6.795 1.00 96.62 328 MET A O 1
ATOM 2649 N N . PHE A 1 329 ? -14.548 -3.592 5.035 1.00 98.44 329 PHE A N 1
ATOM 2650 C CA . PHE A 1 329 ? -15.300 -2.348 5.070 1.00 98.44 329 PHE A CA 1
ATOM 2651 C C . PHE A 1 329 ? -16.204 -2.284 6.288 1.00 98.44 329 PHE A C 1
ATOM 2653 O O . PHE A 1 329 ? -16.935 -3.235 6.566 1.00 98.44 329 PHE A O 1
ATOM 2660 N N . LYS A 1 330 ? -16.207 -1.134 6.954 1.00 98.50 330 LYS A N 1
ATOM 2661 C CA . LYS A 1 330 ? -17.191 -0.794 7.978 1.00 98.50 330 LYS A CA 1
ATOM 2662 C C . LYS A 1 330 ? -17.726 0.606 7.668 1.00 98.50 330 LYS A C 1
ATOM 2664 O O . LYS A 1 330 ? -16.901 1.511 7.492 1.00 98.50 330 LYS A O 1
ATOM 2669 N N . PRO A 1 331 ? -19.056 0.790 7.566 1.00 97.81 331 PRO A N 1
ATOM 2670 C CA . PRO A 1 331 ? -19.635 2.088 7.242 1.00 97.81 331 PRO A CA 1
ATOM 2671 C C . PRO A 1 331 ? -19.285 3.117 8.322 1.00 97.81 331 PRO A C 1
ATOM 2673 O O . PRO A 1 331 ? -18.939 2.768 9.454 1.00 97.81 331 PRO A O 1
ATOM 2676 N N . LEU A 1 332 ? -19.349 4.401 7.966 1.00 97.19 332 LEU A N 1
ATOM 2677 C CA . LEU A 1 332 ? -18.976 5.518 8.839 1.00 97.19 332 LEU A CA 1
ATOM 2678 C C . LEU A 1 332 ? -20.081 5.819 9.873 1.00 97.19 332 LEU A C 1
ATOM 2680 O O . LEU A 1 332 ? -20.671 6.899 9.890 1.00 97.19 332 LEU A O 1
ATOM 2684 N N . GLU A 1 333 ? -20.390 4.845 10.724 1.00 97.12 333 GLU A N 1
ATOM 2685 C CA . GLU A 1 333 ? -21.554 4.871 11.620 1.00 97.12 333 GLU A CA 1
ATOM 2686 C C . GLU A 1 333 ? -21.180 4.786 13.105 1.00 97.12 333 GLU A C 1
ATOM 2688 O O . GLU A 1 333 ? -21.917 5.305 13.953 1.00 97.12 333 GLU A O 1
ATOM 2693 N N . PHE A 1 334 ? -20.017 4.208 13.416 1.00 98.00 334 PHE A N 1
ATOM 2694 C CA . PHE A 1 334 ? -19.574 3.895 14.775 1.00 98.00 334 PHE A CA 1
ATOM 2695 C C . PHE A 1 334 ? -19.241 5.168 15.555 1.00 98.00 334 PHE A C 1
ATOM 2697 O O . PHE A 1 334 ? -18.485 6.015 15.085 1.00 98.00 334 PHE A O 1
ATOM 2704 N N . ARG A 1 335 ? -19.796 5.326 16.760 1.00 96.06 335 ARG A N 1
ATOM 2705 C CA . ARG A 1 335 ? -19.612 6.549 17.566 1.00 96.06 335 ARG A CA 1
ATOM 2706 C C . ARG A 1 335 ? -18.252 6.589 18.251 1.00 96.06 335 ARG A C 1
ATOM 2708 O O . ARG A 1 335 ? -17.691 7.664 18.450 1.00 96.06 335 ARG A O 1
ATOM 2715 N N . THR A 1 336 ? -17.722 5.426 18.615 1.00 96.44 336 THR A N 1
ATOM 2716 C CA . THR A 1 336 ? -16.425 5.305 19.277 1.00 96.44 336 THR A CA 1
ATOM 2717 C C . THR A 1 336 ? -15.520 4.313 18.556 1.00 96.44 336 THR A C 1
ATOM 2719 O O . THR A 1 336 ? -15.976 3.408 17.855 1.00 96.44 336 THR A O 1
ATOM 2722 N N . LEU A 1 337 ? -14.209 4.456 18.766 1.00 96.06 337 LEU A N 1
ATOM 2723 C CA . LEU A 1 337 ? -13.229 3.490 18.275 1.00 96.06 337 LEU A CA 1
ATOM 2724 C C . LEU A 1 337 ? -13.426 2.103 18.911 1.00 96.06 337 LEU A C 1
ATOM 2726 O O . LEU A 1 337 ? -13.148 1.095 18.270 1.00 96.06 337 LEU A O 1
ATOM 2730 N N . MET A 1 338 ? -13.940 2.049 20.144 1.00 95.69 338 MET A N 1
ATOM 2731 C CA . MET A 1 338 ? -14.288 0.797 20.818 1.00 95.69 338 MET A CA 1
ATOM 2732 C C . MET A 1 338 ? -15.400 0.049 20.086 1.00 95.69 338 MET A C 1
ATOM 2734 O O . MET A 1 338 ? -15.258 -1.150 19.872 1.00 95.69 338 MET A O 1
ATOM 2738 N N . ASP A 1 339 ? -16.449 0.746 19.642 1.00 97.50 339 ASP A N 1
ATOM 2739 C CA . ASP A 1 339 ? -17.548 0.116 18.897 1.00 97.50 339 ASP A CA 1
ATOM 2740 C C . ASP A 1 339 ? -17.031 -0.503 17.588 1.00 97.50 339 ASP A C 1
ATOM 2742 O O . ASP A 1 339 ? -17.348 -1.647 17.270 1.00 97.50 339 ASP A O 1
ATOM 2746 N N . LEU A 1 340 ? -16.156 0.214 16.869 1.00 98.00 340 LEU A N 1
ATOM 2747 C CA . LEU A 1 340 ? -15.522 -0.304 15.654 1.00 98.00 340 LEU A CA 1
ATOM 2748 C C . LEU A 1 340 ? -14.629 -1.525 15.943 1.00 98.00 340 LEU A C 1
ATOM 2750 O O . LEU A 1 340 ? -14.657 -2.503 15.200 1.00 98.00 340 LEU A O 1
ATOM 2754 N N . VAL A 1 341 ? -13.818 -1.487 17.006 1.00 97.06 341 VAL A N 1
ATOM 2755 C CA . VAL A 1 341 ? -12.936 -2.610 17.372 1.00 97.06 341 VAL A CA 1
ATOM 2756 C C . VAL A 1 341 ? -13.744 -3.838 17.798 1.00 97.06 341 VAL A C 1
ATOM 2758 O O . VAL A 1 341 ? -13.403 -4.945 17.384 1.00 97.06 341 VAL A O 1
ATOM 2761 N N . GLN A 1 342 ? -14.822 -3.657 18.564 1.00 96.31 342 GLN A N 1
ATOM 2762 C CA . GLN A 1 342 ? -15.727 -4.741 18.965 1.00 96.31 342 GLN A CA 1
ATOM 2763 C C . GLN A 1 342 ? -16.432 -5.376 17.770 1.00 96.31 342 GLN A C 1
ATOM 2765 O O . GLN A 1 342 ? -16.582 -6.593 17.729 1.00 96.31 342 GLN A O 1
ATOM 2770 N N . GLU A 1 343 ? -16.812 -4.573 16.780 1.00 98.06 343 GLU A N 1
ATOM 2771 C CA . GLU A 1 343 ? -17.398 -5.069 15.538 1.00 98.06 343 GLU A CA 1
ATOM 2772 C C . GLU A 1 343 ? -16.427 -6.002 14.785 1.00 98.06 343 GLU A C 1
ATOM 2774 O O . GLU A 1 343 ? -16.806 -7.088 14.344 1.00 98.06 343 GLU A O 1
ATOM 2779 N N . PHE A 1 344 ? -15.140 -5.642 14.696 1.00 98.31 344 PHE A N 1
ATOM 2780 C CA . PHE A 1 344 ? -14.119 -6.546 14.148 1.00 98.31 344 PHE A CA 1
ATOM 2781 C C . PHE A 1 344 ? -13.876 -7.771 15.035 1.00 98.31 344 PHE A C 1
ATOM 2783 O O . PHE A 1 344 ? -13.677 -8.868 14.515 1.00 98.31 344 PHE A O 1
ATOM 2790 N N . GLU A 1 345 ? -13.874 -7.612 16.360 1.00 96.69 345 GLU A N 1
ATOM 2791 C CA . GLU A 1 345 ? -13.728 -8.727 17.301 1.00 96.69 345 GLU A CA 1
ATOM 2792 C C . GLU A 1 345 ? -14.863 -9.752 17.137 1.00 96.69 345 GLU A C 1
ATOM 2794 O O . GLU A 1 345 ? -14.600 -10.956 17.068 1.00 96.69 345 GLU A O 1
ATOM 2799 N N . GLY A 1 346 ? -16.106 -9.279 17.009 1.00 97.44 346 GLY A N 1
ATOM 2800 C CA . GLY A 1 346 ? -17.284 -10.099 16.734 1.00 97.44 346 GLY A CA 1
ATOM 2801 C C . GLY A 1 346 ? -17.162 -10.854 15.412 1.00 97.44 346 GLY A C 1
ATOM 2802 O O . GLY A 1 346 ? -17.339 -12.073 15.390 1.00 97.44 346 GLY A O 1
ATOM 2803 N N . ALA A 1 347 ? -16.754 -10.167 14.341 1.00 97.94 347 ALA A N 1
ATOM 2804 C CA . ALA A 1 347 ? -16.493 -10.791 13.043 1.00 97.94 347 ALA A CA 1
ATOM 2805 C C . ALA A 1 347 ? -15.397 -11.873 13.126 1.00 97.94 347 ALA A C 1
ATOM 2807 O O . ALA A 1 347 ? -15.570 -12.982 12.626 1.00 97.94 347 ALA A O 1
ATOM 2808 N N . TYR A 1 348 ? -14.283 -11.618 13.826 1.00 97.88 348 TYR A N 1
ATOM 2809 C CA . TYR A 1 348 ? -13.246 -12.639 14.046 1.00 97.88 348 TYR A CA 1
ATOM 2810 C C . TYR A 1 348 ? -13.780 -13.862 14.786 1.00 97.88 348 TYR A C 1
ATOM 2812 O O . TYR A 1 348 ? -13.492 -14.996 14.388 1.00 97.88 348 TYR A O 1
ATOM 2820 N N . ARG A 1 349 ? -14.572 -13.636 15.836 1.00 96.75 349 ARG A N 1
ATOM 2821 C CA . ARG A 1 349 ? -15.200 -14.706 16.613 1.00 96.75 349 ARG A CA 1
ATOM 2822 C C . ARG A 1 349 ? -16.126 -15.559 15.744 1.00 96.75 349 ARG A C 1
ATOM 2824 O O . ARG A 1 349 ? -16.124 -16.777 15.907 1.00 96.75 349 ARG A O 1
ATOM 2831 N N . GLY A 1 350 ? -16.827 -14.948 14.787 1.00 96.81 350 GLY A N 1
ATOM 2832 C CA . GLY A 1 350 ? -17.652 -15.640 13.789 1.00 96.81 350 GLY A CA 1
ATOM 2833 C C . GLY A 1 350 ? -16.885 -16.655 12.931 1.00 96.81 350 GLY A C 1
ATOM 2834 O O . GLY A 1 350 ? -17.467 -17.638 12.486 1.00 96.81 350 GLY A O 1
ATOM 2835 N N . TYR A 1 351 ? -15.568 -16.484 12.769 1.00 95.81 351 TYR A N 1
ATOM 2836 C CA . TYR A 1 351 ? -14.687 -17.446 12.089 1.00 95.81 351 TYR A CA 1
ATOM 2837 C C . TYR A 1 351 ? -13.794 -18.238 13.048 1.00 95.81 351 TYR A C 1
ATOM 2839 O O . TYR A 1 351 ? -12.744 -18.732 12.637 1.00 95.81 351 TYR A O 1
ATOM 2847 N N . TRP A 1 352 ? -14.172 -18.331 14.326 1.00 96.56 352 TRP A N 1
ATOM 2848 C CA . TRP A 1 352 ? -13.426 -19.032 15.380 1.00 96.56 352 TRP A CA 1
ATOM 2849 C C . TRP A 1 352 ? -12.017 -18.488 15.642 1.00 96.56 352 TRP A C 1
ATOM 2851 O O . TRP A 1 352 ? -11.189 -19.151 16.268 1.00 96.56 352 TRP A O 1
ATOM 2861 N N . HIS A 1 353 ? -11.730 -17.262 15.209 1.00 96.88 353 HIS A N 1
ATOM 2862 C CA . HIS A 1 353 ? -10.497 -16.585 15.572 1.00 96.88 353 HIS A CA 1
ATOM 2863 C C . HIS A 1 353 ? -10.649 -15.919 16.941 1.00 96.88 353 HIS A C 1
ATOM 2865 O O . HIS A 1 353 ? -11.588 -15.165 17.186 1.00 96.88 353 HIS A O 1
ATOM 2871 N N . THR A 1 354 ? -9.663 -16.116 17.814 1.00 96.25 354 THR A N 1
ATOM 2872 C CA . THR A 1 354 ? -9.517 -15.320 19.038 1.00 96.25 354 THR A CA 1
ATOM 2873 C C . THR A 1 354 ? -8.634 -14.119 18.736 1.00 96.25 354 THR A C 1
ATOM 2875 O O . THR A 1 354 ? -7.467 -14.283 18.363 1.00 96.25 354 THR A O 1
ATOM 2878 N N . LEU A 1 355 ? -9.164 -12.905 18.871 1.00 95.94 355 LEU A N 1
ATOM 2879 C CA . LEU A 1 355 ? -8.371 -11.692 18.710 1.00 95.94 355 LEU A CA 1
ATOM 2880 C C . LEU A 1 355 ? -7.469 -11.508 19.939 1.00 95.94 355 LEU A C 1
ATOM 2882 O O . LEU A 1 355 ? -7.945 -11.544 21.064 1.00 95.94 355 LEU A O 1
ATOM 2886 N N . ARG A 1 356 ? -6.161 -11.348 19.719 1.00 95.56 356 ARG A N 1
ATOM 2887 C CA . ARG A 1 356 ? -5.150 -11.276 20.790 1.00 95.56 356 ARG A CA 1
ATOM 2888 C C . ARG A 1 356 ? -4.613 -9.867 20.967 1.00 95.56 356 ARG A C 1
ATOM 2890 O O . ARG A 1 356 ? -4.510 -9.373 22.080 1.00 95.56 356 ARG A O 1
ATOM 2897 N N . LYS A 1 357 ? -4.249 -9.208 19.862 1.00 96.69 357 LYS A N 1
ATOM 2898 C CA . LYS A 1 357 ? -3.693 -7.850 19.905 1.00 96.69 357 LYS A CA 1
ATOM 2899 C C . LYS A 1 357 ? -4.321 -6.950 18.862 1.00 96.69 357 LYS A C 1
ATOM 2901 O O . LYS A 1 357 ? -4.470 -7.350 17.705 1.00 96.69 357 LYS A O 1
ATOM 2906 N N . VAL A 1 358 ? -4.578 -5.711 19.259 1.00 97.44 358 VAL A N 1
ATOM 2907 C CA . VAL A 1 358 ? -4.975 -4.615 18.370 1.00 97.44 358 VAL A CA 1
ATOM 2908 C C . VAL A 1 358 ? -3.857 -3.585 18.374 1.00 97.44 358 VAL A C 1
ATOM 2910 O O . VAL A 1 358 ? -3.363 -3.195 19.431 1.00 97.44 358 VAL A O 1
ATOM 2913 N N . ARG A 1 359 ? -3.402 -3.171 17.191 1.00 97.56 359 ARG A N 1
ATOM 2914 C CA . ARG A 1 359 ? -2.394 -2.116 17.043 1.00 97.56 359 ARG A CA 1
ATOM 2915 C C . ARG A 1 359 ? -2.991 -0.971 16.257 1.00 97.56 359 ARG A C 1
ATOM 2917 O O . ARG A 1 359 ? -3.512 -1.194 15.166 1.00 97.56 359 ARG A O 1
ATOM 2924 N N . ILE A 1 360 ? -2.888 0.226 16.806 1.00 97.38 360 ILE A N 1
ATOM 2925 C CA . ILE A 1 360 ? -3.517 1.420 16.258 1.00 97.38 360 ILE A CA 1
ATOM 2926 C C . ILE A 1 360 ? -2.413 2.419 15.960 1.00 97.38 360 ILE A C 1
ATOM 2928 O O . ILE A 1 360 ? -1.560 2.696 16.810 1.00 97.38 360 ILE A O 1
ATOM 2932 N N . GLY A 1 361 ? -2.391 2.907 14.728 1.00 96.56 361 GLY A N 1
ATOM 2933 C CA . GLY A 1 361 ? -1.481 3.962 14.323 1.00 96.56 361 GLY A CA 1
ATOM 2934 C C . GLY A 1 361 ? -1.974 5.361 14.647 1.00 96.56 361 GLY A C 1
ATOM 2935 O O . GLY A 1 361 ? -3.066 5.549 15.182 1.00 96.56 361 GLY A O 1
ATOM 2936 N N . GLN A 1 362 ? -1.146 6.338 14.294 1.00 95.19 362 GLN A N 1
ATOM 2937 C CA . GLN A 1 362 ? -1.546 7.744 14.252 1.00 95.19 362 GLN A CA 1
ATOM 2938 C C . GLN A 1 362 ? -2.247 8.088 12.936 1.00 95.19 362 GLN A C 1
ATOM 2940 O O . GLN A 1 362 ? -2.251 7.287 11.993 1.00 95.19 362 GLN A O 1
ATOM 2945 N N . TYR A 1 363 ? -2.820 9.293 12.879 1.00 96.00 363 TYR A N 1
ATOM 2946 C CA . TYR A 1 363 ? -3.327 9.837 11.628 1.00 96.00 363 TYR A CA 1
ATOM 2947 C C . TYR A 1 363 ? -2.214 9.986 10.593 1.00 96.00 363 TYR A C 1
ATOM 2949 O O . TYR A 1 363 ? -1.094 10.402 10.891 1.00 96.00 363 TYR A O 1
ATOM 2957 N N . VAL A 1 364 ? -2.540 9.604 9.364 1.00 96.31 364 VAL A N 1
ATOM 2958 C CA . VAL A 1 364 ? -1.656 9.692 8.209 1.00 96.31 364 VAL A CA 1
ATOM 2959 C C . VAL A 1 364 ? -1.834 11.058 7.557 1.00 96.31 364 VAL A C 1
ATOM 2961 O O . VAL A 1 364 ? -2.958 11.459 7.250 1.00 96.31 364 VAL A O 1
ATOM 2964 N N . SER A 1 365 ? -0.718 11.742 7.300 1.00 94.38 365 SER A N 1
ATOM 2965 C CA . SER A 1 365 ? -0.704 13.047 6.634 1.00 94.38 365 SER A CA 1
ATOM 2966 C C . SER A 1 365 ? -1.451 13.030 5.294 1.00 94.38 365 SER A C 1
ATOM 2968 O O . SER A 1 365 ? -1.361 12.072 4.522 1.00 94.38 365 SER A O 1
ATOM 2970 N N . HIS A 1 366 ? -2.190 14.106 5.011 1.00 95.00 366 HIS A N 1
ATOM 2971 C CA . HIS A 1 366 ? -2.834 14.345 3.714 1.00 95.00 366 HIS A CA 1
ATOM 2972 C C . HIS A 1 366 ? -1.846 14.810 2.631 1.00 95.00 366 HIS A C 1
ATOM 2974 O O . HIS A 1 366 ? -2.188 14.815 1.449 1.00 95.00 366 HIS A O 1
ATOM 2980 N N . ASP A 1 367 ? -0.612 15.164 3.002 1.00 91.12 367 ASP A N 1
ATOM 2981 C CA . ASP A 1 367 ? 0.433 15.507 2.041 1.00 91.12 367 ASP A CA 1
ATOM 2982 C C . ASP A 1 367 ? 1.001 14.242 1.376 1.00 91.12 367 ASP A C 1
ATOM 2984 O O . ASP A 1 367 ? 1.768 13.482 1.972 1.00 91.12 367 ASP A O 1
ATOM 2988 N N . ALA A 1 368 ? 0.649 14.038 0.102 1.00 89.00 368 ALA A N 1
ATOM 2989 C CA . ALA A 1 368 ? 1.146 12.930 -0.713 1.00 89.00 368 ALA A CA 1
ATOM 2990 C C . ALA A 1 368 ? 2.676 12.916 -0.851 1.00 89.00 368 ALA A C 1
ATOM 2992 O O . ALA A 1 368 ? 3.246 11.865 -1.129 1.00 89.00 368 ALA A O 1
ATOM 2993 N N . HIS A 1 369 ? 3.337 14.063 -0.684 1.00 87.94 369 HIS A N 1
ATOM 2994 C CA . HIS A 1 369 ? 4.782 14.212 -0.831 1.00 87.94 369 HIS A CA 1
ATOM 2995 C C . HIS A 1 369 ? 5.530 14.162 0.502 1.00 87.94 369 HIS A C 1
ATOM 2997 O O . HIS A 1 369 ? 6.758 14.302 0.511 1.00 87.94 369 HIS A O 1
ATOM 3003 N N . SER A 1 370 ? 4.824 13.895 1.606 1.00 85.56 370 SER A N 1
ATOM 3004 C CA . SER A 1 370 ? 5.437 13.785 2.922 1.00 85.56 370 SER A CA 1
ATOM 3005 C C . SER A 1 370 ? 6.527 12.711 2.944 1.00 85.56 370 SER A C 1
ATOM 3007 O O . SER A 1 370 ? 6.373 11.586 2.450 1.00 85.56 370 SER A O 1
ATOM 3009 N N . VAL A 1 371 ? 7.655 13.074 3.550 1.00 88.38 371 VAL A N 1
ATOM 3010 C CA . VAL A 1 371 ? 8.782 12.171 3.815 1.00 88.38 371 VAL A CA 1
ATOM 3011 C C . VAL A 1 371 ? 8.634 11.434 5.147 1.00 88.38 371 VAL A C 1
ATOM 3013 O O . VAL A 1 371 ? 9.487 10.617 5.497 1.00 88.38 371 VAL A O 1
ATOM 3016 N N . GLU A 1 372 ? 7.564 11.707 5.893 1.00 88.69 372 GLU A N 1
ATOM 3017 C CA . GLU A 1 372 ? 7.260 11.025 7.145 1.00 88.69 372 GLU A CA 1
ATOM 3018 C C . GLU A 1 372 ? 6.890 9.563 6.897 1.00 88.69 372 GLU A C 1
ATOM 3020 O O . GLU A 1 372 ? 6.384 9.178 5.839 1.00 88.69 372 GLU A O 1
ATOM 3025 N N . GLN A 1 373 ? 7.145 8.727 7.897 1.00 93.06 373 GLN A N 1
ATOM 3026 C CA . GLN A 1 373 ? 6.723 7.333 7.881 1.00 93.06 373 GLN A CA 1
ATOM 3027 C C . GLN A 1 373 ? 5.352 7.204 8.535 1.00 93.06 373 GLN A C 1
ATOM 3029 O O . GLN A 1 373 ? 5.050 7.883 9.515 1.00 93.06 373 GLN A O 1
ATOM 3034 N N . ILE A 1 374 ? 4.540 6.276 8.031 1.00 94.38 374 ILE A N 1
ATOM 3035 C CA . ILE A 1 374 ? 3.284 5.915 8.688 1.00 94.38 374 ILE A CA 1
ATOM 3036 C C . ILE A 1 374 ? 3.611 5.302 10.053 1.00 94.38 374 ILE A C 1
ATOM 3038 O O . ILE A 1 374 ? 4.339 4.311 10.151 1.00 94.38 374 ILE A O 1
ATOM 3042 N N . GLU A 1 375 ? 3.040 5.855 11.118 1.00 95.00 375 GLU A N 1
ATOM 3043 C CA . GLU A 1 375 ? 3.181 5.286 12.453 1.00 95.00 375 GLU A CA 1
ATOM 3044 C C . GLU A 1 375 ? 2.196 4.122 12.624 1.00 95.00 375 GLU A C 1
ATOM 3046 O O . GLU A 1 375 ? 1.037 4.309 12.970 1.00 95.00 375 GLU A O 1
ATOM 3051 N N . TRP A 1 376 ? 2.648 2.896 12.353 1.00 93.50 376 TRP A N 1
ATOM 3052 C CA . TRP A 1 376 ? 1.789 1.700 12.306 1.00 93.50 376 TRP A CA 1
ATOM 3053 C C . TRP A 1 376 ? 1.336 1.152 13.665 1.00 93.50 376 TRP A C 1
ATOM 3055 O O . TRP A 1 376 ? 0.446 0.301 13.719 1.00 93.50 376 TRP A O 1
ATOM 3065 N N . LYS A 1 377 ? 2.041 1.506 14.741 1.00 91.75 377 LYS A N 1
ATOM 3066 C CA . LYS A 1 377 ? 1.926 0.866 16.061 1.00 91.75 377 LYS A CA 1
ATOM 3067 C C . LYS A 1 377 ? 2.153 1.887 17.174 1.00 91.75 377 LYS A C 1
ATOM 3069 O O . LYS A 1 377 ? 3.083 1.733 17.957 1.00 91.75 377 LYS A O 1
ATOM 3074 N N . HIS A 1 378 ? 1.329 2.926 17.210 1.00 91.81 378 HIS A N 1
ATOM 3075 C CA . HIS A 1 378 ? 1.400 3.918 18.278 1.00 91.81 378 HIS A CA 1
ATOM 3076 C C . HIS A 1 378 ? 0.879 3.335 19.595 1.00 91.81 378 HIS A C 1
ATOM 3078 O O . HIS A 1 378 ? 1.577 3.344 20.603 1.00 91.81 378 HIS A O 1
ATOM 3084 N N . SER A 1 379 ? -0.307 2.726 19.540 1.00 93.38 379 SER A N 1
ATOM 3085 C CA . SER A 1 379 ? -0.912 2.007 20.660 1.00 93.38 379 SER A CA 1
ATOM 3086 C C . SER A 1 379 ? -0.963 0.518 20.351 1.00 93.38 379 SER A C 1
ATOM 3088 O O . SER A 1 379 ? -1.370 0.111 19.259 1.00 93.38 379 SER A O 1
ATOM 3090 N N . ILE A 1 380 ? -0.527 -0.308 21.301 1.00 95.50 380 ILE A N 1
ATOM 3091 C CA . ILE A 1 380 ? -0.551 -1.771 21.207 1.00 95.50 380 ILE A CA 1
ATOM 3092 C C . ILE A 1 380 ? -1.346 -2.287 22.399 1.00 95.50 380 ILE A C 1
ATOM 3094 O O . ILE A 1 380 ? -0.880 -2.223 23.531 1.00 95.50 380 ILE A O 1
ATOM 3098 N N . LEU A 1 381 ? -2.532 -2.811 22.122 1.00 94.69 381 LEU A N 1
ATOM 3099 C CA . LEU A 1 381 ? -3.486 -3.269 23.122 1.00 94.69 381 LEU A CA 1
ATOM 3100 C C . LEU A 1 381 ? -3.499 -4.795 23.112 1.00 94.69 381 LEU A C 1
ATOM 3102 O O . LEU A 1 381 ? -3.713 -5.409 22.062 1.00 94.69 381 LEU A O 1
ATOM 3106 N N . ASP A 1 382 ? -3.215 -5.394 24.264 1.00 94.31 382 ASP A N 1
ATOM 3107 C CA . ASP A 1 382 ? -3.238 -6.841 24.474 1.00 94.31 382 ASP A CA 1
ATOM 3108 C C . ASP A 1 382 ? -4.581 -7.218 25.106 1.00 94.31 382 ASP A C 1
ATOM 3110 O O . ASP A 1 382 ? -4.833 -6.908 26.270 1.00 94.31 382 ASP A O 1
ATOM 3114 N N . LEU A 1 383 ? -5.464 -7.826 24.314 1.00 91.12 383 LEU A N 1
ATOM 3115 C CA . LEU A 1 383 ? -6.846 -8.099 24.715 1.00 91.12 383 LEU A CA 1
ATOM 3116 C C . LEU A 1 383 ? -6.945 -9.196 25.778 1.00 91.12 383 LEU A C 1
ATOM 3118 O O . LEU A 1 383 ? -7.946 -9.262 26.479 1.00 91.12 383 LEU A O 1
ATOM 3122 N N . ASP A 1 384 ? -5.907 -10.022 25.927 1.00 89.44 384 ASP A N 1
ATOM 3123 C CA . ASP A 1 384 ? -5.867 -11.047 26.973 1.00 89.44 384 ASP A CA 1
ATOM 3124 C C . ASP A 1 384 ? -5.515 -10.460 28.348 1.00 89.44 384 ASP A C 1
ATOM 3126 O O . ASP A 1 384 ? -5.766 -11.086 29.375 1.00 89.44 384 ASP A O 1
ATOM 3130 N N . LYS A 1 385 ? -4.882 -9.280 28.370 1.00 91.31 385 LYS A N 1
ATOM 3131 C CA . LYS A 1 385 ? -4.363 -8.651 29.594 1.00 91.31 385 LYS A CA 1
ATOM 3132 C C . LYS A 1 385 ? -5.221 -7.504 30.099 1.00 91.31 385 LYS A C 1
ATOM 3134 O O . LYS A 1 385 ? -5.078 -7.120 31.253 1.00 91.31 385 LYS A O 1
ATOM 3139 N N . LEU A 1 386 ? -6.039 -6.925 29.227 1.00 91.06 386 LEU A N 1
ATOM 3140 C CA . LEU A 1 386 ? -6.846 -5.754 29.531 1.00 91.06 386 LEU A CA 1
ATOM 3141 C C . LEU A 1 386 ? -8.282 -6.176 29.818 1.00 91.06 386 LEU A C 1
ATOM 3143 O O . LEU A 1 386 ? -8.908 -6.887 29.032 1.00 91.06 386 LEU A O 1
ATOM 3147 N N . THR A 1 387 ? -8.839 -5.670 30.912 1.00 92.38 387 THR A N 1
ATOM 3148 C CA . THR A 1 387 ? -10.285 -5.724 31.132 1.00 92.38 387 THR A CA 1
ATOM 3149 C C . THR A 1 387 ? -11.013 -4.862 30.095 1.00 92.38 387 THR A C 1
ATOM 3151 O O . THR A 1 387 ? -10.447 -3.945 29.492 1.00 92.38 387 THR A O 1
ATOM 3154 N N . LYS A 1 388 ? -12.315 -5.108 29.898 1.00 88.88 388 LYS A N 1
ATOM 3155 C CA . LYS A 1 388 ? -13.139 -4.338 28.947 1.00 88.88 388 LYS A CA 1
ATOM 3156 C C . LYS A 1 388 ? -13.134 -2.828 29.239 1.00 88.88 388 LYS A C 1
ATOM 3158 O O . LYS A 1 388 ? -13.221 -2.028 28.308 1.00 88.88 388 LYS A O 1
ATOM 3163 N N . GLU A 1 389 ? -13.027 -2.449 30.511 1.00 91.56 389 GLU A N 1
ATOM 3164 C CA . GLU A 1 389 ? -13.002 -1.051 30.948 1.00 91.56 389 GLU A CA 1
ATOM 3165 C C . GLU A 1 389 ? -11.630 -0.397 30.731 1.00 91.56 389 GLU A C 1
ATOM 3167 O O . GLU A 1 389 ? -11.552 0.728 30.241 1.00 91.56 389 GLU A O 1
ATOM 3172 N N . GLU A 1 390 ? -10.534 -1.107 31.007 1.00 92.88 390 GLU A N 1
ATOM 3173 C CA . GLU A 1 390 ? -9.181 -0.628 30.688 1.00 92.88 390 GLU A CA 1
ATOM 3174 C C . GLU A 1 390 ? -8.988 -0.472 29.180 1.00 92.88 390 GLU A C 1
ATOM 3176 O O . GLU A 1 390 ? -8.467 0.544 28.722 1.00 92.88 390 GLU A O 1
ATOM 3181 N N . LEU A 1 391 ? -9.484 -1.434 28.395 1.00 91.06 391 LEU A N 1
ATOM 3182 C CA . LEU A 1 391 ? -9.474 -1.357 26.938 1.00 91.06 391 LEU A CA 1
ATOM 3183 C C . LEU A 1 391 ? -10.226 -0.118 26.436 1.00 91.06 391 LEU A C 1
ATOM 3185 O O . LEU A 1 391 ? -9.722 0.597 25.570 1.00 91.06 391 LEU A O 1
ATOM 3189 N N . ARG A 1 392 ? -11.411 0.162 26.995 1.00 92.56 392 ARG A N 1
ATOM 3190 C CA . ARG A 1 392 ? -12.178 1.374 26.675 1.00 92.56 392 ARG A CA 1
ATOM 3191 C C . ARG A 1 392 ? -11.362 2.633 26.978 1.00 92.56 392 ARG A C 1
ATOM 3193 O O . ARG A 1 392 ? -11.242 3.489 26.103 1.00 92.56 392 ARG A O 1
ATOM 3200 N N . LYS A 1 393 ? -10.773 2.729 28.173 1.00 93.56 393 LYS A N 1
ATOM 3201 C CA . LYS A 1 393 ? -9.963 3.887 28.588 1.00 93.56 393 LYS A CA 1
ATOM 3202 C C . LYS A 1 393 ? -8.760 4.112 27.675 1.00 93.56 393 LYS A C 1
ATOM 3204 O O . LYS A 1 393 ? -8.530 5.245 27.257 1.00 93.56 393 LYS A O 1
ATOM 3209 N N . GLU A 1 394 ? -8.034 3.056 27.312 1.00 93.06 394 GLU A N 1
ATOM 3210 C CA . GLU A 1 394 ? -6.883 3.157 26.404 1.00 93.06 394 GLU A CA 1
ATOM 3211 C C . GLU A 1 394 ? -7.295 3.564 24.980 1.00 93.06 394 GLU A C 1
ATOM 3213 O O . GLU A 1 394 ? -6.640 4.401 24.357 1.00 93.06 394 GLU A O 1
ATOM 3218 N N . LEU A 1 395 ? -8.418 3.052 24.466 1.00 92.69 395 LEU A N 1
ATOM 3219 C CA . LEU A 1 395 ? -8.946 3.448 23.153 1.00 92.69 395 LEU A CA 1
ATOM 3220 C C . LEU A 1 395 ? -9.433 4.903 23.127 1.00 92.69 395 LEU A C 1
ATOM 3222 O O . LEU A 1 395 ? -9.204 5.621 22.147 1.00 92.69 395 LEU A O 1
ATOM 3226 N N . GLU A 1 396 ? -10.091 5.359 24.192 1.00 92.38 396 GLU A N 1
ATOM 3227 C CA . GLU A 1 396 ? -10.498 6.759 24.337 1.00 92.38 396 GLU A CA 1
ATOM 3228 C C . GLU A 1 396 ? -9.292 7.687 24.459 1.00 92.38 396 GLU A C 1
ATOM 3230 O O . GLU A 1 396 ? -9.255 8.728 23.797 1.00 92.38 396 GLU A O 1
ATOM 3235 N N . ARG A 1 397 ? -8.292 7.301 25.256 1.00 91.25 397 ARG A N 1
ATOM 3236 C CA . ARG A 1 397 ? -7.021 8.019 25.373 1.00 91.25 397 ARG A CA 1
ATOM 3237 C C . ARG A 1 397 ? -6.346 8.148 24.011 1.00 91.25 397 ARG A C 1
ATOM 3239 O O . ARG A 1 397 ? -6.065 9.266 23.593 1.00 91.25 397 ARG A O 1
ATOM 3246 N N . HIS A 1 398 ? -6.195 7.045 23.276 1.00 91.25 398 HIS A N 1
ATOM 3247 C CA . HIS A 1 398 ? -5.624 7.061 21.924 1.00 91.25 398 HIS A CA 1
ATOM 3248 C C . HIS A 1 398 ? -6.413 7.980 20.982 1.00 91.25 398 HIS A C 1
ATOM 3250 O O . HIS A 1 398 ? -5.833 8.762 20.233 1.00 91.25 398 HIS A O 1
ATOM 3256 N N . THR A 1 399 ? -7.746 7.948 21.053 1.00 90.25 399 THR A N 1
ATOM 3257 C CA . THR A 1 399 ? -8.612 8.832 20.257 1.00 90.25 399 THR A CA 1
ATOM 3258 C C . THR A 1 399 ? -8.391 10.312 20.585 1.00 90.25 399 THR A C 1
ATOM 3260 O O . THR A 1 399 ? -8.376 11.145 19.675 1.00 90.25 399 THR A O 1
ATOM 3263 N N . ARG A 1 400 ? -8.202 10.659 21.865 1.00 88.69 400 ARG A N 1
ATOM 3264 C CA . ARG A 1 400 ? -7.865 12.028 22.292 1.00 88.69 400 ARG A CA 1
ATOM 3265 C C . ARG A 1 400 ? -6.476 12.429 21.795 1.00 88.69 400 ARG A C 1
ATOM 3267 O O . ARG A 1 400 ? -6.342 13.505 21.218 1.00 88.69 400 ARG A O 1
ATOM 3274 N N . ASP A 1 401 ? -5.488 11.549 21.924 1.00 87.25 401 ASP A N 1
ATOM 3275 C CA . ASP A 1 401 ? -4.110 11.797 21.485 1.00 87.25 401 ASP A CA 1
ATOM 3276 C C . ASP A 1 401 ? -4.021 12.034 19.968 1.00 87.25 401 ASP A C 1
ATOM 3278 O O . ASP A 1 401 ? -3.350 12.972 1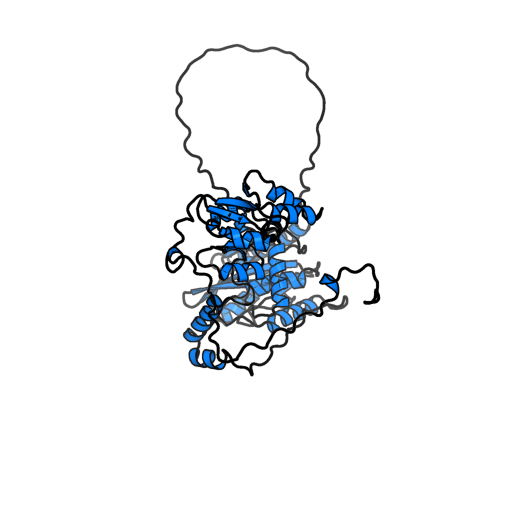9.528 1.00 87.25 401 ASP A O 1
ATOM 3282 N N . MET A 1 402 ? -4.759 11.252 19.166 1.00 85.94 402 MET A N 1
ATOM 3283 C CA . MET A 1 402 ? -4.865 11.466 17.715 1.00 85.94 402 MET A CA 1
ATOM 3284 C C . MET A 1 402 ? -5.442 12.853 17.379 1.00 85.94 402 MET A C 1
ATOM 3286 O O . MET A 1 402 ? -4.940 13.530 16.485 1.00 85.94 402 MET A O 1
ATOM 3290 N N . ARG A 1 403 ? -6.466 13.317 18.114 1.00 82.00 403 ARG A N 1
ATOM 3291 C CA . ARG A 1 403 ? -7.092 14.638 17.895 1.00 82.00 403 ARG A CA 1
ATOM 3292 C C . ARG A 1 403 ? -6.182 15.800 18.301 1.00 82.00 403 ARG A C 1
ATOM 3294 O O . ARG A 1 403 ? -6.163 16.817 17.618 1.00 82.00 403 ARG A O 1
ATOM 3301 N N . LEU A 1 404 ? -5.413 15.655 19.380 1.00 77.00 404 LEU A N 1
ATOM 3302 C CA . LEU A 1 404 ? -4.520 16.710 19.880 1.00 77.00 404 LEU A CA 1
ATOM 3303 C C . LEU A 1 404 ? -3.309 16.958 18.965 1.00 77.00 404 LEU A C 1
ATOM 3305 O O . LEU A 1 404 ? -2.785 18.073 18.931 1.00 77.00 404 LEU A O 1
ATOM 3309 N N . LYS A 1 405 ? -2.868 15.954 18.195 1.00 69.56 405 LYS A N 1
ATOM 3310 C CA . LYS A 1 405 ? -1.767 16.105 17.227 1.00 69.56 405 LYS A CA 1
ATOM 3311 C C . LYS A 1 405 ? -2.139 16.890 15.965 1.00 69.56 405 LYS A C 1
ATOM 3313 O O . LYS A 1 405 ? -1.238 17.451 15.352 1.00 69.56 405 LYS A O 1
ATOM 3318 N N . ILE A 1 406 ? -3.426 17.016 15.625 1.00 59.00 406 ILE A N 1
ATOM 3319 C CA . ILE A 1 406 ? -3.890 17.829 14.481 1.00 59.00 406 ILE A CA 1
ATOM 3320 C C . ILE A 1 406 ? -3.534 19.324 14.671 1.00 59.00 406 ILE A C 1
ATOM 3322 O O . ILE A 1 406 ? -3.406 20.062 13.699 1.00 59.00 406 ILE A O 1
ATOM 3326 N N . GLY A 1 407 ? -3.312 19.780 15.914 1.00 42.31 407 GLY A N 1
ATOM 3327 C CA . GLY A 1 407 ? -3.086 21.191 16.255 1.00 42.31 407 GLY A CA 1
ATOM 3328 C C . GLY A 1 407 ? -1.632 21.673 16.371 1.00 42.31 407 GLY A C 1
ATOM 3329 O O . GLY A 1 407 ? -1.434 22.827 16.748 1.00 42.31 407 GLY A O 1
ATOM 3330 N N . LYS A 1 408 ? -0.606 20.848 16.105 1.00 37.59 408 LYS A N 1
ATOM 3331 C CA . LYS A 1 408 ? 0.803 21.297 16.160 1.00 37.59 408 LYS A CA 1
ATOM 3332 C C . LYS A 1 408 ? 1.381 21.463 14.748 1.00 37.59 408 LYS A C 1
ATOM 3334 O O . LYS A 1 408 ? 1.589 20.452 14.080 1.00 37.59 408 LYS A O 1
ATOM 3339 N N . PRO A 1 409 ? 1.702 22.694 14.300 1.00 35.19 409 PRO A N 1
ATOM 3340 C CA . PRO A 1 409 ? 2.551 22.883 13.130 1.00 35.19 409 PRO A CA 1
ATOM 3341 C C . PRO A 1 409 ? 3.902 22.208 13.376 1.00 35.19 409 PRO A C 1
ATOM 3343 O O . PRO A 1 409 ? 4.410 22.224 14.503 1.00 35.19 409 PRO A O 1
ATOM 3346 N N . ALA A 1 410 ? 4.490 21.631 12.327 1.00 37.16 410 ALA A N 1
ATOM 3347 C CA . ALA A 1 410 ? 5.861 21.141 12.373 1.00 37.16 410 ALA A CA 1
ATOM 3348 C C . ALA A 1 410 ? 6.785 22.238 12.944 1.00 37.16 410 ALA A C 1
ATOM 3350 O O . ALA A 1 410 ? 6.618 23.410 12.585 1.00 37.16 410 ALA A O 1
ATOM 3351 N N . PRO A 1 411 ? 7.740 21.906 13.833 1.00 38.16 411 PRO A N 1
ATOM 3352 C CA . PRO A 1 411 ? 8.676 22.903 14.326 1.00 38.16 411 PRO A CA 1
ATOM 3353 C C . PRO A 1 411 ? 9.424 23.507 13.127 1.00 38.16 411 PRO A C 1
ATOM 3355 O O . PRO A 1 411 ? 9.909 22.749 12.277 1.00 38.16 411 PRO A O 1
ATOM 3358 N N . PRO A 1 412 ? 9.505 24.846 13.013 1.00 37.69 412 PRO A N 1
ATOM 3359 C CA . PRO A 1 412 ? 10.243 25.464 11.927 1.00 37.69 412 PRO A CA 1
ATOM 3360 C C . PRO A 1 412 ? 11.699 25.002 11.994 1.00 37.69 412 PRO A C 1
ATOM 3362 O O . PRO A 1 412 ? 12.308 24.941 13.065 1.00 37.69 412 PRO A O 1
ATOM 3365 N N . SER A 1 413 ? 12.246 24.634 10.835 1.00 35.09 413 SER A N 1
ATOM 3366 C CA . SER A 1 413 ? 13.660 24.297 10.695 1.00 35.09 413 SER A CA 1
ATOM 3367 C C . SER A 1 413 ? 14.507 25.448 11.250 1.00 35.09 413 SER A C 1
ATOM 3369 O O . SER A 1 413 ? 14.167 26.603 10.984 1.00 35.09 413 SER A O 1
ATOM 3371 N N . PRO A 1 414 ? 15.587 25.183 12.009 1.00 37.72 414 PRO A N 1
ATOM 3372 C CA . PRO A 1 414 ? 16.343 26.246 12.653 1.00 37.72 414 PRO A CA 1
ATOM 3373 C C . PRO A 1 414 ? 16.901 27.193 11.591 1.00 37.72 414 PRO A C 1
ATOM 3375 O O . PRO A 1 414 ? 17.692 26.801 10.726 1.00 37.72 414 PRO A O 1
ATOM 3378 N N . THR A 1 415 ? 16.451 28.444 11.644 1.00 36.72 415 THR A N 1
ATOM 3379 C CA . THR A 1 415 ? 16.962 29.530 10.821 1.00 36.72 415 THR A CA 1
ATOM 3380 C C . THR A 1 415 ? 18.424 29.761 11.170 1.00 36.72 415 THR A C 1
ATOM 3382 O O . THR A 1 415 ? 18.829 29.822 12.330 1.00 36.72 415 THR A O 1
ATOM 3385 N N . LYS A 1 416 ? 19.248 29.834 10.126 1.00 39.62 416 LYS A N 1
ATOM 3386 C CA . LYS A 1 416 ? 20.687 30.061 10.214 1.00 39.62 416 LYS A CA 1
ATOM 3387 C C . LYS A 1 416 ? 20.924 31.540 10.535 1.00 39.62 416 LYS A C 1
ATOM 3389 O O . LYS A 1 416 ? 21.250 32.320 9.643 1.00 39.62 416 LYS A O 1
ATOM 3394 N N . ASP A 1 417 ? 20.735 31.931 11.791 1.00 33.66 417 ASP A N 1
ATOM 3395 C CA . ASP A 1 417 ? 21.038 33.294 12.216 1.00 33.66 417 ASP A CA 1
ATOM 3396 C C . ASP A 1 417 ? 22.553 33.507 12.267 1.00 33.66 417 ASP A C 1
ATOM 3398 O O . ASP A 1 417 ? 23.284 32.997 13.120 1.00 33.66 417 ASP A O 1
ATOM 3402 N N . ARG A 1 418 ? 23.020 34.282 11.286 1.00 38.78 418 ARG A N 1
ATOM 3403 C CA . ARG A 1 418 ? 24.317 34.953 11.273 1.00 38.78 418 ARG A CA 1
ATOM 3404 C C . ARG A 1 418 ? 24.421 35.841 12.515 1.00 38.78 418 ARG A C 1
ATOM 3406 O O . ARG A 1 418 ? 23.810 36.903 12.560 1.00 38.78 418 ARG A O 1
ATOM 3413 N N . ARG A 1 419 ? 25.279 35.477 13.466 1.00 31.36 419 ARG A N 1
ATOM 3414 C CA . ARG A 1 419 ? 25.871 36.449 14.393 1.00 31.36 419 ARG A CA 1
ATOM 3415 C C . ARG A 1 419 ? 27.279 36.782 13.929 1.00 31.36 419 ARG A C 1
ATOM 3417 O O . ARG A 1 419 ? 28.196 35.986 14.088 1.00 31.36 419 ARG A O 1
ATOM 3424 N N . ASN A 1 420 ? 27.415 37.971 13.355 1.00 31.70 420 ASN A N 1
ATOM 3425 C CA . ASN A 1 420 ? 28.686 38.666 13.256 1.00 31.70 420 ASN A CA 1
ATOM 3426 C C . ASN A 1 420 ? 28.729 39.762 14.328 1.00 31.70 420 ASN A C 1
ATOM 3428 O O . ASN A 1 420 ? 27.752 40.492 14.499 1.00 31.70 420 ASN A O 1
ATOM 3432 N N . SER A 1 421 ? 29.937 39.946 14.865 1.00 28.84 421 SER A N 1
ATOM 3433 C CA . SER A 1 421 ? 30.547 41.191 15.372 1.00 28.84 421 SER A CA 1
ATOM 3434 C C . SER A 1 421 ? 30.618 41.425 16.889 1.00 28.84 421 SER A C 1
ATOM 3436 O O . SER A 1 421 ? 29.600 41.478 17.568 1.00 28.84 421 SER A O 1
ATOM 3438 N N . MET A 1 422 ? 31.857 41.759 17.294 1.00 32.06 422 MET A N 1
ATOM 3439 C CA . MET A 1 422 ? 32.306 42.535 18.467 1.00 32.06 422 MET A CA 1
ATOM 3440 C C . MET A 1 422 ? 32.267 41.787 19.809 1.00 32.06 422 MET A C 1
ATOM 3442 O O . MET A 1 422 ? 31.243 41.245 20.186 1.00 32.06 422 MET A O 1
ATOM 3446 N N . GLY A 1 423 ? 33.306 41.717 20.637 1.00 28.16 423 GLY A N 1
ATOM 3447 C CA . GLY A 1 423 ? 34.616 42.364 20.703 1.00 28.16 423 GLY A CA 1
ATOM 3448 C C . GLY A 1 423 ? 35.092 42.203 22.159 1.00 28.16 423 GLY A C 1
ATOM 3449 O O . GLY A 1 423 ? 34.298 42.386 23.077 1.00 28.16 423 GLY A O 1
ATOM 3450 N N . SER A 1 424 ? 36.339 41.791 22.391 1.00 31.25 424 SER A N 1
ATOM 3451 C CA . SER A 1 424 ? 36.929 41.731 23.744 1.00 31.25 424 SER A CA 1
ATOM 3452 C C . SER A 1 424 ? 37.198 43.151 24.270 1.00 31.25 424 SER A C 1
ATOM 3454 O O . SER A 1 424 ? 37.500 44.024 23.453 1.00 31.25 424 SER A O 1
ATOM 3456 N N . PRO A 1 425 ? 37.165 43.402 25.599 1.00 39.69 425 PRO A N 1
ATOM 3457 C CA . PRO A 1 425 ? 38.442 43.417 26.331 1.00 39.69 425 PRO A CA 1
ATOM 3458 C C . PRO A 1 425 ? 38.412 43.005 27.832 1.00 39.69 425 PRO A C 1
ATOM 3460 O O . PRO A 1 425 ? 37.518 43.352 28.587 1.00 39.69 425 PRO A O 1
ATOM 3463 N N . LEU A 1 426 ? 39.496 42.318 28.225 1.00 29.44 426 LEU A N 1
ATOM 3464 C CA . LEU A 1 426 ? 40.377 42.500 29.402 1.00 29.44 426 LEU A CA 1
ATOM 3465 C C . LEU A 1 426 ? 39.884 42.498 30.881 1.00 29.44 426 LEU A C 1
ATOM 3467 O O . LEU A 1 426 ? 39.173 43.383 31.332 1.00 29.44 426 LEU A O 1
ATOM 3471 N N . ARG A 1 427 ? 40.619 41.654 31.642 1.00 28.08 427 ARG A N 1
ATOM 3472 C CA . ARG A 1 427 ? 41.259 41.829 32.980 1.00 28.08 427 ARG A CA 1
ATOM 3473 C C . ARG A 1 427 ? 40.475 41.578 34.285 1.00 28.08 427 ARG A C 1
ATOM 3475 O O . ARG A 1 427 ? 39.507 42.250 34.592 1.00 28.08 427 ARG A O 1
ATOM 3482 N N . GLY A 1 428 ? 41.077 40.727 35.133 1.00 26.81 428 GLY A N 1
ATOM 3483 C CA . GLY A 1 428 ? 40.848 40.629 36.587 1.00 26.81 428 GLY A CA 1
ATOM 3484 C C . GLY A 1 428 ? 41.017 39.197 37.113 1.00 26.81 428 GLY A C 1
ATOM 3485 O O . GLY A 1 428 ? 40.069 38.432 37.082 1.00 26.81 428 GLY A O 1
ATOM 3486 N N . GLN A 1 429 ? 42.258 38.728 37.296 1.00 28.58 429 GLN A N 1
ATOM 3487 C CA . GLN A 1 429 ? 42.908 38.442 38.594 1.00 28.58 429 GLN A CA 1
ATOM 3488 C C . GLN A 1 429 ? 42.340 37.255 39.397 1.00 28.58 429 GLN A C 1
ATOM 3490 O O . GLN A 1 429 ? 41.194 37.267 39.822 1.00 28.58 429 GLN A O 1
ATOM 3495 N N . GLY A 1 430 ? 43.215 36.286 39.697 1.00 30.12 430 GLY A N 1
ATOM 3496 C CA . GLY A 1 430 ? 43.009 35.317 40.776 1.00 30.12 430 GLY A CA 1
ATOM 3497 C C . GLY A 1 430 ? 43.377 33.882 40.411 1.00 30.12 430 GLY A C 1
ATOM 3498 O O . GLY A 1 430 ? 42.507 33.065 40.139 1.00 30.12 430 GLY A O 1
ATOM 3499 N N . SER A 1 431 ? 44.666 33.547 40.447 1.00 29.66 431 SER A N 1
ATOM 3500 C CA . SER A 1 431 ? 45.112 32.162 40.645 1.00 29.66 431 SER A CA 1
ATOM 3501 C C . SER A 1 431 ? 45.766 32.062 42.017 1.00 29.66 431 SER A C 1
ATOM 3503 O O . SER A 1 431 ? 46.452 32.999 42.430 1.00 29.66 431 SER A O 1
ATOM 3505 N N . PRO A 1 432 ? 45.659 30.902 42.677 1.00 36.03 432 PRO A N 1
ATOM 3506 C CA . PRO A 1 432 ? 46.891 30.301 43.157 1.00 36.03 432 PRO A CA 1
ATOM 3507 C C . PRO A 1 432 ? 47.079 28.869 42.658 1.00 36.03 432 PRO A C 1
ATOM 3509 O O . PRO A 1 432 ? 46.182 28.032 42.621 1.00 36.03 432 PRO A O 1
ATOM 3512 N N . VAL A 1 433 ? 48.332 28.644 42.296 1.00 31.27 433 VAL A N 1
ATOM 3513 C CA . VAL A 1 433 ? 49.002 27.420 41.873 1.00 31.27 433 VAL A CA 1
ATOM 3514 C C . VAL A 1 433 ? 48.953 26.338 42.957 1.00 31.27 433 VAL A C 1
ATOM 3516 O O . VAL A 1 433 ? 49.252 26.633 44.112 1.00 31.27 433 VAL A O 1
ATOM 3519 N N . ARG A 1 434 ? 48.757 25.063 42.576 1.00 29.52 434 ARG A N 1
ATOM 3520 C CA . ARG A 1 434 ? 49.403 23.925 43.262 1.00 29.52 434 ARG A CA 1
ATOM 3521 C C . ARG A 1 434 ? 49.612 22.697 42.357 1.00 29.52 434 ARG A C 1
ATOM 3523 O O . ARG A 1 434 ? 48.674 22.030 41.955 1.00 29.52 434 ARG A O 1
ATOM 3530 N N . ARG A 1 435 ? 50.907 22.468 42.105 1.00 27.86 435 ARG A N 1
ATOM 3531 C CA . ARG A 1 435 ? 51.707 21.240 41.909 1.00 27.86 435 ARG A CA 1
ATOM 3532 C C . ARG A 1 435 ? 51.198 20.029 41.105 1.00 27.86 435 ARG A C 1
ATOM 3534 O O . ARG A 1 435 ? 50.164 19.431 41.346 1.00 27.86 435 ARG A O 1
ATOM 3541 N N . ILE A 1 436 ? 52.144 19.620 40.261 1.00 28.50 436 ILE A N 1
ATOM 3542 C CA . ILE A 1 436 ? 52.320 18.420 39.445 1.00 28.50 436 ILE A CA 1
ATOM 3543 C C . ILE A 1 436 ? 52.278 17.123 40.272 1.00 28.50 436 ILE A C 1
ATOM 3545 O O . ILE A 1 436 ? 53.047 16.977 41.221 1.00 28.50 436 ILE A O 1
ATOM 3549 N N . SER A 1 437 ? 51.521 16.133 39.796 1.00 26.95 437 SER A N 1
ATOM 3550 C CA . SER A 1 437 ? 51.894 14.717 39.885 1.00 26.95 437 SER A CA 1
ATOM 3551 C C . SER A 1 437 ? 51.485 13.985 38.597 1.00 26.95 437 SER A C 1
ATOM 3553 O O . SER A 1 437 ? 50.338 14.006 38.160 1.00 26.95 437 SER A O 1
ATOM 3555 N N . ARG A 1 438 ? 52.482 13.383 37.939 1.00 31.02 438 ARG A N 1
ATOM 3556 C CA . ARG A 1 438 ? 52.318 12.378 36.880 1.00 31.02 438 ARG A CA 1
ATOM 3557 C C . ARG A 1 438 ? 51.806 11.094 37.530 1.00 31.02 438 ARG A C 1
ATOM 3559 O O . ARG A 1 438 ? 52.464 10.641 38.458 1.00 31.02 438 ARG A O 1
ATOM 3566 N N . ILE A 1 439 ? 50.759 10.477 36.980 1.00 29.23 439 ILE A N 1
ATOM 3567 C CA . ILE A 1 439 ? 50.570 9.017 36.972 1.00 29.23 439 ILE A CA 1
ATOM 3568 C C . ILE A 1 439 ? 49.599 8.625 35.837 1.00 29.23 439 ILE A C 1
ATOM 3570 O O . ILE A 1 439 ? 48.502 9.153 35.711 1.00 29.23 439 ILE A O 1
ATOM 3574 N N . GLU A 1 440 ? 50.134 7.759 34.974 1.00 26.58 440 GLU A N 1
ATOM 3575 C CA . GLU A 1 440 ? 49.538 6.691 34.156 1.00 26.58 440 GLU A CA 1
ATOM 3576 C C . GLU A 1 440 ? 48.384 6.944 33.163 1.00 26.58 440 GLU A C 1
ATOM 3578 O O . GLU A 1 440 ? 47.226 7.181 33.490 1.00 26.58 440 GLU A O 1
ATOM 3583 N N . ARG A 1 441 ? 48.721 6.714 31.884 1.00 28.88 441 ARG A N 1
ATOM 3584 C CA . ARG A 1 441 ? 47.794 6.309 30.820 1.00 28.88 441 ARG A CA 1
ATOM 3585 C C . ARG A 1 441 ? 47.502 4.811 30.936 1.00 28.88 441 ARG A C 1
ATOM 3587 O O . ARG A 1 441 ? 48.459 4.041 30.908 1.00 28.88 441 ARG A O 1
ATOM 3594 N N . ARG A 1 442 ? 46.221 4.422 30.870 1.00 28.30 442 ARG A N 1
ATOM 3595 C CA . ARG A 1 442 ? 45.660 3.287 30.087 1.00 28.30 442 ARG A CA 1
ATOM 3596 C C . ARG A 1 442 ? 44.108 3.312 30.137 1.00 28.30 442 ARG A C 1
ATOM 3598 O O . ARG A 1 442 ? 43.565 4.100 30.901 1.00 28.30 442 ARG A O 1
ATOM 3605 N N . PRO A 1 443 ? 43.399 2.626 29.217 1.00 30.66 443 PRO A N 1
ATOM 3606 C CA . PRO A 1 443 ? 42.453 3.270 28.301 1.00 30.66 443 PRO A CA 1
ATOM 3607 C C . PRO A 1 443 ? 40.971 3.010 28.628 1.00 30.66 443 PRO A C 1
ATOM 3609 O O . PRO A 1 443 ? 40.615 1.956 29.145 1.00 30.66 443 PRO A O 1
ATOM 3612 N N . SER A 1 444 ? 40.095 3.946 28.243 1.00 29.69 444 SER A N 1
ATOM 3613 C CA . SER A 1 444 ? 38.648 3.695 28.180 1.00 29.69 444 SER A CA 1
ATOM 3614 C C . SER A 1 444 ? 38.326 2.724 27.049 1.00 29.69 444 SER A C 1
ATOM 3616 O O . SER A 1 444 ? 38.703 2.956 25.900 1.00 29.69 444 SER A O 1
ATOM 3618 N N . GLY A 1 445 ? 37.616 1.660 27.417 1.00 28.08 445 GLY A N 1
ATOM 3619 C CA . GLY A 1 445 ? 37.112 0.618 26.538 1.00 28.08 445 GLY A CA 1
ATOM 3620 C C . GLY A 1 445 ? 36.081 1.090 25.512 1.00 28.08 445 GLY A C 1
ATOM 3621 O O . GLY A 1 445 ? 35.497 2.174 25.589 1.00 28.08 445 GLY A O 1
ATOM 3622 N N . ASP A 1 446 ? 35.908 0.206 24.540 1.00 29.92 446 ASP A N 1
ATOM 3623 C CA . ASP A 1 446 ? 35.235 0.358 23.260 1.00 29.92 446 ASP A CA 1
ATOM 3624 C C . ASP A 1 446 ? 33.815 0.939 23.313 1.00 29.92 446 ASP A C 1
ATOM 3626 O O . ASP A 1 446 ? 32.890 0.370 23.895 1.00 29.92 446 ASP A O 1
ATOM 3630 N N . LYS A 1 447 ? 33.596 2.010 22.542 1.00 29.84 447 LYS A N 1
ATOM 3631 C CA . LYS A 1 447 ? 32.291 2.261 21.921 1.00 29.84 447 LYS A CA 1
ATOM 3632 C C . LYS A 1 447 ? 32.274 1.553 20.571 1.00 29.84 447 LYS A C 1
ATOM 3634 O O . LYS A 1 447 ? 32.990 1.956 19.659 1.00 29.84 447 LYS A O 1
ATOM 3639 N N . LYS A 1 448 ? 31.420 0.531 20.439 1.00 29.22 448 LYS A N 1
ATOM 3640 C CA . LYS A 1 448 ? 31.033 -0.051 19.145 1.00 29.22 448 LYS A CA 1
ATOM 3641 C C . LYS A 1 448 ? 30.633 1.072 18.186 1.00 29.22 448 LYS A C 1
ATOM 3643 O O . LYS A 1 448 ? 29.617 1.737 18.390 1.00 29.22 448 LYS A O 1
ATOM 3648 N N . VAL A 1 449 ? 31.435 1.258 17.144 1.00 26.83 449 VAL A N 1
ATOM 3649 C CA . VAL A 1 449 ? 31.090 2.066 15.977 1.00 26.83 449 VAL A CA 1
ATOM 3650 C C . VAL A 1 449 ? 29.947 1.342 15.268 1.00 26.83 449 VAL A C 1
ATOM 3652 O O . VAL A 1 449 ? 30.121 0.241 14.757 1.00 26.83 449 VAL A O 1
ATOM 3655 N N . LEU A 1 450 ? 28.750 1.926 15.300 1.00 33.06 450 LEU A N 1
ATOM 3656 C CA . LEU A 1 450 ? 27.674 1.540 14.393 1.00 33.06 450 LEU A CA 1
ATOM 3657 C C . LEU A 1 450 ? 28.101 1.967 12.988 1.00 33.06 450 LEU A C 1
ATOM 3659 O O . LEU A 1 450 ? 28.252 3.162 12.730 1.00 33.06 450 LEU A O 1
ATOM 3663 N N . GLU A 1 451 ? 28.323 0.995 12.106 1.00 30.64 451 GLU A N 1
ATOM 3664 C CA . GLU A 1 451 ? 28.574 1.259 10.693 1.00 30.64 451 GLU A CA 1
ATOM 3665 C C . GLU A 1 451 ? 27.412 2.065 10.083 1.00 30.64 451 GLU A C 1
ATOM 3667 O O . GLU A 1 451 ? 26.239 1.758 10.337 1.00 30.64 451 GLU A O 1
ATOM 3672 N N . PRO A 1 452 ? 27.697 3.094 9.268 1.00 33.00 452 PRO A N 1
ATOM 3673 C CA . PRO A 1 452 ? 26.660 3.791 8.531 1.00 33.00 452 PRO A CA 1
ATOM 3674 C C . PRO A 1 452 ? 26.109 2.857 7.447 1.00 33.00 452 PRO A C 1
ATOM 3676 O O . PRO A 1 452 ? 26.810 2.499 6.504 1.00 33.00 452 PRO A O 1
ATOM 3679 N N . LYS A 1 453 ? 24.834 2.472 7.570 1.00 31.59 453 LYS A N 1
ATOM 3680 C CA . LYS A 1 453 ? 24.101 1.774 6.503 1.00 31.59 453 LYS A CA 1
ATOM 3681 C C . LYS A 1 453 ? 24.166 2.592 5.210 1.00 31.59 453 LYS A C 1
ATOM 3683 O O . LYS A 1 453 ? 23.896 3.796 5.232 1.00 31.59 453 LYS A O 1
ATOM 3688 N N . SER A 1 454 ? 24.528 1.945 4.101 1.00 36.12 454 SER A N 1
ATOM 3689 C CA . SER A 1 454 ? 24.725 2.607 2.812 1.00 36.12 454 SER A CA 1
ATOM 3690 C C . SER A 1 454 ? 23.411 3.183 2.265 1.00 36.12 454 SER A C 1
ATOM 3692 O O . SER A 1 454 ? 22.326 2.617 2.408 1.00 36.12 454 SER A O 1
ATOM 3694 N N . ALA A 1 455 ? 23.504 4.347 1.616 1.00 38.00 455 ALA A N 1
ATOM 3695 C CA . ALA A 1 455 ? 22.372 5.098 1.063 1.00 38.00 455 ALA A CA 1
ATOM 3696 C C . ALA A 1 455 ? 21.593 4.357 -0.054 1.00 38.00 455 ALA A C 1
ATOM 3698 O O . ALA A 1 455 ? 20.572 4.858 -0.527 1.00 38.00 455 ALA A O 1
ATOM 3699 N N . ALA A 1 456 ? 22.039 3.161 -0.456 1.00 40.78 456 ALA A N 1
ATOM 3700 C CA . ALA A 1 456 ? 21.407 2.322 -1.470 1.00 40.78 456 ALA A CA 1
ATOM 3701 C C . ALA A 1 456 ? 20.090 1.666 -0.997 1.00 40.78 456 ALA A C 1
ATOM 3703 O O . ALA A 1 456 ? 19.230 1.354 -1.820 1.00 40.78 456 ALA A O 1
ATOM 3704 N N . GLU A 1 457 ? 19.855 1.516 0.314 1.00 40.44 457 GLU A N 1
ATOM 3705 C CA . GLU A 1 457 ? 18.615 0.891 0.819 1.00 40.44 457 GLU A CA 1
ATOM 3706 C C . GLU A 1 457 ? 17.363 1.786 0.697 1.00 40.44 457 GLU A C 1
ATOM 3708 O O . GLU A 1 457 ? 16.234 1.305 0.841 1.00 40.44 457 GLU A O 1
ATOM 3713 N N . ILE A 1 458 ? 17.529 3.082 0.407 1.00 44.59 458 ILE A N 1
ATOM 3714 C CA . ILE A 1 458 ? 16.469 4.088 0.586 1.00 44.59 458 ILE A CA 1
ATOM 3715 C C . ILE A 1 458 ? 15.526 4.198 -0.632 1.00 44.59 458 ILE A C 1
ATOM 3717 O O . ILE A 1 458 ? 14.347 4.495 -0.446 1.00 44.59 458 ILE A O 1
ATOM 3721 N N . ASN A 1 459 ? 15.970 3.872 -1.857 1.00 45.25 459 ASN A N 1
ATOM 3722 C CA . ASN A 1 459 ? 15.192 4.144 -3.085 1.00 45.25 459 ASN A CA 1
ATOM 3723 C C . ASN A 1 459 ? 14.788 2.918 -3.922 1.00 45.25 459 ASN A C 1
ATOM 3725 O O . ASN A 1 459 ? 14.222 3.085 -4.998 1.00 45.25 459 ASN A O 1
ATOM 3729 N N . GLY A 1 460 ? 15.059 1.688 -3.475 1.00 54.16 460 GLY A N 1
ATOM 3730 C CA . GLY A 1 460 ? 14.667 0.462 -4.196 1.00 54.16 460 GLY A CA 1
ATOM 3731 C C . GLY A 1 460 ? 15.494 0.138 -5.447 1.00 54.16 460 GLY A C 1
ATOM 3732 O O . GLY A 1 460 ? 15.544 -1.018 -5.851 1.00 54.16 460 GLY A O 1
ATOM 3733 N N . TYR A 1 461 ? 16.214 1.104 -6.012 1.00 60.41 461 TYR A N 1
ATOM 3734 C CA . TYR A 1 461 ? 17.185 0.872 -7.075 1.00 60.41 461 TYR A CA 1
ATOM 3735 C C . TYR A 1 461 ? 18.499 0.315 -6.524 1.00 60.41 461 TYR A C 1
ATOM 3737 O O . TYR A 1 461 ? 19.004 0.780 -5.510 1.00 60.41 461 TYR A O 1
ATOM 3745 N N . GLN A 1 462 ? 19.079 -0.643 -7.235 1.00 71.38 462 GLN A N 1
ATOM 3746 C CA . GLN A 1 462 ? 20.405 -1.192 -6.985 1.00 71.38 462 GLN A CA 1
ATOM 3747 C C . GLN A 1 462 ? 21.161 -1.367 -8.300 1.00 71.38 462 GLN A C 1
ATOM 3749 O O . GLN A 1 462 ? 20.558 -1.504 -9.366 1.00 71.38 462 GLN A O 1
ATOM 3754 N N . ILE A 1 463 ? 22.482 -1.410 -8.220 1.00 76.62 463 ILE A N 1
ATOM 3755 C CA . ILE A 1 463 ? 23.330 -1.809 -9.339 1.00 76.62 463 ILE A CA 1
ATOM 3756 C C . ILE A 1 463 ? 23.386 -3.347 -9.386 1.00 76.62 463 ILE A C 1
ATOM 3758 O O . ILE A 1 463 ? 23.441 -3.996 -8.347 1.00 76.62 463 ILE A O 1
ATOM 3762 N N . ARG A 1 464 ? 23.319 -3.925 -10.587 1.00 72.75 464 ARG A N 1
ATOM 3763 C CA . ARG A 1 464 ? 23.514 -5.355 -10.889 1.00 72.75 464 ARG A CA 1
ATOM 3764 C C . ARG A 1 464 ? 24.534 -5.504 -12.013 1.00 72.75 464 ARG A C 1
ATOM 3766 O O . ARG A 1 464 ? 24.709 -4.547 -12.762 1.00 72.75 464 ARG A O 1
ATOM 3773 N N . VAL A 1 465 ? 25.160 -6.673 -12.146 1.00 72.81 465 VAL A N 1
ATOM 3774 C CA . VAL A 1 465 ? 26.147 -7.021 -13.193 1.00 72.81 465 VAL A CA 1
ATOM 3775 C C . VAL A 1 465 ? 25.682 -8.228 -13.995 1.00 72.81 465 VAL A C 1
ATOM 3777 O O . VAL A 1 465 ? 24.914 -9.032 -13.419 1.00 72.81 465 VAL A O 1
#

Sequence (465 aa):
MINLKDNRIKDKDRAKPKEKKKKDPSALKEREVTKYPSCLFFQYNTQLGPPYHVIVDTNFINFSIKAKLDIVQSMMDCLYAKCIPCITDCVMAEIEKLGMKYRVALRIAKDPRFERLPCTHKGTYADDCLVQRHKCYILATVDRDLKRRVRKIPGVPIMYISNHRGGLPVDEETWERMWRHVARIHPNGEALGKETRGATDLPKIPIPSVPTFQPTTTIPQRLEAIQKYIRELQYNHTGTQFFEIKKSRPLTALMDIAKEMTREALPIKCLEAVILGIYLTNNMPGVERFPLSFQSHFSGNHFHHIVLGVHCGGRFGALGTSRREDLMFKPLEFRTLMDLVQEFEGAYRGYWHTLRKVRIGQYVSHDAHSVEQIEWKHSILDLDKLTKEELRKELERHTRDMRLKIGKPAPPSPTKDRRNSMGSPLRGQGSPVRRISRIERRPSGDKKVLEPKSAAEINGYQIRV

Organism: NCBI:txid1090488

Secondary structure (DSSP, 8-state):
---TT-TTS-GGGSSPPPP-PPPPTTS----------GGGSSS--TT--SSEEEEE-HHHHHHHHHTT--HHHHHHHHHTS-EEEEEEHHHHHHHHHTGGGGHHHHHHHT-TTSEEE---SSS--HHHHHHHSGGG-EEE---HHHHHHHTTSTT--EEEEEESS-PSSPPHHHHHHHHHHHHHHSTTHHHHHHHHTT-S-PPPPPPPPPP---TTS-HHHHHHHHHHHHHHT-B--SS--SS---TTSBHHHHHHHHHHHHHH---B-HHHHHHHHHHHHTT-TT-EEEEEEEEEEETTEEEEEEEEEEEETTEEEEE---SSGGGS-EEEEESSHHHHHHHHHHHHHHTTPEEEEEEE-PPPPS-TT--PBP---SEEEETTTS-HHHHHHHHHHHHHHHHHHTT-PPPPPPP----------------------------PPP--------GGGSSSEEEE-

Foldseek 3Di:
DDDLPDPPDDPVVNDDPDDDPDDDPPDPPPPPDPDDPCCLPPDALPLQDPVAEEEEALALLVVCVVLVHPPQVQVCVFVVGNYQYEYEPQRLVVLVVVPDVSPVSNVSCPPPSYHYDYDPDDDDHVLVVCLVVQSNHAYEDPDPVSVVSNVVPGNHHHKYKDFPDQAPPGDPVLVVVLLVVQLVPPPNSVVVCVCPPPDPPDDDQDQDDQDDDDPPQDPLNLLVVLQVLLCSLPADPSPHARQDDDLQAFLLVLLVSLVVCSVVSHHHAFVNFLSVSLNSCLVPVQKWWKKKKWWWDDPNDIDIGIWIWIDGPQFIWTAGDDPDPQQGTGGRHHNFPLSVVVSNCVVCVVVVIHTFKIFIWATDHSPSNGRDGTGGGPDIDGPVPDDPVRVRVSRVVRVVVNVVVVPDDDDPDDDPDDDDDDDDDDDDDDDDDDDDDDDDDDDDDDDPDDDPDRPSVRRSMGMHD